Protein AF-A0A942MC09-F1 (afdb_monomer_lite)

Secondary structure (DSSP, 8-state):
-HHHHHHHHHHHHHHHHHHHHHHHHTTTHHHHT-HHHHHHHHHHHHHHHHHHHHHTT-TTSPPTT-THHHHHHHHHHHHHHHHHHHHHHHHHTT---HHHHHHHHHHHHHHHHHHHHHHHHHHHHHHHHHHHTT---BTTB-SSPP-EEE----EEEEEEESSS----EEEE--S---HHHHHHHHHHHHHHSTTEEEEEEE-SEE-SSSSEEE---S-HHHHHHHHHHHHHHHHHHHH-HHHHHGGG-HHHHHHHHHHHHHHHHHHHHHHHHHHT--GGGHHHHHHHHHHHHHHHHHTTS-SS------SS--HHHHHHHHHHHHHHHHHTT-HHHHHHHHHHHHHHHHHTT---S--SHHHHHHHTTSTTSTT---THHHHHHHHHHHSSSHHHHHHHHTT--SHHHHHHHHHHTT-------

Structure (mmCIF, N/CA/C/O backbone):
data_AF-A0A942MC09-F1
#
_entry.id   AF-A0A942MC09-F1
#
loop_
_atom_site.group_PDB
_atom_site.id
_atom_site.type_symbol
_atom_site.label_atom_id
_atom_site.label_alt_id
_atom_site.label_comp_id
_atom_site.label_asym_id
_atom_site.label_entity_id
_atom_site.label_seq_id
_atom_site.pdbx_PDB_ins_code
_atom_site.Cartn_x
_atom_site.Cartn_y
_atom_site.Cartn_z
_atom_site.occupancy
_atom_site.B_iso_or_equiv
_atom_site.auth_seq_id
_atom_site.auth_comp_id
_atom_site.auth_asym_id
_atom_site.auth_atom_id
_atom_site.pdbx_PDB_model_num
ATOM 1 N N . MET A 1 1 ? 3.425 10.179 -41.227 1.00 45.34 1 MET A N 1
ATOM 2 C CA . MET A 1 1 ? 2.310 10.986 -40.667 1.00 45.34 1 MET A CA 1
ATOM 3 C C . MET A 1 1 ? 1.393 10.209 -39.716 1.00 45.34 1 MET A C 1
ATOM 5 O O . MET A 1 1 ? 1.244 10.640 -38.581 1.00 45.34 1 MET A O 1
ATOM 9 N N . ARG A 1 2 ? 0.860 9.036 -40.096 1.00 43.94 2 ARG A N 1
ATOM 10 C CA . ARG A 1 2 ? -0.124 8.252 -39.306 1.00 43.94 2 ARG A CA 1
ATOM 11 C C . ARG A 1 2 ? 0.276 7.936 -37.847 1.00 43.94 2 ARG A C 1
ATOM 13 O O . ARG A 1 2 ? -0.526 8.127 -36.942 1.00 43.94 2 ARG A O 1
ATOM 20 N N . LYS A 1 3 ? 1.533 7.538 -37.586 1.00 39.03 3 LYS A N 1
ATOM 21 C CA . LYS A 1 3 ? 2.033 7.254 -36.218 1.00 39.03 3 LYS A CA 1
ATOM 22 C C . LYS A 1 3 ? 2.132 8.501 -35.324 1.00 39.03 3 LYS A C 1
ATOM 24 O O . LYS A 1 3 ? 1.886 8.396 -34.131 1.00 39.03 3 LYS A O 1
ATOM 29 N N . ARG A 1 4 ? 2.477 9.671 -35.881 1.00 39.47 4 ARG A N 1
ATOM 30 C CA . ARG A 1 4 ? 2.522 10.941 -35.127 1.00 39.47 4 ARG A CA 1
ATOM 31 C C . ARG A 1 4 ? 1.111 11.421 -34.783 1.00 39.47 4 ARG A C 1
ATOM 33 O O . ARG A 1 4 ? 0.875 11.812 -33.651 1.00 39.47 4 ARG A O 1
ATOM 40 N N . PHE A 1 5 ? 0.171 11.284 -35.716 1.00 42.06 5 PHE A N 1
ATOM 41 C CA . PHE A 1 5 ? -1.231 11.655 -35.512 1.00 42.06 5 PHE A CA 1
ATOM 42 C C . PHE A 1 5 ? -1.918 10.797 -34.432 1.00 42.06 5 PHE A C 1
ATOM 44 O O . PHE A 1 5 ? -2.531 11.333 -33.517 1.00 42.06 5 PHE A O 1
ATOM 51 N N . ILE A 1 6 ? -1.709 9.472 -34.451 1.00 46.50 6 ILE A N 1
ATOM 52 C CA . ILE A 1 6 ? -2.215 8.557 -33.406 1.00 46.50 6 ILE A CA 1
ATOM 53 C C . ILE A 1 6 ? -1.627 8.890 -32.026 1.00 46.50 6 ILE A C 1
ATOM 55 O O . ILE A 1 6 ? -2.320 8.768 -31.022 1.00 46.50 6 ILE A O 1
ATOM 59 N N . ARG A 1 7 ? -0.359 9.316 -31.959 1.00 43.75 7 ARG A N 1
ATOM 60 C CA . ARG A 1 7 ? 0.301 9.701 -30.699 1.00 43.75 7 ARG A CA 1
ATOM 61 C C . ARG A 1 7 ? -0.244 11.009 -30.125 1.00 43.75 7 ARG A C 1
ATOM 63 O O . ARG A 1 7 ? -0.429 11.082 -28.921 1.00 43.75 7 ARG A O 1
ATOM 70 N N . VAL A 1 8 ? -0.541 11.998 -30.969 1.00 45.34 8 VAL A N 1
ATOM 71 C CA . VAL A 1 8 ? -1.179 13.257 -30.540 1.00 45.34 8 VAL A CA 1
ATOM 72 C C . VAL A 1 8 ? -2.601 12.999 -30.047 1.00 45.34 8 VAL A C 1
ATOM 74 O O . VAL A 1 8 ? -2.971 13.489 -28.988 1.00 45.34 8 VAL A O 1
ATOM 77 N N . ILE A 1 9 ? -3.369 12.159 -30.745 1.00 48.22 9 ILE A N 1
ATOM 78 C CA . ILE A 1 9 ? -4.708 11.758 -30.295 1.00 48.22 9 ILE A CA 1
ATOM 79 C C . ILE A 1 9 ? -4.634 11.034 -28.947 1.00 48.22 9 ILE A C 1
ATOM 81 O O . ILE A 1 9 ? -5.421 11.332 -28.060 1.00 48.22 9 ILE A O 1
ATOM 85 N N . LEU A 1 10 ? -3.667 10.132 -28.751 1.00 45.75 10 LEU A N 1
ATOM 86 C CA . LEU A 1 10 ? -3.489 9.445 -27.470 1.00 45.75 10 LEU A CA 1
ATOM 87 C C . LEU A 1 10 ? -3.085 10.412 -26.348 1.00 45.75 10 LEU A C 1
ATOM 89 O O . LEU A 1 10 ? -3.575 10.274 -25.236 1.00 45.75 10 LEU A O 1
ATOM 93 N N . ALA A 1 11 ? -2.240 11.405 -26.639 1.00 47.34 11 ALA A N 1
ATOM 94 C CA . ALA A 1 11 ? -1.870 12.455 -25.692 1.00 47.34 11 ALA A CA 1
ATOM 95 C C . ALA A 1 11 ? -3.084 13.283 -25.269 1.00 47.34 11 ALA A C 1
ATOM 97 O O . ALA A 1 11 ? -3.273 13.526 -24.083 1.00 47.34 11 ALA A O 1
ATOM 98 N N . VAL A 1 12 ? -3.932 13.655 -26.230 1.00 48.66 12 VAL A N 1
ATOM 99 C CA . VAL A 1 12 ? -5.179 14.377 -25.972 1.00 48.66 12 VAL A CA 1
ATOM 100 C C . VAL A 1 12 ? -6.163 13.499 -25.205 1.00 48.66 12 VAL A C 1
ATOM 102 O O . VAL A 1 12 ? -6.771 13.993 -24.273 1.00 48.66 12 VAL A O 1
ATOM 105 N N . ILE A 1 13 ? -6.279 12.204 -25.515 1.00 50.78 13 ILE A N 1
ATOM 106 C CA . ILE A 1 13 ? -7.145 11.269 -24.778 1.00 50.78 13 ILE A CA 1
ATOM 107 C C . ILE A 1 13 ? -6.642 11.050 -23.353 1.00 50.78 13 ILE A C 1
ATOM 109 O O . ILE A 1 13 ? -7.459 11.017 -22.450 1.00 50.78 13 ILE A O 1
ATOM 113 N N . ILE A 1 14 ? -5.333 10.916 -23.126 1.00 51.31 14 ILE A N 1
ATOM 114 C CA . ILE A 1 14 ? -4.768 10.762 -21.777 1.00 51.31 14 ILE A CA 1
ATOM 115 C C . ILE A 1 14 ? -4.941 12.062 -20.995 1.00 51.31 14 ILE A C 1
ATOM 117 O O . ILE A 1 14 ? -5.426 12.016 -19.877 1.00 51.31 14 ILE A O 1
ATOM 121 N N . LEU A 1 15 ? -4.629 13.218 -21.589 1.00 49.62 15 LEU A N 1
ATOM 122 C CA . LEU A 1 15 ? -4.839 14.520 -20.956 1.00 49.62 15 LEU A CA 1
ATOM 123 C C . LEU A 1 15 ? -6.326 14.746 -20.654 1.00 49.62 15 LEU A C 1
ATOM 125 O O . LEU A 1 15 ? -6.670 15.181 -19.564 1.00 49.62 15 LEU A O 1
ATOM 129 N N . PHE A 1 16 ? -7.213 14.399 -21.586 1.00 47.94 16 PHE A N 1
ATOM 130 C CA . PHE A 1 16 ? -8.658 14.490 -21.417 1.00 47.94 16 PHE A CA 1
ATOM 131 C C . PHE A 1 16 ? -9.170 13.480 -20.394 1.00 47.94 16 PHE A C 1
ATOM 133 O O . PHE A 1 16 ? -10.003 13.843 -19.586 1.00 47.94 16 PHE A O 1
ATOM 140 N N . ALA A 1 17 ? -8.648 12.2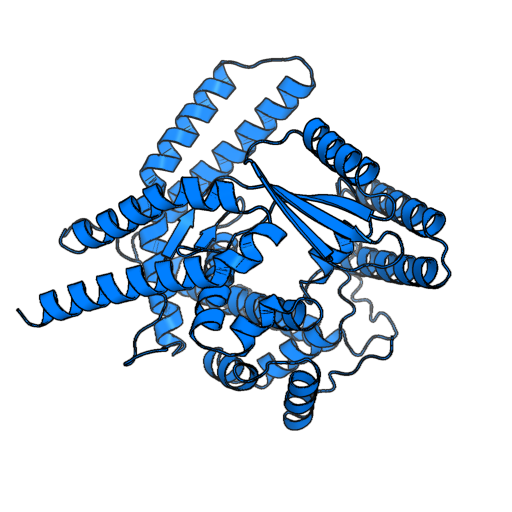54 -20.347 1.00 48.03 17 ALA A N 1
ATOM 141 C CA . ALA A 1 17 ? -8.983 11.269 -19.325 1.00 48.03 17 ALA A CA 1
ATOM 142 C C . ALA A 1 17 ? -8.487 11.720 -17.950 1.00 48.03 17 ALA A C 1
ATOM 144 O O . ALA A 1 17 ? -9.238 11.614 -16.997 1.00 48.03 17 ALA A O 1
ATOM 145 N N . SER A 1 18 ? -7.289 12.299 -17.841 1.00 49.56 18 SER A N 1
ATOM 146 C CA . SER A 1 18 ? -6.780 12.901 -16.605 1.00 49.56 18 SER A CA 1
ATOM 147 C C . SER A 1 18 ? -7.608 14.112 -16.179 1.00 49.56 18 SER A C 1
ATOM 149 O O . SER A 1 18 ? -7.882 14.258 -14.996 1.00 49.56 18 SER A O 1
ATOM 151 N N . VAL A 1 19 ? -8.055 14.950 -17.121 1.00 48.50 19 VAL A N 1
ATOM 152 C CA . VAL A 1 19 ? -8.914 16.117 -16.857 1.00 48.50 19 VAL A CA 1
ATOM 153 C C . VAL A 1 19 ? -10.346 15.700 -16.519 1.00 48.50 19 VAL A C 1
ATOM 155 O O . VAL A 1 19 ? -10.927 16.258 -15.603 1.00 48.50 19 VAL A O 1
ATOM 158 N N . VAL A 1 20 ? -10.922 14.710 -17.197 1.00 47.59 20 VAL A N 1
ATOM 159 C CA . VAL A 1 20 ? -12.258 14.164 -16.909 1.00 47.59 20 VAL A CA 1
ATOM 160 C C . VAL A 1 20 ? -12.242 13.380 -15.606 1.00 47.59 20 VAL A C 1
ATOM 162 O O . VAL A 1 20 ? -13.169 13.528 -14.822 1.00 47.59 20 VAL A O 1
ATOM 165 N N . PHE A 1 21 ? -11.191 12.609 -15.330 1.00 49.81 21 PHE A N 1
ATOM 166 C CA . PHE A 1 21 ? -10.969 11.964 -14.038 1.00 49.81 21 PHE A CA 1
ATOM 167 C C . PHE A 1 21 ? -10.846 13.025 -12.942 1.00 49.81 21 PHE A C 1
ATOM 169 O O . PHE A 1 21 ? -11.602 12.984 -11.982 1.00 49.81 21 PHE A O 1
ATOM 176 N N . TYR A 1 22 ? -10.031 14.063 -13.149 1.00 46.53 22 TYR A N 1
ATOM 177 C CA . TYR A 1 22 ? -9.922 15.216 -12.253 1.00 46.53 22 TYR A CA 1
ATOM 178 C C . TYR A 1 22 ? -11.261 15.940 -12.023 1.00 46.53 22 TYR A C 1
ATOM 180 O O . TYR A 1 22 ? -11.608 16.245 -10.886 1.00 46.53 22 TYR A O 1
ATOM 188 N N . LEU A 1 23 ? -12.038 16.195 -13.079 1.00 41.75 23 LEU A N 1
ATOM 189 C CA . LEU A 1 23 ? -13.330 16.884 -13.007 1.00 41.75 23 LEU A CA 1
ATOM 190 C C . LEU A 1 23 ? -14.425 16.009 -12.383 1.00 41.75 23 LEU A C 1
ATOM 192 O O . LEU A 1 23 ? -15.252 16.533 -11.643 1.00 41.75 23 LEU A O 1
ATOM 196 N N . SER A 1 24 ? -14.402 14.696 -12.626 1.00 43.03 24 SER A N 1
ATOM 197 C CA . SER A 1 24 ? -15.325 13.728 -12.013 1.00 43.03 24 SER A CA 1
ATOM 198 C C . SER A 1 24 ? -15.009 13.531 -10.529 1.00 43.03 24 SER A C 1
ATOM 200 O O . SER A 1 24 ? -15.921 13.425 -9.718 1.00 43.03 24 SER A O 1
ATOM 202 N N . PHE A 1 25 ? -13.727 13.577 -10.155 1.00 43.31 25 PHE A N 1
ATOM 203 C CA . PHE A 1 25 ? -13.275 13.508 -8.764 1.00 43.31 25 PHE A CA 1
ATOM 204 C C . PHE A 1 25 ? -13.461 14.840 -8.012 1.00 43.31 25 PHE A C 1
ATOM 206 O O . PHE A 1 25 ? -13.527 14.862 -6.783 1.00 43.31 25 PHE A O 1
ATOM 213 N N . LYS A 1 26 ? -13.600 15.971 -8.724 1.00 39.31 26 LYS A N 1
ATOM 214 C CA . LYS A 1 26 ? -13.731 17.324 -8.148 1.00 39.31 26 LYS A CA 1
ATOM 215 C C . LYS A 1 26 ? -14.912 17.463 -7.175 1.00 39.31 26 LYS A C 1
ATOM 217 O O . LYS A 1 26 ? -14.830 18.283 -6.266 1.00 39.31 26 LYS A O 1
ATOM 222 N N . PHE A 1 27 ? -15.958 16.645 -7.306 1.00 39.78 27 PHE A N 1
ATOM 223 C CA . PHE A 1 27 ? -17.094 16.645 -6.375 1.00 39.78 27 PHE A CA 1
ATOM 224 C C . PHE A 1 27 ? -16.828 15.886 -5.057 1.00 39.78 27 PHE A C 1
ATOM 226 O O . PHE A 1 27 ? -17.449 16.214 -4.051 1.00 39.78 27 PHE A O 1
ATOM 233 N N . GLU A 1 28 ? -15.851 14.970 -5.008 1.00 39.84 28 GLU A N 1
ATOM 234 C CA . GLU A 1 28 ? -15.470 14.208 -3.799 1.00 39.84 28 GLU A CA 1
ATOM 235 C C . GLU A 1 28 ? -14.106 14.605 -3.203 1.00 39.84 28 GLU A C 1
ATOM 237 O O . GLU A 1 28 ? -13.849 14.327 -2.032 1.00 39.84 28 GLU A O 1
ATOM 242 N N . THR A 1 29 ? -13.252 15.336 -3.939 1.00 41.34 29 THR A N 1
ATOM 243 C CA . THR A 1 29 ? -11.951 15.864 -3.446 1.00 41.34 29 THR A CA 1
ATOM 244 C C . THR A 1 29 ? -12.043 16.676 -2.148 1.00 41.34 29 THR A C 1
ATOM 246 O O . THR A 1 29 ? -11.073 16.733 -1.390 1.00 41.34 29 THR A O 1
ATOM 249 N N . LEU A 1 30 ? -13.202 17.281 -1.865 1.00 43.69 30 LEU A N 1
ATOM 250 C CA . LEU A 1 30 ? -13.464 17.998 -0.615 1.00 43.69 30 LEU A CA 1
ATOM 251 C C . LEU A 1 30 ? -13.533 17.060 0.601 1.00 43.69 30 LEU A C 1
ATOM 253 O O . LEU A 1 30 ? -13.182 17.482 1.700 1.00 43.69 30 LEU A O 1
ATOM 257 N N . ARG A 1 31 ? -13.929 15.792 0.415 1.00 42.47 31 ARG A N 1
ATOM 258 C CA . ARG A 1 31 ? -14.070 14.800 1.495 1.00 42.47 31 ARG A CA 1
ATOM 259 C C . ARG A 1 31 ? -12.729 14.251 1.990 1.00 42.47 31 ARG A C 1
ATOM 261 O O . ARG A 1 31 ? -12.651 13.880 3.153 1.00 42.47 31 ARG A O 1
ATOM 268 N N . TYR A 1 32 ? -11.711 14.241 1.122 1.00 47.03 32 TYR A N 1
ATOM 269 C CA . TYR A 1 32 ? -10.370 13.683 1.373 1.00 47.03 32 TYR A CA 1
ATOM 270 C C . TYR A 1 32 ? -9.272 14.754 1.534 1.00 47.03 32 TYR A C 1
AT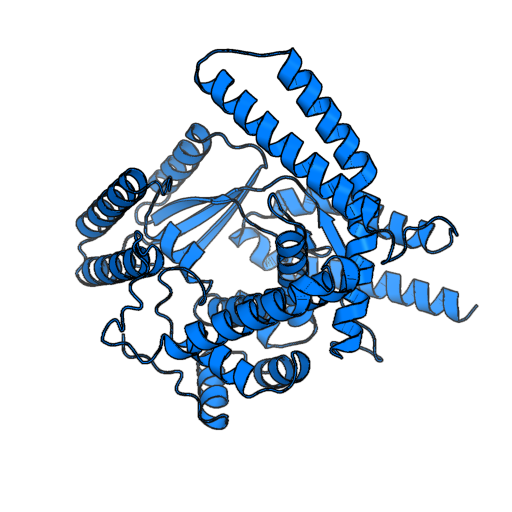OM 272 O O . TYR A 1 32 ? -8.100 14.436 1.740 1.00 47.03 32 TYR A O 1
ATOM 280 N N . GLY A 1 33 ? -9.613 16.043 1.395 1.00 51.34 33 GLY A N 1
ATOM 281 C CA . GLY A 1 33 ? -8.692 17.170 1.599 1.00 51.34 33 GLY A CA 1
ATOM 282 C C . GLY A 1 33 ? -7.460 17.204 0.680 1.00 51.34 33 GLY A C 1
ATOM 283 O O . GLY A 1 33 ? -6.481 17.875 0.983 1.00 51.34 33 GLY A O 1
ATOM 284 N N . VAL A 1 34 ? -7.512 16.512 -0.457 1.00 49.31 34 VAL A N 1
ATOM 285 C CA . VAL A 1 34 ? -6.391 16.294 -1.394 1.00 49.31 34 VAL A CA 1
ATOM 286 C C . VAL A 1 34 ? -6.098 17.475 -2.338 1.00 49.31 34 VAL A C 1
ATOM 288 O O . VAL A 1 34 ? -5.161 17.422 -3.133 1.00 49.31 34 VAL A O 1
ATOM 291 N N . ALA A 1 35 ? -6.871 18.563 -2.263 1.00 48.78 35 ALA A N 1
ATOM 292 C CA . ALA A 1 35 ? -6.755 19.725 -3.156 1.00 48.78 35 ALA A CA 1
ATOM 293 C C . ALA A 1 35 ? -5.353 20.387 -3.221 1.00 48.78 35 ALA A C 1
ATOM 295 O O . ALA A 1 35 ? -4.951 20.787 -4.317 1.00 48.78 35 ALA A O 1
ATOM 296 N N . PRO A 1 36 ? -4.569 20.487 -2.128 1.00 48.22 36 PRO A N 1
ATOM 297 C CA . PRO A 1 36 ? -3.210 21.031 -2.194 1.00 48.22 36 PRO A CA 1
ATOM 298 C C . PRO A 1 36 ? -2.266 20.147 -3.021 1.00 48.22 36 PRO A C 1
ATOM 300 O O . PRO A 1 36 ? -1.507 20.649 -3.849 1.00 48.22 36 PRO A O 1
ATOM 303 N N . VAL A 1 37 ? -2.375 18.821 -2.876 1.00 48.34 37 VAL A N 1
ATOM 304 C CA . VAL A 1 37 ? -1.563 17.854 -3.634 1.00 48.34 37 VAL A CA 1
ATOM 305 C C . VAL A 1 37 ? -1.904 17.885 -5.117 1.00 48.34 37 VAL A C 1
ATOM 307 O O . VAL A 1 37 ? -1.006 17.804 -5.951 1.00 48.34 37 VAL A O 1
ATOM 310 N N . VAL A 1 38 ? -3.172 18.104 -5.471 1.00 47.91 38 VAL A N 1
ATOM 311 C CA . VAL A 1 38 ? -3.593 18.362 -6.859 1.00 47.91 38 VAL A CA 1
ATOM 312 C C . VAL A 1 38 ? -2.878 19.585 -7.439 1.00 47.91 38 VAL A C 1
ATOM 314 O O . VAL A 1 38 ? -2.320 19.518 -8.531 1.00 47.91 38 VAL A O 1
ATOM 317 N N . LEU A 1 39 ? -2.887 20.714 -6.731 1.00 47.62 39 LEU A N 1
ATOM 318 C CA . LEU A 1 39 ? -2.297 21.954 -7.240 1.00 47.62 39 LEU A CA 1
ATOM 319 C C . LEU A 1 39 ? -0.772 21.840 -7.398 1.00 47.62 39 LEU A C 1
ATOM 321 O O . LEU A 1 39 ? -0.228 22.310 -8.398 1.00 47.62 39 LEU A O 1
ATOM 325 N N . GLU A 1 40 ? -0.089 21.154 -6.477 1.00 50.69 40 GLU A N 1
ATOM 326 C CA . GLU A 1 40 ? 1.351 20.867 -6.585 1.00 50.69 40 GLU A CA 1
ATOM 327 C C . GLU A 1 40 ? 1.690 19.851 -7.689 1.00 50.69 40 GLU A C 1
ATOM 329 O O . GLU A 1 40 ? 2.761 19.918 -8.308 1.00 50.69 40 GLU A O 1
ATOM 334 N N . SER A 1 41 ? 0.797 18.891 -7.939 1.00 48.97 41 SER A N 1
ATOM 335 C CA . SER A 1 41 ? 1.023 17.810 -8.899 1.00 48.97 41 SER A CA 1
ATOM 336 C C . SER A 1 41 ? 0.776 18.240 -10.340 1.00 48.97 41 SER A C 1
ATOM 338 O O . SER A 1 41 ? 1.514 17.791 -11.209 1.00 48.97 41 SER A O 1
ATOM 340 N N . VAL A 1 42 ? -0.142 19.170 -10.632 1.00 49.38 42 VAL A N 1
ATOM 341 C CA . VAL A 1 42 ? -0.426 19.623 -12.014 1.00 49.38 42 VAL A CA 1
ATOM 342 C C . VAL A 1 42 ? 0.839 20.068 -12.782 1.00 49.38 42 VAL A C 1
ATOM 344 O O . VAL A 1 42 ? 1.067 19.559 -13.885 1.00 49.38 42 VAL A O 1
ATOM 347 N N . PRO A 1 43 ? 1.739 20.914 -12.236 1.00 52.06 43 PRO A N 1
ATOM 348 C CA . PRO A 1 43 ? 3.002 21.249 -12.899 1.00 52.06 43 PRO A CA 1
ATOM 349 C C . PRO A 1 43 ? 3.975 20.068 -13.029 1.00 52.06 43 PRO A C 1
ATOM 351 O O . PRO A 1 43 ? 4.794 20.048 -13.950 1.00 52.06 43 PRO A O 1
ATOM 354 N N . ARG A 1 44 ? 3.947 19.094 -12.106 1.00 55.69 44 ARG A N 1
ATOM 355 C CA . ARG A 1 44 ? 4.764 17.869 -12.197 1.00 55.69 44 ARG A CA 1
ATOM 356 C C . ARG A 1 44 ? 4.218 16.916 -13.252 1.00 55.69 44 ARG A C 1
ATOM 358 O O . ARG A 1 44 ? 5.008 16.395 -14.02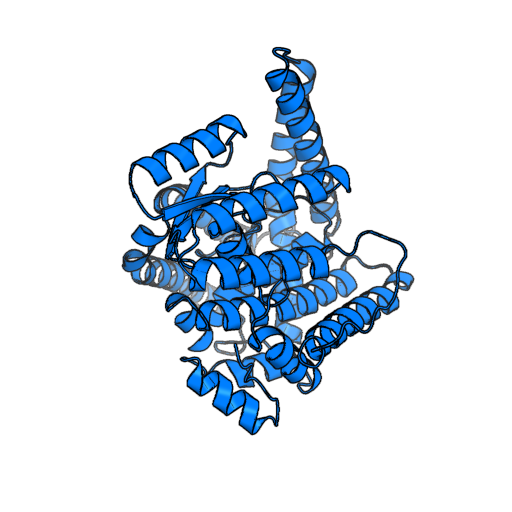4 1.00 55.69 44 ARG A O 1
ATOM 365 N N . ILE A 1 45 ? 2.901 16.762 -13.355 1.00 52.72 45 ILE A N 1
ATOM 366 C CA . ILE A 1 45 ? 2.210 15.973 -14.377 1.00 52.72 45 ILE A CA 1
ATOM 367 C C . ILE A 1 45 ? 2.467 16.578 -15.752 1.00 52.72 45 ILE A C 1
ATOM 369 O O . ILE A 1 45 ? 2.881 15.863 -16.657 1.00 52.72 45 ILE A O 1
ATOM 373 N N . ALA A 1 46 ? 2.302 17.894 -15.914 1.00 49.31 46 ALA A N 1
ATOM 374 C CA . ALA A 1 46 ? 2.589 18.591 -17.168 1.00 49.31 46 ALA A CA 1
ATOM 375 C C . ALA A 1 46 ? 4.069 18.464 -17.568 1.00 49.31 46 ALA A C 1
ATOM 377 O O . ALA A 1 46 ? 4.380 18.179 -18.725 1.00 49.31 46 ALA A O 1
ATOM 378 N N . ARG A 1 47 ? 4.995 18.593 -16.604 1.00 56.03 47 ARG A N 1
ATOM 379 C CA . ARG A 1 47 ? 6.422 18.353 -16.850 1.00 56.03 47 ARG A CA 1
ATOM 380 C C . ARG A 1 47 ? 6.707 16.901 -17.185 1.00 56.03 47 ARG A C 1
ATOM 382 O O . ARG A 1 47 ? 7.416 16.678 -18.147 1.00 56.03 47 ARG A O 1
ATOM 389 N N . LYS A 1 48 ? 6.167 15.929 -16.453 1.00 58.28 48 LYS A N 1
ATOM 390 C CA . LYS A 1 48 ? 6.409 14.495 -16.650 1.00 58.28 48 LYS A CA 1
ATOM 391 C C . LYS A 1 48 ? 5.807 13.984 -17.951 1.00 58.28 48 LYS A C 1
ATOM 393 O O . LYS A 1 48 ? 6.482 13.292 -18.700 1.00 58.28 48 LYS A O 1
ATOM 398 N N . THR A 1 49 ? 4.586 14.389 -18.281 1.00 53.09 49 THR A N 1
ATOM 399 C CA . THR A 1 49 ? 3.978 14.110 -19.588 1.00 53.09 49 THR A CA 1
ATOM 400 C C . THR A 1 49 ? 4.785 14.780 -20.702 1.00 53.09 49 THR A C 1
ATOM 402 O O . THR A 1 49 ? 5.205 14.093 -21.628 1.00 53.09 49 THR A O 1
ATOM 405 N N . GLY A 1 50 ? 5.140 16.065 -20.584 1.00 50.72 50 GLY A N 1
ATOM 406 C CA . GLY A 1 50 ? 6.044 16.740 -21.527 1.00 50.72 50 GLY A CA 1
ATOM 407 C C . GLY A 1 50 ? 7.436 16.090 -21.640 1.00 50.72 50 GLY A C 1
ATOM 408 O O . GLY A 1 50 ? 7.994 16.001 -22.733 1.00 50.72 50 GLY A O 1
ATOM 409 N N . TRP A 1 51 ? 7.976 15.574 -20.536 1.00 50.34 51 TRP A N 1
ATOM 410 C CA . TRP A 1 51 ? 9.267 14.888 -20.420 1.00 50.34 51 TRP A CA 1
ATOM 411 C C . TRP A 1 51 ? 9.224 13.500 -21.069 1.00 50.34 51 TRP A C 1
ATOM 413 O O . TRP A 1 51 ? 10.088 13.199 -21.890 1.00 50.34 51 TRP A O 1
ATOM 423 N N . ASN A 1 52 ? 8.180 12.708 -20.815 1.00 49.22 52 ASN A N 1
ATOM 424 C CA . ASN A 1 52 ? 7.938 11.417 -21.462 1.00 49.22 52 ASN A CA 1
ATOM 425 C C . ASN A 1 52 ? 7.705 11.593 -22.977 1.00 49.22 52 ASN A C 1
ATOM 427 O O . ASN A 1 52 ? 8.315 10.883 -23.779 1.00 49.22 52 ASN A O 1
ATOM 431 N N . TYR A 1 53 ? 6.934 12.600 -23.411 1.00 47.94 53 TYR A N 1
ATOM 432 C CA . TYR A 1 53 ? 6.711 12.878 -24.840 1.00 47.94 53 TYR A CA 1
ATOM 433 C C . TYR A 1 53 ? 7.953 13.424 -25.566 1.00 47.94 53 TYR A C 1
ATOM 435 O O . TYR A 1 53 ? 8.214 13.031 -26.704 1.00 47.94 53 TYR A O 1
ATOM 443 N N . GLY A 1 54 ? 8.743 14.290 -24.924 1.00 45.69 54 GLY A N 1
ATOM 444 C CA . GLY A 1 54 ? 9.974 14.845 -25.495 1.00 45.69 54 GLY A CA 1
ATOM 445 C C . GLY A 1 54 ? 11.148 13.857 -25.558 1.00 45.69 54 GLY A C 1
ATOM 446 O O . GLY A 1 54 ? 12.078 14.067 -26.338 1.00 45.69 54 GLY A O 1
ATOM 447 N N . ARG A 1 55 ? 11.130 12.776 -24.760 1.00 51.03 55 ARG A N 1
ATOM 448 C CA . ARG A 1 55 ? 12.236 11.798 -24.653 1.00 51.03 55 ARG A CA 1
ATOM 449 C C . ARG A 1 55 ? 11.977 10.422 -25.251 1.00 51.03 55 ARG A C 1
ATOM 451 O O . ARG A 1 55 ? 12.956 9.768 -25.584 1.00 51.03 55 ARG A O 1
ATOM 458 N N . LEU A 1 56 ? 10.727 10.049 -25.547 1.00 43.19 56 LEU A N 1
ATOM 459 C CA . LEU A 1 56 ? 10.382 8.900 -26.413 1.00 43.19 56 LEU A CA 1
ATOM 460 C C . LEU A 1 56 ? 11.046 8.949 -27.814 1.00 43.19 56 LEU A C 1
ATOM 462 O O . LEU A 1 56 ? 10.906 8.021 -28.611 1.00 43.19 56 LEU A O 1
ATOM 466 N N . LEU A 1 57 ? 11.729 10.051 -28.141 1.00 42.97 57 LEU A N 1
ATOM 467 C CA . LEU A 1 57 ? 12.479 10.285 -29.374 1.00 42.97 57 LEU A CA 1
ATOM 468 C C . LEU A 1 57 ? 14.013 10.269 -29.185 1.00 42.97 57 LEU A C 1
ATOM 470 O O . LEU A 1 57 ? 14.722 10.410 -30.180 1.00 42.97 57 LEU A O 1
ATOM 474 N N . ARG A 1 58 ? 14.537 10.108 -27.958 1.00 49.56 58 ARG A N 1
ATOM 475 C CA . ARG A 1 58 ? 15.983 10.046 -27.670 1.00 49.56 58 ARG A CA 1
ATOM 476 C C . ARG A 1 58 ? 16.461 8.598 -27.551 1.00 49.56 58 ARG A C 1
ATOM 478 O O . ARG A 1 58 ? 15.774 7.770 -26.967 1.00 49.56 58 ARG A O 1
ATOM 485 N N . LYS A 1 59 ? 17.649 8.306 -28.093 1.00 50.97 59 LYS A N 1
ATOM 486 C CA . LYS A 1 59 ? 18.293 6.980 -28.014 1.00 50.97 59 LYS A CA 1
ATOM 487 C C . LYS A 1 59 ? 18.767 6.616 -26.598 1.00 50.97 59 LYS A C 1
ATOM 489 O O . LYS A 1 59 ? 18.996 5.442 -26.340 1.00 50.97 59 LYS A O 1
ATOM 494 N N . ASP A 1 60 ? 18.854 7.603 -25.710 1.00 59.12 60 ASP A N 1
ATOM 495 C CA . ASP A 1 60 ? 19.517 7.519 -24.399 1.00 59.12 60 ASP A CA 1
ATOM 496 C C . ASP A 1 60 ? 18.502 7.430 -23.239 1.00 59.12 60 ASP A C 1
ATOM 498 O O . ASP A 1 60 ? 18.794 7.783 -22.099 1.00 59.12 60 ASP A O 1
ATOM 502 N N . TYR A 1 61 ? 17.260 7.035 -23.534 1.00 70.44 61 TYR A N 1
ATOM 503 C CA . TYR A 1 61 ? 16.235 6.811 -22.514 1.00 70.44 61 TYR A CA 1
ATOM 504 C C . TYR A 1 61 ? 16.468 5.455 -21.820 1.00 70.44 61 TYR A C 1
ATOM 506 O O . TYR A 1 61 ? 16.772 4.493 -22.534 1.00 70.44 61 TYR A O 1
ATOM 514 N N . PRO A 1 62 ? 16.307 5.350 -20.484 1.00 80.44 62 PRO A N 1
ATOM 515 C CA . PRO A 1 62 ? 16.503 4.090 -19.777 1.00 80.44 62 PRO A CA 1
ATOM 516 C C . PRO A 1 62 ? 15.597 2.997 -20.321 1.00 80.44 62 PRO A C 1
ATOM 518 O O . PRO A 1 62 ? 14.430 3.239 -20.638 1.00 80.44 62 PRO A O 1
ATOM 521 N N . LYS A 1 63 ? 16.126 1.788 -20.407 1.00 87.56 63 LYS A N 1
ATOM 522 C CA . LYS A 1 63 ? 15.397 0.569 -20.743 1.00 87.56 63 LYS A CA 1
ATOM 523 C C . LYS A 1 63 ? 14.951 -0.126 -19.465 1.00 87.56 63 LYS A C 1
ATOM 525 O O . LYS A 1 63 ? 15.565 0.032 -18.419 1.00 87.56 63 LYS A O 1
ATOM 530 N N . ALA A 1 64 ? 13.953 -1.000 -19.572 1.00 87.50 64 ALA A N 1
ATOM 531 C CA . ALA A 1 64 ? 13.518 -1.852 -18.459 1.00 87.50 64 ALA A CA 1
ATOM 532 C C . ALA A 1 64 ? 14.653 -2.682 -17.810 1.00 87.50 64 ALA A C 1
ATOM 534 O O . ALA A 1 64 ? 14.529 -3.094 -16.662 1.00 87.50 64 ALA A O 1
ATOM 535 N N . THR A 1 65 ? 15.748 -2.932 -18.537 1.00 90.81 65 THR A N 1
ATOM 536 C CA . THR A 1 65 ? 16.938 -3.659 -18.064 1.00 90.81 65 THR A CA 1
ATOM 537 C C . THR A 1 65 ? 17.942 -2.789 -17.307 1.00 90.81 65 THR A C 1
ATOM 539 O O . THR A 1 65 ? 18.895 -3.324 -16.752 1.00 90.81 65 THR A O 1
ATOM 542 N N . ASP A 1 66 ? 17.769 -1.466 -17.283 1.00 93.50 66 ASP A N 1
ATOM 543 C CA . ASP A 1 66 ? 18.690 -0.536 -16.624 1.00 93.50 66 ASP A CA 1
ATOM 544 C C . ASP A 1 66 ? 18.393 -0.463 -15.114 1.00 93.50 66 ASP A C 1
ATOM 546 O O . ASP A 1 66 ? 18.115 0.600 -14.559 1.00 93.50 66 ASP A O 1
ATOM 550 N N . ILE A 1 67 ? 18.432 -1.624 -14.450 1.00 95.94 67 ILE A N 1
ATOM 551 C CA . ILE A 1 67 ? 18.017 -1.810 -13.050 1.00 95.94 67 ILE A CA 1
ATOM 552 C C . ILE A 1 67 ? 18.819 -0.960 -12.059 1.00 95.94 67 ILE A C 1
ATOM 554 O O . ILE A 1 67 ? 18.267 -0.557 -11.038 1.00 95.94 67 ILE A O 1
ATOM 558 N N . HIS A 1 68 ? 20.060 -0.602 -12.409 1.00 95.56 68 HIS A N 1
ATOM 559 C CA . HIS A 1 68 ? 20.942 0.232 -11.592 1.00 95.56 68 HIS A CA 1
ATOM 560 C C . HIS A 1 68 ? 20.309 1.575 -11.202 1.00 95.56 68 HIS A C 1
ATOM 562 O O . HIS A 1 68 ? 20.536 2.044 -10.095 1.00 95.56 68 HIS A O 1
ATOM 568 N N . PHE A 1 69 ? 19.461 2.176 -12.050 1.00 95.25 69 PHE A N 1
ATOM 569 C CA . PHE A 1 69 ? 18.752 3.408 -11.681 1.00 95.25 69 PHE A CA 1
ATOM 570 C C . PHE A 1 69 ? 17.778 3.191 -10.521 1.00 95.25 69 PHE A C 1
ATOM 572 O O . PHE A 1 69 ? 17.606 4.076 -9.686 1.00 95.25 69 PHE A O 1
ATOM 579 N N . VAL A 1 70 ? 17.123 2.030 -10.476 1.00 96.31 70 VAL A N 1
ATOM 580 C CA . VAL A 1 70 ? 16.172 1.681 -9.414 1.00 96.31 70 VAL A CA 1
ATOM 581 C C . VAL A 1 70 ? 16.919 1.285 -8.144 1.00 96.31 70 VAL A C 1
ATOM 583 O O . VAL A 1 70 ? 16.533 1.722 -7.065 1.00 96.31 70 VAL A O 1
ATOM 586 N N . GLU A 1 71 ? 18.013 0.533 -8.266 1.00 95.88 71 GLU A N 1
ATOM 587 C CA . GLU A 1 71 ? 18.880 0.166 -7.138 1.00 95.88 71 GLU A CA 1
ATOM 588 C C . GLU A 1 71 ? 19.524 1.395 -6.485 1.00 95.88 71 GLU A C 1
ATOM 590 O O . GLU A 1 71 ? 19.442 1.559 -5.268 1.00 95.88 71 GLU A O 1
ATOM 595 N N . GLU A 1 72 ? 20.095 2.300 -7.286 1.00 95.88 72 GLU A N 1
ATOM 596 C CA . GLU A 1 72 ? 20.692 3.550 -6.809 1.00 95.88 72 GLU A CA 1
ATOM 597 C C . GLU A 1 72 ? 19.638 4.458 -6.169 1.00 95.88 72 GLU A C 1
ATOM 599 O O . GLU A 1 72 ? 19.860 4.993 -5.082 1.00 95.88 72 GLU A O 1
ATOM 604 N N . TYR A 1 73 ? 18.460 4.590 -6.794 1.00 94.75 73 TYR A N 1
ATOM 605 C CA . TYR A 1 73 ? 17.349 5.326 -6.194 1.00 94.75 73 TYR A CA 1
ATOM 606 C C . TYR A 1 73 ? 16.953 4.734 -4.837 1.00 94.75 73 TYR A C 1
ATOM 608 O O . TYR A 1 73 ? 16.802 5.489 -3.877 1.00 94.75 73 TYR A O 1
ATOM 616 N N . ASN A 1 74 ? 16.810 3.408 -4.743 1.00 93.75 74 ASN A N 1
ATOM 617 C CA . ASN A 1 74 ? 16.407 2.733 -3.512 1.00 93.75 74 ASN A CA 1
ATOM 618 C C . ASN A 1 74 ? 17.444 2.920 -2.397 1.00 93.75 74 ASN A C 1
ATOM 620 O O . ASN A 1 74 ? 17.076 3.254 -1.273 1.00 93.75 74 ASN A O 1
ATOM 624 N N . LEU A 1 75 ? 18.734 2.783 -2.720 1.00 94.25 75 LEU A N 1
ATOM 625 C CA . LEU A 1 75 ? 19.832 3.006 -1.780 1.00 94.25 75 LEU A CA 1
ATOM 626 C C . LEU A 1 75 ? 19.851 4.449 -1.261 1.00 94.25 75 LEU A C 1
ATOM 628 O O . LEU A 1 75 ? 19.884 4.674 -0.052 1.00 94.25 75 LEU A O 1
ATOM 632 N N . LEU A 1 76 ? 19.794 5.435 -2.161 1.00 93.50 76 LEU A N 1
ATOM 633 C CA . LEU A 1 76 ? 19.753 6.848 -1.777 1.00 93.50 76 LEU A CA 1
ATOM 634 C C . LEU A 1 76 ? 18.521 7.151 -0.925 1.00 93.50 76 LEU A C 1
ATOM 636 O O . LEU A 1 76 ? 18.597 7.918 0.030 1.00 93.50 76 LEU A O 1
ATOM 640 N N . ASN A 1 77 ? 17.383 6.543 -1.249 1.00 89.94 77 ASN A N 1
ATOM 641 C CA . ASN A 1 77 ? 16.154 6.724 -0.499 1.00 89.94 77 ASN A CA 1
ATOM 642 C C . ASN A 1 77 ? 16.245 6.165 0.932 1.00 89.94 77 ASN A C 1
ATOM 644 O O . ASN A 1 77 ? 15.826 6.849 1.864 1.00 89.94 77 ASN A O 1
ATOM 648 N N . GLN A 1 78 ? 16.857 4.990 1.118 1.00 88.75 78 GLN A N 1
ATOM 649 C CA . GLN A 1 78 ? 17.137 4.426 2.445 1.00 88.75 78 GLN A CA 1
ATOM 650 C C . GLN A 1 78 ? 18.069 5.338 3.255 1.00 88.75 78 GLN A C 1
ATOM 652 O O . GLN A 1 78 ? 17.748 5.694 4.386 1.00 88.75 78 GLN A O 1
ATOM 657 N N . GLN A 1 79 ? 19.165 5.812 2.653 1.00 91.50 79 GLN A N 1
ATOM 658 C CA . GLN A 1 79 ? 20.110 6.709 3.330 1.00 91.50 79 GLN A CA 1
ATOM 659 C C . GLN A 1 79 ? 19.477 8.054 3.718 1.00 91.50 79 GLN A C 1
ATOM 661 O O . GLN A 1 79 ? 19.714 8.558 4.816 1.00 91.50 79 GLN A O 1
ATOM 666 N N . VAL A 1 80 ? 18.657 8.641 2.837 1.00 87.81 80 VAL A N 1
ATOM 667 C CA . VAL A 1 80 ? 17.901 9.874 3.125 1.00 87.81 80 VAL A CA 1
ATOM 668 C C . VAL A 1 80 ? 16.954 9.658 4.302 1.00 87.81 80 VAL A C 1
ATOM 670 O O . VAL A 1 80 ? 16.861 10.523 5.173 1.00 87.81 80 VAL A O 1
ATOM 673 N N . PHE A 1 81 ? 16.267 8.517 4.351 1.00 83.06 81 PHE A N 1
ATOM 674 C CA . PHE A 1 81 ? 15.342 8.204 5.433 1.00 83.06 81 PHE A CA 1
ATOM 675 C C . PHE A 1 81 ? 16.059 7.995 6.773 1.00 83.06 81 PHE A C 1
ATOM 677 O O . PHE A 1 81 ? 15.707 8.630 7.767 1.00 83.06 81 PHE A O 1
ATOM 684 N N . GLU A 1 82 ? 17.090 7.149 6.806 1.00 85.81 82 GLU A N 1
ATOM 685 C CA . GLU A 1 82 ? 17.866 6.863 8.018 1.00 85.81 82 GLU A CA 1
ATOM 686 C C . GLU A 1 82 ? 18.495 8.128 8.603 1.00 85.81 82 GLU A C 1
ATOM 688 O O . GLU A 1 82 ? 18.379 8.391 9.804 1.00 85.81 82 GLU A O 1
ATOM 693 N N . LEU A 1 83 ? 19.114 8.944 7.746 1.00 86.00 83 LEU A N 1
ATOM 694 C CA . LEU A 1 83 ? 19.745 10.184 8.171 1.00 86.00 83 LEU A CA 1
ATOM 695 C C . LEU A 1 83 ? 18.708 11.222 8.620 1.00 86.00 83 LEU A C 1
ATOM 697 O O . LEU A 1 83 ? 18.930 11.891 9.627 1.00 86.00 83 LEU A O 1
ATOM 701 N N . GLY A 1 84 ? 17.557 11.301 7.942 1.00 81.44 84 GLY A N 1
ATOM 702 C CA . GLY A 1 84 ? 16.435 12.149 8.350 1.00 81.44 84 GLY A CA 1
ATOM 703 C C . GLY A 1 84 ? 15.938 11.804 9.755 1.00 81.44 84 GLY A C 1
ATOM 704 O O . GLY A 1 84 ? 15.873 12.678 10.617 1.00 81.44 84 GLY A O 1
ATOM 705 N N . ARG A 1 85 ? 15.709 10.515 10.044 1.00 78.62 85 ARG A N 1
ATOM 706 C CA . ARG A 1 85 ? 15.305 10.072 11.391 1.00 78.62 85 ARG A CA 1
ATOM 707 C C . ARG A 1 85 ? 16.353 10.372 12.459 1.00 78.62 85 ARG A C 1
ATOM 709 O O . ARG A 1 85 ? 16.006 10.716 13.591 1.00 78.62 85 ARG A O 1
ATOM 716 N N . ALA A 1 86 ? 17.635 10.239 12.125 1.00 79.88 86 ALA A N 1
ATOM 717 C CA . ALA A 1 86 ? 18.716 10.572 13.048 1.00 79.88 86 ALA A CA 1
ATOM 718 C C . ALA A 1 86 ? 18.733 12.075 13.383 1.00 79.88 86 ALA A C 1
ATOM 720 O O . ALA A 1 86 ? 18.891 12.436 14.550 1.00 79.88 86 ALA A O 1
ATOM 721 N N . ILE A 1 87 ? 18.525 12.939 12.384 1.00 76.38 87 ILE A N 1
ATOM 722 C CA . ILE A 1 87 ? 18.414 14.395 12.562 1.00 76.38 87 ILE A CA 1
ATOM 723 C C . ILE A 1 87 ? 17.201 14.741 13.431 1.00 76.38 87 ILE A C 1
ATOM 725 O O . ILE A 1 87 ? 17.342 15.486 14.399 1.00 76.38 87 ILE A O 1
ATOM 729 N N . GLU A 1 88 ? 16.036 14.156 13.150 1.00 72.56 88 GLU A N 1
ATOM 730 C CA . GLU A 1 88 ? 14.819 14.368 13.946 1.00 72.56 88 GLU A CA 1
ATOM 731 C C . GLU A 1 88 ? 15.003 13.950 15.411 1.00 72.56 88 GLU A C 1
ATOM 733 O O . GLU A 1 88 ? 14.586 14.663 16.324 1.00 72.56 88 GLU A O 1
ATOM 738 N N . THR A 1 89 ? 15.680 12.822 15.647 1.00 74.69 89 THR A N 1
ATOM 739 C CA . THR A 1 89 ? 15.975 12.327 17.001 1.00 74.69 89 THR A CA 1
ATOM 740 C C . THR A 1 89 ? 16.875 13.298 17.770 1.00 74.69 89 THR A C 1
ATOM 742 O O . THR A 1 89 ? 16.626 13.565 18.945 1.00 74.69 89 THR A O 1
ATOM 745 N N . LEU A 1 90 ? 17.898 13.859 17.117 1.00 73.62 90 LEU A N 1
ATOM 746 C CA . LEU A 1 90 ? 18.782 14.861 17.723 1.00 73.62 90 LEU A CA 1
ATOM 747 C C . LEU A 1 90 ? 18.037 16.168 18.019 1.00 73.62 90 LEU A C 1
ATOM 749 O O . LEU A 1 90 ? 18.157 16.706 19.122 1.00 73.62 90 LEU A O 1
ATOM 753 N N . ALA A 1 91 ? 17.221 16.635 17.072 1.00 68.81 91 ALA A N 1
ATOM 754 C CA . ALA A 1 91 ? 16.412 17.839 17.228 1.00 68.81 91 ALA A CA 1
ATOM 755 C C . ALA A 1 91 ? 15.429 17.719 18.403 1.00 68.81 91 ALA A C 1
ATOM 757 O O . ALA A 1 91 ? 15.309 18.647 19.203 1.00 68.81 91 ALA A O 1
ATOM 758 N N . ALA A 1 92 ? 14.793 16.554 18.576 1.00 65.56 92 ALA A N 1
ATOM 759 C CA . ALA A 1 92 ? 13.916 16.272 19.714 1.00 65.56 92 ALA A CA 1
ATOM 760 C C . ALA A 1 92 ? 14.644 16.325 21.073 1.00 65.56 92 ALA A C 1
ATOM 762 O O . ALA A 1 92 ? 14.023 16.593 22.100 1.00 65.56 92 ALA A O 1
ATOM 763 N N . GLN A 1 93 ? 15.961 16.114 21.087 1.00 78.88 93 GLN A N 1
ATOM 764 C CA . GLN A 1 93 ? 16.816 16.237 22.272 1.00 78.88 93 GLN A CA 1
ATOM 765 C C . GLN A 1 93 ? 17.403 17.651 22.438 1.00 78.88 93 GLN A C 1
ATOM 767 O O . GLN A 1 93 ? 18.277 17.849 23.280 1.00 78.88 93 GLN A O 1
ATOM 772 N N . GLY A 1 94 ? 16.980 18.627 21.627 1.00 78.38 94 GLY A N 1
ATOM 773 C CA . GLY A 1 94 ? 17.498 19.999 21.646 1.00 78.38 94 GLY A CA 1
ATOM 774 C C . GLY A 1 94 ? 18.885 20.163 21.017 1.00 78.38 94 GLY A C 1
ATOM 775 O O . GLY A 1 94 ? 19.511 21.207 21.189 1.00 78.38 94 GLY A O 1
ATOM 776 N N . HIS A 1 95 ? 19.374 19.151 20.298 1.00 79.00 95 HIS A N 1
ATOM 777 C CA . HIS A 1 95 ? 20.669 19.178 19.625 1.00 79.00 95 HIS A CA 1
ATOM 778 C C . HIS A 1 95 ? 20.494 19.434 18.127 1.00 79.00 95 HIS A C 1
ATOM 780 O O . HIS A 1 95 ? 19.495 19.054 17.521 1.00 79.00 95 HIS A O 1
ATOM 786 N N . THR A 1 96 ? 21.493 20.062 17.510 1.00 82.56 96 THR A N 1
ATOM 787 C CA . THR A 1 96 ? 21.551 20.249 16.055 1.00 82.56 96 THR A CA 1
ATOM 788 C C . THR A 1 96 ? 22.863 19.694 15.525 1.00 82.56 96 THR A C 1
ATOM 790 O O . THR A 1 96 ? 23.879 19.719 16.219 1.00 82.56 96 THR A O 1
ATOM 793 N N . ASP A 1 97 ? 22.834 19.170 14.303 1.00 86.31 97 ASP A N 1
ATOM 794 C CA . ASP A 1 97 ? 24.008 18.626 13.626 1.00 86.31 97 ASP A CA 1
ATOM 795 C C . ASP A 1 97 ? 24.014 19.104 12.171 1.00 86.31 97 ASP A C 1
ATOM 797 O O . ASP A 1 97 ? 23.377 18.527 11.286 1.00 86.31 97 ASP A O 1
ATOM 801 N N . THR A 1 98 ? 24.711 20.217 11.945 1.00 88.94 98 THR A N 1
ATOM 802 C CA . THR A 1 98 ? 24.779 20.881 10.639 1.00 88.94 98 THR A CA 1
ATOM 803 C C . THR A 1 98 ? 25.423 19.996 9.572 1.00 88.94 98 THR A C 1
ATOM 805 O O . THR A 1 98 ? 25.059 20.098 8.403 1.00 88.94 98 THR A O 1
ATOM 808 N N . GLU A 1 99 ? 26.361 19.123 9.946 1.00 92.75 99 GLU A N 1
ATOM 809 C CA . GLU A 1 99 ? 27.024 18.225 8.998 1.00 92.75 99 GLU A CA 1
ATOM 810 C C . GLU A 1 99 ? 26.051 17.150 8.505 1.00 92.75 99 GLU A C 1
ATOM 812 O O . GLU A 1 99 ? 25.927 16.936 7.294 1.00 92.75 99 GLU A O 1
ATOM 817 N N . LYS A 1 100 ? 25.289 16.533 9.420 1.00 86.62 100 LYS A N 1
ATOM 818 C CA . LYS A 1 100 ? 24.226 15.589 9.045 1.00 86.62 100 LYS A CA 1
ATOM 819 C C . LYS A 1 100 ? 23.160 16.249 8.178 1.00 86.62 100 LYS A C 1
ATOM 821 O O . LYS A 1 100 ? 22.771 15.663 7.172 1.00 86.62 100 LYS A O 1
ATOM 826 N N . GLU A 1 101 ? 22.737 17.465 8.515 1.00 81.56 101 GLU A N 1
ATOM 827 C CA . GLU A 1 101 ? 21.750 18.213 7.727 1.00 81.56 101 GLU A CA 1
ATOM 828 C C . GLU A 1 101 ? 22.254 18.497 6.301 1.00 81.56 101 GLU A C 1
ATOM 830 O O . GLU A 1 101 ? 21.565 18.221 5.318 1.00 81.56 101 GLU A O 1
ATOM 835 N N . GLN A 1 102 ? 23.498 18.966 6.153 1.00 90.69 102 GLN A N 1
ATOM 836 C CA . GLN A 1 102 ? 24.105 19.185 4.836 1.00 90.69 102 GLN A CA 1
ATOM 837 C C . GLN A 1 102 ? 24.206 17.885 4.031 1.00 90.69 102 GLN A C 1
ATOM 839 O O . GLN A 1 102 ? 23.889 17.864 2.836 1.00 90.69 102 GLN A O 1
ATOM 844 N N . LYS A 1 103 ? 24.607 16.784 4.677 1.00 93.69 103 LYS A N 1
ATOM 845 C CA . LYS A 1 103 ? 24.694 15.478 4.022 1.00 93.69 103 LYS A CA 1
ATOM 846 C C . LYS A 1 103 ? 23.318 14.962 3.597 1.00 93.69 103 LYS A C 1
ATOM 848 O O . LYS A 1 103 ? 23.186 14.438 2.490 1.00 93.69 103 LYS A O 1
ATOM 853 N N . TRP A 1 104 ? 22.295 15.151 4.425 1.00 89.50 104 TRP A N 1
ATOM 854 C CA . TRP A 1 104 ? 20.913 14.789 4.117 1.00 89.50 104 TRP A CA 1
ATOM 855 C C . TRP A 1 104 ? 20.393 15.544 2.893 1.00 89.50 104 TRP A C 1
ATOM 857 O O . TRP A 1 104 ? 19.877 14.930 1.955 1.00 89.50 104 TRP A O 1
ATOM 867 N N . GLN A 1 105 ? 20.631 16.858 2.830 1.00 86.75 105 GLN A N 1
ATOM 868 C CA . GLN A 1 105 ? 20.273 17.673 1.668 1.00 86.75 105 GLN A CA 1
ATOM 869 C C . GLN A 1 105 ? 21.013 17.236 0.398 1.00 86.75 105 GLN A C 1
ATOM 871 O O . GLN A 1 105 ? 20.403 17.177 -0.675 1.00 86.75 105 GLN A O 1
ATOM 876 N N . GLN A 1 106 ? 22.300 16.884 0.503 1.00 94.50 106 GLN A N 1
ATOM 877 C CA . GLN A 1 106 ? 23.074 16.364 -0.625 1.00 94.50 106 GLN A CA 1
ATOM 878 C C . GLN A 1 106 ? 22.474 15.057 -1.164 1.00 94.50 106 GLN A C 1
ATOM 880 O O . GLN A 1 106 ? 22.203 14.960 -2.362 1.00 94.50 106 GLN A O 1
ATOM 885 N N . LEU A 1 107 ? 22.231 14.074 -0.291 1.00 93.44 107 LEU A N 1
ATOM 886 C CA . LEU A 1 107 ? 21.667 12.779 -0.682 1.00 93.44 107 LEU A CA 1
ATOM 887 C C . LEU A 1 107 ? 20.275 12.940 -1.298 1.00 93.44 107 LEU A C 1
ATOM 889 O O . LEU A 1 107 ? 19.967 12.326 -2.319 1.00 93.44 107 LEU A O 1
ATOM 893 N N . ARG A 1 108 ? 19.449 13.837 -0.744 1.00 88.50 108 ARG A N 1
ATOM 894 C CA . ARG A 1 108 ? 18.139 14.163 -1.315 1.00 88.50 108 ARG A CA 1
ATOM 895 C C . ARG A 1 108 ? 18.278 14.747 -2.721 1.00 88.50 108 ARG A C 1
ATOM 897 O O . ARG A 1 108 ? 17.547 14.344 -3.623 1.00 88.50 108 ARG A O 1
ATOM 904 N N . ALA A 1 109 ? 19.228 15.657 -2.939 1.00 89.25 109 ALA A N 1
ATOM 905 C CA . ALA A 1 109 ? 19.479 16.238 -4.255 1.00 89.25 109 ALA A CA 1
ATOM 906 C C . ALA A 1 109 ? 19.990 15.204 -5.275 1.00 89.25 109 ALA A C 1
ATOM 908 O O . ALA A 1 109 ? 19.619 15.270 -6.447 1.00 89.25 109 ALA A O 1
ATOM 909 N N . GLU A 1 110 ? 20.821 14.249 -4.854 1.00 94.44 110 GLU A N 1
ATOM 910 C CA . GLU A 1 110 ? 21.276 13.126 -5.685 1.00 94.44 110 GLU A CA 1
ATOM 911 C C . GLU A 1 110 ? 20.110 12.195 -6.045 1.00 94.44 110 GLU A C 1
ATOM 913 O O . GLU A 1 110 ? 19.868 11.937 -7.228 1.00 94.44 110 GLU A O 1
ATOM 918 N N . ARG A 1 111 ? 19.294 11.812 -5.057 1.00 93.00 111 ARG A N 1
ATOM 919 C CA . ARG A 1 111 ? 18.088 10.995 -5.252 1.00 93.00 111 ARG A CA 1
ATOM 920 C C . ARG A 1 111 ? 17.126 11.633 -6.256 1.00 93.00 111 ARG A C 1
ATOM 922 O O . ARG A 1 111 ? 16.614 10.957 -7.146 1.00 93.00 111 ARG A O 1
ATOM 929 N N . GLU A 1 112 ? 16.904 12.945 -6.162 1.00 87.94 112 GLU A N 1
ATOM 930 C CA . GLU A 1 112 ? 16.023 13.687 -7.076 1.00 87.94 112 GLU A CA 1
ATOM 931 C C . GLU A 1 112 ? 16.539 13.734 -8.525 1.00 87.94 112 GLU A C 1
ATOM 933 O O . GLU A 1 112 ? 15.730 13.826 -9.454 1.00 87.94 112 GLU A O 1
ATOM 938 N N . LYS A 1 113 ? 17.860 13.646 -8.741 1.00 89.50 113 LYS A N 1
ATOM 939 C CA . LYS A 1 113 ? 18.452 13.552 -10.088 1.00 89.50 113 LYS A CA 1
ATOM 940 C C . LYS A 1 113 ? 18.213 12.179 -10.716 1.00 89.50 113 LYS A C 1
ATOM 942 O O . LYS A 1 113 ? 17.920 12.119 -11.910 1.00 89.50 113 LYS A O 1
ATOM 947 N N . ILE A 1 114 ? 18.318 11.108 -9.926 1.00 91.31 114 ILE A N 1
ATOM 948 C CA . ILE A 1 114 ? 18.139 9.722 -10.390 1.00 91.31 114 ILE A CA 1
ATOM 949 C C . ILE A 1 114 ? 16.661 9.351 -10.541 1.00 91.31 114 ILE A C 1
ATOM 951 O O . ILE A 1 114 ? 16.301 8.624 -11.470 1.00 91.31 114 ILE A O 1
ATOM 955 N N . ARG A 1 115 ? 15.784 9.907 -9.695 1.00 90.50 115 ARG A N 1
ATOM 956 C CA . ARG A 1 115 ? 14.356 9.563 -9.632 1.00 90.50 115 ARG A CA 1
ATOM 957 C C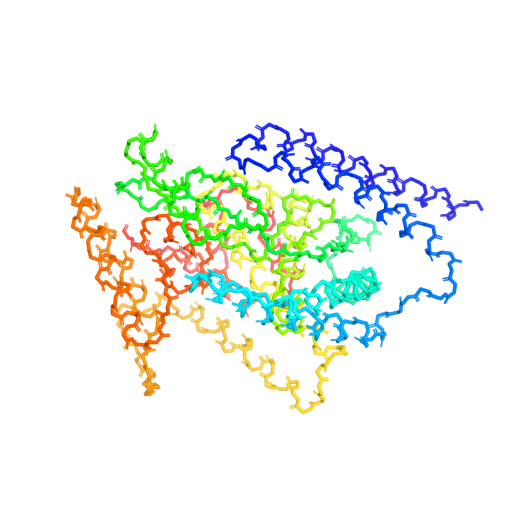 . ARG A 1 115 ? 13.669 9.407 -10.997 1.00 90.50 115 ARG A C 1
ATOM 959 O O . ARG A 1 115 ? 13.048 8.369 -11.202 1.00 90.50 115 ARG A O 1
ATOM 966 N N . PRO A 1 116 ? 13.738 10.366 -11.945 1.00 86.94 116 PRO A N 1
ATOM 967 C CA . PRO A 1 116 ? 12.984 10.245 -13.195 1.00 86.94 116 PRO A CA 1
ATOM 968 C C . PRO A 1 116 ? 13.407 9.039 -14.042 1.00 86.94 116 PRO A C 1
ATOM 970 O O . PRO A 1 116 ? 12.613 8.533 -14.831 1.00 86.94 116 PRO A O 1
ATOM 973 N N . PHE A 1 117 ? 14.659 8.591 -13.905 1.00 89.94 117 PHE A N 1
ATOM 974 C CA . PHE A 1 117 ? 15.162 7.406 -14.590 1.00 89.94 117 PHE A CA 1
ATOM 975 C C . PHE A 1 117 ? 14.658 6.132 -13.911 1.00 89.94 117 PHE A C 1
ATOM 977 O O . PHE A 1 117 ? 14.153 5.254 -14.604 1.00 89.94 117 PHE A O 1
ATOM 984 N N . ALA A 1 118 ? 14.695 6.073 -12.576 1.00 93.31 118 ALA A N 1
ATOM 985 C CA . ALA A 1 118 ? 14.123 4.967 -11.809 1.00 93.31 118 ALA A CA 1
ATOM 986 C C . ALA A 1 118 ? 12.618 4.794 -12.087 1.00 93.31 118 ALA A C 1
ATOM 988 O O . ALA A 1 118 ? 12.175 3.697 -12.418 1.00 93.31 118 ALA A O 1
ATOM 989 N N . GLU A 1 119 ? 11.851 5.891 -12.055 1.00 91.38 119 GLU A N 1
ATOM 990 C CA . GLU A 1 119 ? 10.430 5.902 -12.425 1.00 91.38 119 GLU A CA 1
ATOM 991 C C . GLU A 1 119 ? 10.224 5.329 -13.835 1.00 91.38 119 GLU A C 1
ATOM 993 O O . GLU A 1 119 ? 9.413 4.431 -14.022 1.00 91.38 119 GLU A O 1
ATOM 998 N N . ALA A 1 120 ? 10.987 5.798 -14.828 1.00 88.12 120 ALA A N 1
ATOM 999 C CA . ALA A 1 120 ? 10.862 5.345 -16.214 1.00 88.12 120 ALA A CA 1
ATOM 1000 C C . ALA A 1 120 ? 11.190 3.855 -16.408 1.00 88.12 120 ALA A C 1
ATOM 1002 O O . ALA A 1 120 ? 10.596 3.200 -17.271 1.00 88.12 120 ALA A O 1
ATOM 1003 N N . VAL A 1 121 ? 12.146 3.320 -15.644 1.00 93.88 121 VAL A N 1
ATOM 1004 C CA . VAL A 1 121 ? 12.482 1.891 -15.652 1.00 93.88 121 VAL A CA 1
ATOM 1005 C C . VAL A 1 121 ? 11.318 1.084 -15.078 1.00 93.88 121 VAL A C 1
ATOM 1007 O O . VAL A 1 121 ? 10.815 0.194 -15.766 1.00 93.88 121 VAL A O 1
ATOM 1010 N N . VAL A 1 122 ? 10.819 1.447 -13.891 1.00 95.69 122 VAL A N 1
ATOM 1011 C CA . VAL A 1 122 ? 9.690 0.754 -13.240 1.00 95.69 122 VAL A CA 1
ATOM 1012 C C . VAL A 1 122 ? 8.417 0.831 -14.089 1.00 95.69 122 VAL A C 1
ATOM 1014 O O . VAL A 1 122 ? 7.738 -0.176 -14.270 1.00 95.69 122 VAL A O 1
ATOM 1017 N N . GLU A 1 123 ? 8.118 1.980 -14.702 1.00 91.69 123 GLU A N 1
ATOM 1018 C CA . GLU A 1 123 ? 6.987 2.146 -15.630 1.00 91.69 123 GLU A CA 1
ATOM 1019 C C . GLU A 1 123 ? 7.027 1.130 -16.780 1.00 91.69 123 GLU A C 1
ATOM 1021 O O . GLU A 1 123 ? 6.011 0.512 -17.108 1.00 91.69 123 GLU A O 1
ATOM 1026 N N . GLN A 1 124 ? 8.203 0.914 -17.378 1.00 91.12 124 GLN A N 1
ATOM 1027 C CA . GLN A 1 124 ? 8.382 -0.054 -18.462 1.00 91.12 124 GLN A CA 1
ATOM 1028 C C . GLN A 1 124 ? 8.311 -1.500 -17.976 1.00 91.12 124 GLN A C 1
ATOM 1030 O O . GLN A 1 124 ? 7.712 -2.340 -18.652 1.00 91.12 124 GLN A O 1
ATOM 1035 N N . GLN A 1 125 ? 8.919 -1.796 -16.829 1.00 96.38 125 GLN A N 1
ATOM 1036 C CA . GLN A 1 125 ? 8.912 -3.129 -16.235 1.00 96.38 125 GLN A CA 1
ATOM 1037 C C . GLN A 1 125 ? 7.489 -3.562 -15.869 1.00 96.38 125 GLN A C 1
ATOM 1039 O O . GLN A 1 125 ? 7.050 -4.637 -16.285 1.00 96.38 125 GLN A O 1
ATOM 1044 N N . VAL A 1 126 ? 6.734 -2.691 -15.189 1.00 95.75 126 VAL A N 1
ATOM 1045 C CA . VAL A 1 126 ? 5.324 -2.929 -14.865 1.00 95.75 126 VAL A CA 1
ATOM 1046 C C . VAL A 1 126 ? 4.515 -3.079 -16.149 1.00 95.75 126 VAL A C 1
ATOM 1048 O O . VAL A 1 126 ? 3.835 -4.088 -16.311 1.00 95.75 126 VAL A O 1
ATOM 1051 N N . ALA A 1 127 ? 4.636 -2.150 -17.108 1.00 91.25 127 ALA A N 1
ATOM 1052 C CA . ALA A 1 127 ? 3.901 -2.214 -18.377 1.00 91.25 127 ALA A CA 1
ATOM 1053 C C . ALA A 1 127 ? 4.158 -3.509 -19.169 1.00 91.25 127 ALA A C 1
ATOM 1055 O O . ALA A 1 127 ? 3.246 -4.026 -19.816 1.00 91.25 127 ALA A O 1
ATOM 1056 N N . SER A 1 128 ? 5.385 -4.029 -19.118 1.00 92.25 128 SER A N 1
ATOM 1057 C CA . SER A 1 128 ? 5.765 -5.305 -19.726 1.00 92.25 128 SER A CA 1
ATOM 1058 C C . SER A 1 128 ? 5.007 -6.468 -19.081 1.00 92.25 128 SER A C 1
ATOM 1060 O O . SER A 1 128 ? 4.278 -7.183 -19.767 1.00 92.25 128 SER A O 1
ATOM 1062 N N . VAL A 1 129 ? 5.089 -6.602 -17.753 1.00 95.44 129 VAL A N 1
ATOM 1063 C CA . VAL A 1 129 ? 4.438 -7.700 -17.021 1.00 95.44 129 VAL A CA 1
ATOM 1064 C C . VAL A 1 129 ? 2.914 -7.624 -17.131 1.00 95.44 129 VAL A C 1
ATOM 1066 O O . VAL A 1 129 ? 2.282 -8.614 -17.483 1.00 95.44 129 VAL A O 1
ATOM 1069 N N . VAL A 1 130 ? 2.296 -6.455 -16.933 1.00 92.81 130 VAL A N 1
ATOM 1070 C CA . VAL A 1 130 ? 0.827 -6.338 -17.033 1.00 92.81 130 VAL A CA 1
ATOM 1071 C C . VAL A 1 130 ? 0.301 -6.551 -18.459 1.00 92.81 130 VAL A C 1
ATOM 1073 O O . VAL A 1 130 ? -0.836 -6.996 -18.638 1.00 92.81 130 VAL A O 1
ATOM 1076 N N . SER A 1 131 ? 1.118 -6.293 -19.489 1.00 90.12 131 SER A N 1
ATOM 1077 C CA . SER A 1 131 ? 0.788 -6.670 -20.869 1.00 90.12 131 SER A CA 1
ATOM 1078 C C . SER A 1 131 ? 0.744 -8.188 -21.053 1.00 90.12 131 SER A C 1
ATOM 1080 O O . SER A 1 131 ? -0.162 -8.673 -21.743 1.00 90.12 131 SER A O 1
ATOM 1082 N N . ASP A 1 132 ? 1.699 -8.912 -20.463 1.00 91.44 132 ASP A N 1
ATOM 1083 C CA . ASP A 1 132 ? 1.786 -10.378 -20.520 1.00 91.44 132 ASP A CA 1
ATOM 1084 C C . ASP A 1 132 ? 0.641 -11.039 -19.748 1.00 91.44 132 ASP A C 1
ATOM 1086 O O . ASP A 1 132 ? 0.043 -11.994 -20.237 1.00 91.44 132 ASP A O 1
ATOM 1090 N N . GLU A 1 133 ? 0.243 -10.453 -18.615 1.00 91.00 133 GLU A N 1
ATOM 1091 C CA . GLU A 1 133 ? -0.961 -10.848 -17.868 1.00 91.00 133 GLU A CA 1
ATOM 1092 C C . GLU A 1 133 ? -2.265 -10.568 -18.640 1.00 91.00 133 GLU A C 1
ATOM 1094 O O . GLU A 1 133 ? -3.345 -10.993 -18.239 1.00 91.00 133 GLU A O 1
ATOM 1099 N N . GLY A 1 134 ? -2.199 -9.846 -19.763 1.00 89.00 134 GLY A N 1
ATOM 1100 C CA . GLY A 1 134 ? -3.346 -9.577 -20.628 1.00 89.00 134 GLY A CA 1
ATOM 1101 C C . GLY A 1 134 ? -4.272 -8.460 -20.134 1.00 89.00 134 GLY A C 1
ATOM 1102 O O . GLY A 1 134 ? -5.396 -8.338 -20.632 1.00 89.00 134 GLY A O 1
ATOM 1103 N N . LEU A 1 135 ? -3.812 -7.609 -19.211 1.00 87.19 135 LEU A N 1
ATOM 1104 C CA . LEU A 1 135 ? -4.559 -6.453 -18.703 1.00 87.19 135 LEU A CA 1
ATOM 1105 C C . LEU A 1 135 ? -4.577 -5.319 -19.746 1.00 87.19 135 LEU A C 1
ATOM 1107 O O . LEU A 1 135 ? -3.731 -4.426 -19.768 1.00 87.19 135 LEU A O 1
ATOM 1111 N N . LYS A 1 136 ? -5.541 -5.378 -20.673 1.00 80.31 136 LYS A N 1
ATOM 1112 C CA . LYS A 1 136 ? -5.704 -4.443 -21.804 1.00 80.31 136 LYS A CA 1
ATOM 1113 C C . LYS A 1 136 ? -7.144 -3.930 -21.845 1.00 80.31 136 LYS A C 1
ATOM 1115 O O . LYS A 1 136 ? -8.076 -4.728 -21.798 1.00 80.31 136 LYS A O 1
ATOM 1120 N N . VAL A 1 137 ? -7.339 -2.617 -21.981 1.00 64.44 137 VAL A N 1
ATOM 1121 C CA . VAL A 1 137 ? -8.677 -1.992 -21.886 1.00 64.44 137 VAL A CA 1
ATOM 1122 C C . VAL A 1 137 ? -9.194 -1.524 -23.243 1.00 64.44 137 VAL A C 1
ATOM 1124 O O . VAL A 1 137 ? -10.362 -1.728 -23.556 1.00 64.44 137 VAL A O 1
ATOM 1127 N N . ILE A 1 138 ? -8.343 -0.920 -24.083 1.00 63.84 138 ILE A N 1
ATOM 1128 C CA . ILE A 1 138 ? -8.786 -0.281 -25.334 1.00 63.84 138 ILE A CA 1
ATOM 1129 C C . ILE A 1 138 ? -7.844 -0.642 -26.485 1.00 63.84 138 ILE A C 1
ATOM 1131 O O . ILE A 1 138 ? -6.646 -0.374 -26.416 1.00 63.84 138 ILE A O 1
ATOM 1135 N N . PHE A 1 139 ? -8.377 -1.241 -27.557 1.00 67.75 139 PHE A N 1
ATOM 1136 C CA . PHE A 1 139 ? -7.624 -1.639 -28.762 1.00 67.75 139 PHE A CA 1
ATOM 1137 C C . PHE A 1 139 ? -6.322 -2.418 -28.464 1.00 67.75 139 PHE A C 1
ATOM 1139 O O . PHE A 1 139 ? -5.301 -2.215 -29.122 1.00 67.75 139 PHE A O 1
ATOM 1146 N N . GLY A 1 140 ? -6.336 -3.277 -27.438 1.00 68.69 140 GLY A N 1
ATOM 1147 C CA . GLY A 1 140 ? -5.165 -4.060 -27.026 1.00 68.69 140 GLY A CA 1
ATOM 1148 C C . GLY A 1 140 ? -4.086 -3.268 -26.274 1.00 68.69 140 GLY A C 1
ATOM 1149 O O . GLY A 1 140 ? -2.960 -3.747 -26.168 1.00 68.69 140 GLY A O 1
ATOM 1150 N N . ARG A 1 141 ? -4.404 -2.071 -25.762 1.00 72.75 141 ARG A N 1
ATOM 1151 C CA . ARG A 1 141 ? -3.494 -1.236 -24.964 1.00 72.75 141 ARG A CA 1
ATOM 1152 C C . ARG A 1 141 ? -3.894 -1.175 -23.494 1.00 72.75 141 ARG A C 1
ATOM 1154 O O . ARG A 1 141 ? -5.074 -1.267 -23.149 1.00 72.75 141 ARG A O 1
ATOM 1161 N N . ILE A 1 142 ? -2.884 -0.962 -22.662 1.00 78.81 142 ILE A N 1
ATOM 1162 C CA . ILE A 1 142 ? -2.996 -0.725 -21.224 1.00 78.81 142 ILE A CA 1
ATOM 1163 C C . ILE A 1 142 ? -3.465 0.719 -21.011 1.00 78.81 142 ILE A C 1
ATOM 1165 O O . ILE A 1 142 ? -2.844 1.645 -21.541 1.00 78.81 142 ILE A O 1
ATOM 1169 N N . LEU A 1 143 ? -4.574 0.915 -20.293 1.00 78.88 143 LEU A N 1
ATOM 1170 C CA . LEU A 1 143 ? -5.110 2.243 -19.992 1.00 78.88 143 LEU A CA 1
ATOM 1171 C C . LEU A 1 143 ? -5.609 2.309 -18.532 1.00 78.88 143 LEU A C 1
ATOM 1173 O O . LEU A 1 143 ? -6.457 1.493 -18.178 1.00 78.88 143 LEU A O 1
ATOM 1177 N N . PRO A 1 144 ? -5.135 3.281 -17.728 1.00 80.56 144 PRO A N 1
ATOM 1178 C CA . PRO A 1 144 ? -4.043 4.197 -18.058 1.00 80.56 144 PRO A CA 1
ATOM 1179 C C . PRO A 1 144 ? -2.702 3.442 -18.149 1.00 80.56 144 PRO A C 1
ATOM 1181 O O . PRO A 1 144 ? -2.553 2.397 -17.516 1.00 80.56 144 PRO A O 1
ATOM 1184 N N . PRO A 1 145 ? -1.723 3.905 -18.949 1.00 83.94 145 PRO A N 1
ATOM 1185 C CA . PRO A 1 145 ? -0.403 3.286 -18.930 1.00 83.94 145 PRO A CA 1
ATOM 1186 C C . PRO A 1 145 ? 0.231 3.465 -17.540 1.00 83.94 145 PRO A C 1
ATOM 1188 O O . PRO A 1 145 ? 0.040 4.536 -16.958 1.00 83.94 145 PRO A O 1
ATOM 1191 N N . PRO A 1 146 ? 0.976 2.476 -17.013 1.00 88.19 146 PRO A N 1
ATOM 1192 C CA . PRO A 1 146 ? 1.683 2.624 -15.745 1.00 88.19 146 PRO A CA 1
ATOM 1193 C C . PRO A 1 146 ? 2.551 3.880 -15.758 1.00 88.19 146 PRO A C 1
ATOM 1195 O O . PRO A 1 146 ? 3.385 4.050 -16.647 1.00 88.19 146 PRO A O 1
ATOM 1198 N N . MET A 1 147 ? 2.287 4.789 -14.821 1.00 85.44 147 MET A N 1
ATOM 1199 C CA . MET A 1 147 ? 3.083 5.991 -14.590 1.00 85.44 147 MET A CA 1
ATOM 1200 C C . MET A 1 147 ? 3.148 6.262 -13.093 1.00 85.44 147 MET A C 1
ATOM 1202 O O . MET A 1 147 ? 2.109 6.248 -12.429 1.00 85.44 147 MET A O 1
ATOM 1206 N N . PHE A 1 148 ? 4.345 6.572 -12.594 1.00 86.44 148 PHE A N 1
ATOM 1207 C CA . PHE A 1 148 ? 4.628 6.636 -11.157 1.00 86.44 148 PHE A CA 1
ATOM 1208 C C . PHE A 1 148 ? 5.389 7.891 -10.774 1.00 86.44 148 PHE A C 1
ATOM 1210 O O . PHE A 1 148 ? 6.370 8.213 -11.420 1.00 86.44 148 PHE A O 1
ATOM 1217 N N . ILE A 1 149 ? 5.005 8.604 -9.725 1.00 85.38 149 ILE A N 1
ATOM 1218 C CA . ILE A 1 149 ? 5.827 9.673 -9.152 1.00 85.38 149 ILE A CA 1
ATOM 1219 C C . ILE A 1 149 ? 6.351 9.178 -7.814 1.00 85.38 149 ILE A C 1
ATOM 1221 O O . ILE A 1 149 ? 5.571 8.993 -6.883 1.00 85.38 149 ILE A O 1
ATOM 1225 N N . PHE A 1 150 ? 7.662 8.974 -7.715 1.00 86.75 150 PHE A N 1
ATOM 1226 C CA . PHE A 1 150 ? 8.274 8.587 -6.450 1.00 86.75 150 PHE A CA 1
ATOM 1227 C C . PHE A 1 150 ? 8.491 9.837 -5.594 1.00 86.75 150 PHE A C 1
ATOM 1229 O O . PHE A 1 150 ? 9.017 10.863 -6.047 1.00 86.75 150 PHE A O 1
ATOM 1236 N N . ALA A 1 151 ? 8.028 9.806 -4.355 1.00 78.56 151 ALA A N 1
ATOM 1237 C CA . ALA A 1 151 ? 8.007 10.996 -3.520 1.00 78.56 151 ALA A CA 1
ATOM 1238 C C . ALA A 1 151 ? 8.234 10.662 -2.047 1.00 78.56 151 ALA A C 1
ATOM 1240 O O . ALA A 1 151 ? 8.090 9.521 -1.620 1.00 78.56 151 ALA A O 1
ATOM 1241 N N . ASP A 1 152 ? 8.591 11.696 -1.285 1.00 73.94 152 ASP A N 1
ATOM 1242 C CA . ASP A 1 152 ? 8.599 11.634 0.176 1.00 73.94 152 ASP A CA 1
ATOM 1243 C C . ASP A 1 152 ? 7.171 11.389 0.696 1.00 73.94 152 ASP A C 1
ATOM 1245 O O . ASP A 1 152 ? 6.209 11.826 0.050 1.00 73.94 152 ASP A O 1
ATOM 1249 N N . SER A 1 153 ? 7.059 10.707 1.845 1.00 69.19 153 SER A N 1
ATOM 1250 C CA . SER A 1 153 ? 5.783 10.336 2.481 1.00 69.19 153 SER A CA 1
ATOM 1251 C C . SER A 1 153 ? 4.845 11.529 2.639 1.00 69.19 153 SER A C 1
ATOM 1253 O O . SER A 1 153 ? 5.279 12.667 2.823 1.00 69.19 153 SER A O 1
ATOM 1255 N N . TYR A 1 154 ? 3.546 11.253 2.580 1.00 71.56 154 TYR A N 1
ATOM 1256 C CA . TYR A 1 154 ? 2.507 12.169 3.024 1.00 71.56 154 TYR A CA 1
ATOM 1257 C C . TYR A 1 154 ? 1.773 11.529 4.192 1.00 71.56 154 TYR A C 1
ATOM 1259 O O . TYR A 1 154 ? 1.472 10.335 4.178 1.00 71.56 154 TYR A O 1
ATOM 1267 N N . TYR A 1 155 ? 1.412 12.357 5.162 1.00 76.69 155 TYR A N 1
ATOM 1268 C CA . TYR A 1 155 ? 0.538 11.937 6.242 1.00 76.69 155 TYR A CA 1
ATOM 1269 C C . TYR A 1 155 ? -0.923 12.080 5.826 1.00 76.69 155 TYR A C 1
ATOM 1271 O O . TYR A 1 155 ? -1.281 12.990 5.085 1.00 76.69 155 TYR A O 1
ATOM 1279 N N . ILE A 1 156 ? -1.800 11.225 6.331 1.00 78.69 156 ILE A N 1
ATOM 1280 C CA . ILE A 1 156 ? -3.250 11.364 6.230 1.00 78.69 156 ILE A CA 1
ATOM 1281 C C . ILE A 1 156 ? -3.844 11.428 7.631 1.00 78.69 156 ILE A C 1
ATOM 1283 O O . ILE A 1 156 ? -3.494 10.642 8.500 1.00 78.69 156 ILE A O 1
ATOM 1287 N N . LEU A 1 157 ? -4.757 12.367 7.849 1.00 84.94 157 LEU A N 1
ATOM 1288 C CA . LEU A 1 157 ? -5.663 12.360 8.988 1.00 84.94 157 LEU A CA 1
ATOM 1289 C C . LEU A 1 157 ? -6.839 11.454 8.644 1.00 84.94 157 LEU A C 1
ATOM 1291 O O . LEU A 1 157 ? -7.579 11.764 7.717 1.00 84.94 157 LEU A O 1
ATOM 1295 N N . VAL A 1 158 ? -7.036 10.377 9.381 1.00 85.00 158 VAL A N 1
ATOM 1296 C CA . VAL A 1 158 ? -8.193 9.485 9.308 1.00 85.00 158 VAL A CA 1
ATOM 1297 C C . VAL A 1 158 ? -9.098 9.783 10.488 1.00 85.00 158 VAL A C 1
ATOM 1299 O O . VAL A 1 158 ? -8.607 9.996 11.591 1.00 85.00 158 VAL A O 1
ATOM 1302 N N . ALA A 1 159 ? -10.409 9.795 10.275 1.00 88.31 159 ALA A N 1
ATOM 1303 C CA . ALA A 1 159 ? -11.385 9.982 11.335 1.00 88.31 159 ALA A CA 1
ATOM 1304 C C . ALA A 1 159 ? -12.436 8.869 11.337 1.00 88.31 159 ALA A C 1
ATOM 1306 O O . ALA A 1 159 ? -12.964 8.489 10.285 1.00 88.31 159 ALA A O 1
ATOM 1307 N N . SER A 1 160 ? -12.761 8.410 12.543 1.00 88.75 160 SER A N 1
ATOM 1308 C CA . SER A 1 160 ? -13.800 7.419 12.827 1.00 88.75 160 SER A CA 1
ATOM 1309 C C . SER A 1 160 ? -14.756 7.965 13.887 1.00 88.75 160 SER A C 1
ATOM 1311 O O . SER A 1 160 ? -14.316 8.710 14.769 1.00 88.75 160 SER A O 1
ATOM 1313 N N . PRO A 1 161 ? -16.048 7.602 13.856 1.00 91.25 161 PRO A N 1
ATOM 1314 C CA . PRO A 1 161 ? -16.926 7.804 15.000 1.00 91.25 161 PRO A CA 1
ATOM 1315 C C . PRO A 1 161 ? -16.355 7.128 16.253 1.00 91.25 161 PRO A C 1
ATOM 1317 O O . PRO A 1 161 ? -15.670 6.111 16.164 1.00 91.25 161 PRO A O 1
ATOM 1320 N N . ARG A 1 162 ? -16.654 7.674 17.433 1.00 93.75 162 ARG A N 1
ATOM 1321 C CA . ARG A 1 162 ? -16.236 7.072 18.711 1.00 93.75 162 ARG A CA 1
ATOM 1322 C C . ARG A 1 162 ? -17.008 5.803 19.065 1.00 93.75 162 ARG A C 1
ATOM 1324 O O . ARG A 1 162 ? -16.470 4.950 19.755 1.00 93.75 162 ARG A O 1
ATOM 1331 N N . HIS A 1 163 ? -18.251 5.683 18.599 1.00 91.81 163 HIS A N 1
ATOM 1332 C CA . HIS A 1 163 ? -19.173 4.598 18.961 1.00 91.81 163 HIS A CA 1
ATOM 1333 C C . HIS A 1 163 ? -19.111 3.382 18.027 1.00 91.81 163 HIS A C 1
ATOM 1335 O O . HIS A 1 163 ? -19.772 2.384 18.285 1.00 91.81 163 HIS A O 1
ATOM 1341 N N . GLU A 1 164 ? -18.343 3.450 16.941 1.00 86.88 164 GLU A N 1
ATOM 1342 C CA . GLU A 1 164 ? -18.186 2.355 15.985 1.00 86.88 164 GLU A CA 1
ATOM 1343 C C . GLU A 1 164 ? -16.850 2.483 15.250 1.00 86.88 164 GLU A C 1
ATOM 1345 O O . GLU A 1 164 ? -16.333 3.584 15.057 1.00 86.88 164 GLU A O 1
ATOM 1350 N N . ILE A 1 165 ? -16.295 1.361 14.796 1.00 84.50 165 ILE A N 1
ATOM 1351 C CA . ILE A 1 165 ? -15.112 1.371 13.933 1.00 84.50 165 ILE A CA 1
ATOM 1352 C C . ILE A 1 165 ? -15.588 1.519 12.490 1.00 84.50 165 ILE A C 1
ATOM 1354 O O . ILE A 1 165 ? -16.024 0.551 11.865 1.00 84.50 165 ILE A O 1
ATOM 1358 N N . ARG A 1 166 ? -15.517 2.741 11.956 1.00 79.94 166 ARG A N 1
ATOM 1359 C CA . ARG A 1 166 ? -15.912 3.034 10.575 1.00 79.94 166 ARG A CA 1
ATOM 1360 C C . ARG A 1 166 ? -15.073 4.158 9.990 1.00 79.94 166 ARG A C 1
ATOM 1362 O O . ARG A 1 166 ? -14.952 5.230 10.571 1.00 79.94 166 ARG A O 1
ATOM 1369 N N . PHE A 1 167 ? -14.569 3.944 8.780 1.00 73.94 167 PHE A N 1
ATOM 1370 C CA . PHE A 1 167 ? -13.896 4.995 8.025 1.00 73.94 167 PHE A CA 1
ATOM 1371 C C . PHE A 1 167 ? -14.923 6.043 7.566 1.00 73.94 167 PHE A C 1
ATOM 1373 O O . PHE A 1 167 ? -15.776 5.736 6.731 1.00 73.94 167 PHE A O 1
ATOM 1380 N N . ASP A 1 168 ? -14.866 7.270 8.099 1.00 70.69 168 ASP A N 1
ATOM 1381 C CA . ASP A 1 168 ? -15.860 8.313 7.787 1.00 70.69 168 ASP A CA 1
ATOM 1382 C C . ASP A 1 168 ? -15.284 9.477 6.968 1.00 70.69 168 ASP A C 1
ATOM 1384 O O . ASP A 1 168 ? -15.787 9.809 5.882 1.00 70.69 168 ASP A O 1
ATOM 1388 N N . LYS A 1 169 ? -14.207 10.090 7.474 1.00 67.12 169 LYS A N 1
ATOM 1389 C CA . LYS A 1 169 ? -13.539 11.240 6.849 1.00 67.12 169 LYS A CA 1
ATOM 1390 C C . LYS A 1 169 ? -12.041 11.023 6.826 1.00 67.12 169 LYS A C 1
ATOM 1392 O O . LYS A 1 169 ? -11.484 10.409 7.733 1.00 67.12 169 LYS A O 1
ATOM 1397 N N . SER A 1 170 ? -11.381 11.617 5.844 1.00 73.19 170 SER A N 1
ATOM 1398 C CA . SER A 1 170 ? -9.939 11.765 5.913 1.00 73.19 170 SER A CA 1
ATOM 1399 C C . SER A 1 170 ? -9.452 13.052 5.268 1.00 73.19 170 SER A C 1
ATOM 1401 O O . SER A 1 170 ? -10.176 13.741 4.554 1.00 73.19 170 SER A O 1
ATOM 1403 N N . ARG A 1 171 ? -8.224 13.442 5.586 1.00 75.00 171 ARG A N 1
ATOM 1404 C CA . ARG A 1 171 ? -7.580 14.618 5.013 1.00 75.00 171 ARG A CA 1
ATOM 1405 C C . ARG A 1 171 ? -6.111 14.335 4.814 1.00 75.00 171 ARG A C 1
ATOM 1407 O O . ARG A 1 171 ? -5.404 14.123 5.791 1.00 75.00 171 ARG A O 1
ATOM 1414 N N . LEU A 1 172 ? -5.649 14.401 3.573 1.00 71.75 172 LEU A N 1
ATOM 1415 C CA . LEU A 1 172 ? -4.220 14.372 3.305 1.00 71.75 172 LEU A CA 1
ATOM 1416 C C . LEU A 1 172 ? -3.550 15.607 3.928 1.00 71.75 172 LEU A C 1
ATOM 1418 O O . LEU A 1 172 ? -4.025 16.737 3.790 1.00 71.75 172 LEU A O 1
ATOM 1422 N N . LEU A 1 173 ? -2.476 15.368 4.656 1.00 72.44 173 LEU A N 1
ATOM 1423 C CA . LEU A 1 173 ? -1.640 16.344 5.336 1.00 72.44 173 LEU A CA 1
ATOM 1424 C C . LEU A 1 173 ? -0.303 16.478 4.592 1.00 72.44 173 LEU A C 1
ATOM 1426 O O . LEU A 1 173 ? -0.042 15.759 3.635 1.00 72.44 173 LEU A O 1
ATOM 1430 N N . GLY A 1 174 ? 0.524 17.446 4.988 1.00 66.62 174 GLY A N 1
ATOM 1431 C CA . GLY A 1 174 ? 1.831 17.690 4.368 1.00 66.62 174 GLY A CA 1
ATOM 1432 C C . GLY A 1 174 ? 2.848 16.557 4.579 1.00 66.62 174 GLY A C 1
ATOM 1433 O O . GLY A 1 174 ? 2.562 15.558 5.231 1.00 66.62 174 GLY A O 1
ATOM 1434 N N . ARG A 1 175 ? 4.050 16.743 4.017 1.00 60.97 175 ARG A N 1
ATOM 1435 C CA . ARG A 1 175 ? 5.136 15.741 3.970 1.00 60.97 175 ARG A CA 1
ATOM 1436 C C . ARG A 1 175 ? 6.038 15.701 5.210 1.00 60.97 175 ARG A C 1
ATOM 1438 O O . ARG A 1 175 ? 6.869 14.815 5.334 1.00 60.97 175 ARG A O 1
ATOM 1445 N N . GLU A 1 176 ? 5.903 16.677 6.100 1.00 65.19 176 GLU A N 1
ATOM 1446 C CA . GLU A 1 176 ? 6.829 16.916 7.211 1.00 65.19 176 GLU A CA 1
ATOM 1447 C C . GLU A 1 176 ? 5.994 17.253 8.452 1.00 65.19 176 GLU A C 1
ATOM 1449 O O . GLU A 1 176 ? 5.662 18.412 8.699 1.00 65.19 176 GLU A O 1
ATOM 1454 N N . LEU A 1 177 ? 5.560 16.215 9.174 1.00 66.88 177 LEU A N 1
ATOM 1455 C CA . LEU A 1 177 ? 4.910 16.351 10.474 1.00 66.88 177 LEU A CA 1
ATOM 1456 C C . LEU A 1 177 ? 5.749 15.634 11.524 1.00 66.88 177 LEU A C 1
ATOM 1458 O O . LEU A 1 177 ? 5.998 14.437 11.414 1.00 66.88 177 LEU A O 1
ATOM 1462 N N . HIS A 1 178 ? 6.139 16.359 12.564 1.00 72.50 178 HIS A N 1
ATOM 1463 C CA . HIS A 1 178 ? 6.690 15.776 13.779 1.00 72.50 178 HIS A CA 1
ATOM 1464 C C . HIS A 1 178 ? 5.577 15.159 14.631 1.00 72.50 178 HIS A C 1
ATOM 1466 O O . HIS A 1 178 ? 4.421 15.577 14.558 1.00 72.50 178 HIS A O 1
ATOM 1472 N N . LEU A 1 179 ? 5.936 14.212 15.502 1.00 71.31 179 LEU A N 1
ATOM 1473 C CA . LEU A 1 179 ? 4.986 13.520 16.386 1.00 71.31 179 LEU A CA 1
ATOM 1474 C C . LEU A 1 179 ? 4.099 14.488 17.188 1.00 71.31 179 LEU A C 1
ATOM 1476 O O . LEU A 1 179 ? 2.891 14.291 17.262 1.00 71.31 179 LEU A O 1
ATOM 1480 N N . SER A 1 180 ? 4.669 15.579 17.709 1.00 71.81 180 SER A N 1
ATOM 1481 C CA . SER A 1 180 ? 3.913 16.604 18.441 1.00 71.81 180 SER A CA 1
ATOM 1482 C C . SER A 1 180 ? 2.877 17.317 17.569 1.00 71.81 180 SER A C 1
ATOM 1484 O O . SER A 1 180 ? 1.774 17.598 18.027 1.00 71.81 180 SER A O 1
ATOM 1486 N N . GLN A 1 181 ? 3.201 17.570 16.300 1.00 80.81 181 GLN A N 1
ATOM 1487 C CA . GLN A 1 181 ? 2.275 18.177 15.345 1.00 80.81 181 GLN A CA 1
ATOM 1488 C C . GLN A 1 181 ? 1.165 17.198 14.958 1.00 80.81 181 GLN A C 1
ATOM 1490 O O . GLN A 1 181 ? 0.026 17.617 14.772 1.00 80.81 181 GLN A O 1
ATOM 1495 N N . MET A 1 182 ? 1.471 15.900 14.849 1.00 81.88 182 MET A N 1
ATOM 1496 C CA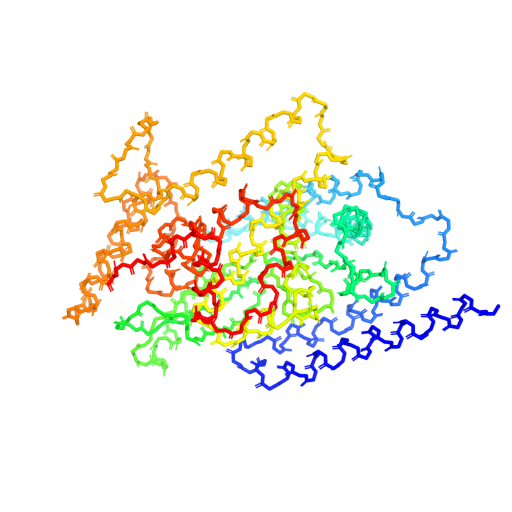 . MET A 1 182 ? 0.453 14.871 14.622 1.00 81.88 182 MET A CA 1
ATOM 1497 C C . MET A 1 182 ? -0.561 14.853 15.768 1.00 81.88 182 MET A C 1
ATOM 1499 O O . MET A 1 182 ? -1.760 14.964 15.516 1.00 81.88 182 MET A O 1
ATOM 1503 N N . ASP A 1 183 ? -0.078 14.784 17.010 1.00 83.00 183 ASP A N 1
ATOM 1504 C CA . ASP A 1 183 ? -0.927 14.755 18.203 1.00 83.00 183 ASP A CA 1
ATOM 1505 C C . ASP A 1 183 ? -1.751 16.047 18.342 1.00 83.00 183 ASP A C 1
ATOM 1507 O O . ASP A 1 183 ? -2.937 16.000 18.682 1.00 83.00 183 ASP A O 1
ATOM 1511 N N . GLU A 1 184 ? -1.165 17.205 18.020 1.00 85.12 184 GLU A N 1
ATOM 1512 C CA . GLU A 1 184 ? -1.882 18.482 18.000 1.00 85.12 184 GLU A CA 1
ATOM 1513 C C . GLU A 1 184 ? -2.994 18.488 16.942 1.00 85.12 184 GLU A C 1
ATOM 1515 O O . GLU A 1 184 ? -4.131 18.849 17.248 1.00 85.12 184 GLU A O 1
ATOM 1520 N N . ILE A 1 185 ? -2.711 18.046 15.711 1.00 87.81 185 ILE A N 1
ATOM 1521 C CA . ILE A 1 185 ? -3.708 17.981 14.632 1.00 87.81 185 ILE A CA 1
ATOM 1522 C C . ILE A 1 185 ? -4.876 17.064 15.016 1.00 87.81 185 ILE A C 1
ATOM 1524 O O . ILE A 1 185 ? -6.032 17.418 14.766 1.00 87.81 185 ILE A O 1
ATOM 1528 N N . GLU A 1 186 ? -4.590 15.906 15.608 1.00 92.06 186 GLU A N 1
ATOM 1529 C CA . GLU A 1 186 ? -5.607 14.963 16.087 1.00 92.06 186 GLU A CA 1
ATOM 1530 C C . GLU A 1 186 ? -6.460 15.584 17.188 1.00 92.06 186 GLU A C 1
ATOM 1532 O O . GLU A 1 186 ? -7.682 15.625 17.061 1.00 92.06 186 GLU A O 1
ATOM 1537 N N . THR A 1 187 ? -5.822 16.154 18.211 1.00 91.06 187 THR A N 1
ATOM 1538 C CA . THR A 1 187 ? -6.507 16.785 19.347 1.00 91.06 187 THR A CA 1
ATOM 1539 C C . THR A 1 187 ? -7.409 17.926 18.879 1.00 91.06 187 THR A C 1
ATOM 1541 O O . THR A 1 187 ? -8.576 18.008 19.258 1.00 91.06 187 THR A O 1
ATOM 1544 N N . GLN A 1 188 ? -6.908 18.795 17.997 1.00 91.31 188 GLN A N 1
ATOM 1545 C CA . GLN A 1 188 ? -7.692 19.900 17.439 1.00 91.31 188 GLN A CA 1
ATOM 1546 C C . GLN A 1 188 ? -8.880 19.402 16.605 1.00 91.31 188 GLN A C 1
ATOM 1548 O O . GLN A 1 188 ? -9.948 20.020 16.609 1.00 91.31 188 GLN A O 1
ATOM 1553 N N . PHE A 1 189 ? -8.726 18.284 15.890 1.00 91.44 189 PHE A N 1
ATOM 1554 C CA . PHE A 1 189 ? -9.829 17.673 15.154 1.00 91.44 189 PHE A CA 1
ATOM 1555 C C . PHE A 1 189 ? -10.904 17.120 16.098 1.00 91.44 189 PHE A C 1
ATOM 1557 O O . PHE A 1 189 ? -12.087 17.391 15.890 1.00 91.44 189 PHE A O 1
ATOM 1564 N N . GLU A 1 190 ? -10.502 16.390 17.136 1.00 92.88 190 GLU A N 1
ATOM 1565 C CA . GLU A 1 190 ? -11.399 15.769 18.119 1.00 92.88 190 GLU A CA 1
ATOM 1566 C C . GLU A 1 190 ? -12.161 16.819 18.942 1.00 92.88 190 GLU A C 1
ATOM 1568 O O . GLU A 1 190 ? -13.366 16.683 19.156 1.00 92.88 190 GLU A O 1
ATOM 1573 N N . LEU A 1 191 ? -11.509 17.933 19.300 1.00 92.00 191 LEU A N 1
ATOM 1574 C CA . LEU A 1 191 ? -12.160 19.087 19.935 1.00 92.00 191 LEU A CA 1
ATOM 1575 C C . LEU A 1 191 ? -13.204 19.745 19.022 1.00 92.00 191 LEU A C 1
ATOM 1577 O O . LEU A 1 191 ? -14.259 20.180 19.484 1.00 92.00 191 LEU A O 1
ATOM 1581 N N . LYS A 1 192 ? -12.917 19.829 17.718 1.00 92.00 192 LYS A N 1
ATOM 1582 C CA . LYS A 1 192 ? -13.816 20.444 16.733 1.00 92.00 192 LYS A CA 1
ATOM 1583 C C . LYS A 1 192 ? -15.016 19.561 16.383 1.00 92.00 192 LYS A C 1
ATOM 1585 O O . LYS A 1 192 ? -16.073 20.095 16.045 1.00 92.00 192 LYS A O 1
ATOM 1590 N N . TYR A 1 193 ? -14.865 18.239 16.435 1.00 90.25 193 TYR A N 1
ATOM 1591 C CA . TYR A 1 193 ? -15.921 17.276 16.118 1.00 90.25 193 TYR A CA 1
ATOM 1592 C C . TYR A 1 193 ? -16.176 16.328 17.299 1.00 90.25 193 TYR A C 1
ATOM 1594 O O . TYR A 1 193 ? -15.753 15.169 17.255 1.00 90.25 193 TYR A O 1
ATOM 1602 N N . PRO A 1 194 ? -16.910 16.789 18.333 1.00 86.88 194 PRO A N 1
ATOM 1603 C CA . PRO A 1 194 ? -17.278 15.947 19.465 1.00 86.88 194 PRO A CA 1
ATOM 1604 C C . PRO A 1 194 ? -17.980 14.667 18.995 1.00 86.88 194 PRO A C 1
ATOM 1606 O O . PRO A 1 194 ? -18.947 14.724 18.235 1.00 86.88 194 PRO A O 1
ATOM 1609 N N . GLY A 1 195 ? -17.480 13.509 19.430 1.00 90.62 195 GLY A N 1
ATOM 1610 C CA . GLY A 1 195 ? -17.985 12.191 19.019 1.00 90.62 195 GLY A CA 1
ATOM 1611 C C . GLY A 1 195 ? -17.188 11.507 17.903 1.00 90.62 195 GLY A C 1
ATOM 1612 O O . GLY A 1 195 ? -17.538 10.389 17.524 1.00 90.62 195 GLY A O 1
ATOM 1613 N N . MET A 1 196 ? -16.110 12.127 17.417 1.00 92.69 196 MET A N 1
ATOM 1614 C CA . MET A 1 196 ? -15.144 11.526 16.492 1.00 92.69 196 MET A CA 1
ATOM 1615 C C . MET A 1 196 ? -13.783 11.345 17.173 1.00 92.69 196 MET A C 1
ATOM 1617 O O . MET A 1 196 ? -13.430 12.121 18.058 1.00 92.69 196 MET A O 1
ATOM 1621 N N . VAL A 1 197 ? -13.020 10.352 16.723 1.00 93.38 197 VAL A N 1
ATOM 1622 C CA . VAL A 1 197 ? -11.586 10.184 17.007 1.00 93.38 197 VAL A CA 1
ATOM 1623 C C . VAL A 1 197 ? -10.794 10.259 15.716 1.00 93.38 197 VAL A C 1
ATOM 1625 O O . VAL A 1 197 ? -11.319 9.943 14.641 1.00 93.38 197 VAL A O 1
ATOM 1628 N N . ALA A 1 198 ? -9.531 10.661 15.818 1.00 92.56 198 ALA A N 1
ATOM 1629 C CA . ALA A 1 198 ? -8.659 10.804 14.669 1.00 92.56 198 ALA A CA 1
ATOM 1630 C C . ALA A 1 198 ? -7.322 10.072 14.818 1.00 92.56 198 ALA A C 1
ATOM 1632 O O . ALA A 1 198 ? -6.846 9.785 15.917 1.00 92.56 198 ALA A O 1
ATOM 1633 N N . LEU A 1 199 ? -6.723 9.765 13.672 1.00 90.62 199 LEU A N 1
ATOM 1634 C CA . LEU A 1 199 ? -5.385 9.212 13.556 1.00 90.62 199 LEU A CA 1
ATOM 1635 C C . LEU A 1 199 ? -4.666 9.850 12.367 1.00 90.62 199 LEU A C 1
ATOM 1637 O O . LEU A 1 199 ? -5.124 9.756 11.235 1.00 90.62 199 LEU A O 1
ATOM 1641 N N . VAL A 1 200 ? -3.518 10.456 12.615 1.00 86.50 200 VAL A N 1
ATOM 1642 C CA . VAL A 1 200 ? -2.526 10.837 11.621 1.00 86.50 200 VAL A CA 1
ATOM 1643 C C . VAL A 1 200 ? -1.605 9.650 11.376 1.00 86.50 200 VAL A C 1
ATOM 1645 O O . VAL A 1 200 ? -0.973 9.139 12.304 1.00 86.50 200 VAL A O 1
ATOM 1648 N N . GLN A 1 201 ? -1.542 9.208 10.127 1.00 80.12 201 GLN A N 1
ATOM 1649 C CA . GLN A 1 201 ? -0.795 8.028 9.709 1.00 80.12 201 GLN A CA 1
ATOM 1650 C C . GLN A 1 201 ? -0.091 8.292 8.378 1.00 80.12 201 GLN A C 1
ATOM 1652 O O . GLN A 1 201 ? -0.603 9.036 7.545 1.00 80.12 201 GLN A O 1
ATOM 1657 N N . ASP A 1 202 ? 1.077 7.692 8.171 1.00 73.31 202 ASP A N 1
ATOM 1658 C CA . ASP A 1 202 ? 1.721 7.641 6.855 1.00 73.31 202 ASP A CA 1
ATOM 1659 C C . ASP A 1 202 ? 0.864 6.886 5.837 1.00 73.31 202 ASP A C 1
ATOM 1661 O O . ASP A 1 202 ? 0.230 5.882 6.166 1.00 73.31 202 ASP A O 1
ATOM 1665 N N . VAL A 1 203 ? 0.888 7.328 4.582 1.00 69.75 203 VAL A N 1
ATOM 1666 C CA . VAL A 1 203 ? 0.276 6.593 3.469 1.00 69.75 203 VAL A CA 1
ATOM 1667 C C . VAL A 1 203 ? 1.376 5.952 2.630 1.00 69.75 203 VAL A C 1
ATOM 1669 O O . VAL A 1 203 ? 2.350 6.619 2.302 1.00 69.75 203 VAL A O 1
ATOM 1672 N N . GLY A 1 204 ? 1.219 4.678 2.253 1.00 57.53 204 GLY A N 1
ATOM 1673 C CA . GLY A 1 204 ? 2.169 3.993 1.364 1.00 57.53 204 GLY A CA 1
ATOM 1674 C C . GLY A 1 204 ? 2.139 4.534 -0.070 1.00 57.53 204 GLY A C 1
ATOM 1675 O O . GLY A 1 204 ? 3.167 4.655 -0.722 1.00 57.53 204 GLY A O 1
ATOM 1676 N N . GLY A 1 205 ? 0.983 4.954 -0.574 1.00 60.34 205 GLY A N 1
ATOM 1677 C CA . GLY A 1 205 ? 0.857 5.521 -1.913 1.00 60.34 205 GLY A CA 1
ATOM 1678 C C . GLY A 1 205 ? -0.445 6.290 -2.095 1.00 60.34 205 GLY A C 1
ATOM 1679 O O . GLY A 1 205 ? -1.305 6.315 -1.218 1.00 60.34 205 GLY A O 1
ATOM 1680 N N . LEU A 1 206 ? -0.571 6.989 -3.222 1.00 66.00 206 LEU A N 1
ATOM 1681 C CA . LEU A 1 206 ? -1.811 7.656 -3.616 1.00 66.00 206 LEU A CA 1
ATOM 1682 C C . LEU A 1 206 ? -2.133 7.371 -5.084 1.00 66.00 206 LEU A C 1
ATOM 1684 O O . LEU A 1 206 ? -1.595 8.007 -5.996 1.00 66.00 206 LEU A O 1
ATOM 1688 N N . ALA A 1 207 ? -3.107 6.491 -5.297 1.00 56.91 207 ALA A N 1
ATOM 1689 C CA . ALA A 1 207 ? -3.745 6.232 -6.587 1.00 56.91 207 ALA A CA 1
ATOM 1690 C C . ALA A 1 207 ? -4.854 7.225 -6.962 1.00 56.91 207 ALA A C 1
ATOM 1692 O O . ALA A 1 207 ? -5.423 7.140 -8.051 1.00 56.91 207 ALA A O 1
ATOM 1693 N N . VAL A 1 208 ? -5.171 8.179 -6.080 1.00 56.88 208 VAL A N 1
ATOM 1694 C CA . VAL A 1 208 ? -6.276 9.142 -6.253 1.00 56.88 208 VAL A CA 1
ATOM 1695 C C . VAL A 1 208 ? -6.116 10.006 -7.513 1.00 56.88 208 VAL A C 1
ATOM 1697 O O . VAL A 1 208 ? -7.095 10.545 -8.023 1.00 56.88 208 VAL A O 1
ATOM 1700 N N . PHE A 1 209 ? -4.896 10.130 -8.044 1.00 61.75 209 PHE A N 1
ATOM 1701 C CA . PHE A 1 209 ? -4.572 10.887 -9.254 1.00 61.75 209 PHE A CA 1
ATOM 1702 C C . PHE A 1 209 ? -3.667 10.085 -10.171 1.00 61.75 209 PHE A C 1
ATOM 1704 O O . PHE A 1 209 ? -2.981 9.180 -9.717 1.00 61.75 209 PHE A O 1
ATOM 1711 N N . TYR A 1 210 ? -3.646 10.455 -11.450 1.00 60.12 210 TYR A N 1
ATOM 1712 C CA . TYR A 1 210 ? -2.720 9.917 -12.439 1.00 60.12 210 TYR A CA 1
ATOM 1713 C C . TYR A 1 210 ? -1.635 10.951 -12.777 1.00 60.12 210 TYR A C 1
ATOM 1715 O O . TYR A 1 210 ? -2.004 12.069 -13.163 1.00 60.12 210 TYR A O 1
ATOM 1723 N N . PRO A 1 211 ? -0.326 10.619 -12.718 1.00 77.38 211 PRO A N 1
ATOM 1724 C CA . PRO A 1 211 ? 0.313 9.345 -12.335 1.00 77.38 211 PRO A CA 1
ATOM 1725 C C . PRO A 1 211 ? 0.120 8.934 -10.868 1.00 77.38 211 PRO A C 1
ATOM 1727 O O . PRO A 1 211 ? -0.131 9.798 -10.033 1.00 77.38 211 PRO A O 1
ATOM 1730 N N . ALA A 1 212 ? 0.301 7.642 -10.561 1.00 81.69 212 ALA A N 1
ATOM 1731 C CA . ALA A 1 212 ? 0.249 7.125 -9.189 1.00 81.69 212 ALA A CA 1
ATOM 1732 C C . ALA A 1 212 ? 1.440 7.642 -8.373 1.00 81.69 212 ALA A C 1
ATOM 1734 O O . ALA A 1 212 ? 2.568 7.626 -8.860 1.00 81.69 212 ALA A O 1
ATOM 1735 N N . TYR A 1 213 ? 1.206 8.105 -7.149 1.00 81.62 213 TYR A N 1
ATOM 1736 C CA . TYR A 1 213 ? 2.279 8.536 -6.252 1.00 81.62 213 TYR A CA 1
ATOM 1737 C C . TYR A 1 213 ? 2.696 7.386 -5.350 1.00 81.62 213 TYR A C 1
ATOM 1739 O O . TYR A 1 213 ? 1.845 6.771 -4.717 1.00 81.62 213 TYR A O 1
ATOM 1747 N N . ILE A 1 214 ? 3.997 7.124 -5.290 1.00 85.25 214 ILE A N 1
ATOM 1748 C CA . ILE A 1 214 ? 4.564 6.005 -4.541 1.00 85.25 214 ILE A CA 1
ATOM 1749 C C . ILE A 1 214 ? 5.437 6.579 -3.430 1.00 85.25 214 ILE A C 1
ATOM 1751 O O . ILE A 1 214 ? 6.425 7.270 -3.707 1.00 85.25 214 ILE A O 1
ATOM 1755 N N . PHE A 1 215 ? 5.050 6.308 -2.186 1.00 77.88 215 PHE A N 1
ATOM 1756 C CA . PHE A 1 215 ? 5.759 6.726 -0.984 1.00 77.88 215 PHE A CA 1
ATOM 1757 C C . PHE A 1 215 ? 6.409 5.498 -0.363 1.00 77.88 215 PHE A C 1
ATOM 1759 O O . PHE A 1 215 ? 5.848 4.800 0.475 1.00 77.88 215 PHE A O 1
ATOM 1766 N N . HIS A 1 216 ? 7.604 5.188 -0.840 1.00 72.69 216 HIS A N 1
ATOM 1767 C CA . HIS A 1 216 ? 8.270 3.946 -0.493 1.00 72.69 216 HIS A CA 1
ATOM 1768 C C . HIS A 1 216 ? 9.544 4.213 0.307 1.00 72.69 216 HIS A C 1
ATOM 1770 O O . HIS A 1 216 ? 10.268 5.158 0.005 1.00 72.69 216 HIS A O 1
ATOM 1776 N N . GLN A 1 217 ? 9.818 3.379 1.312 1.00 68.44 217 GLN A N 1
ATOM 1777 C CA . GLN A 1 217 ? 10.994 3.460 2.196 1.00 68.44 217 GLN A CA 1
ATOM 1778 C C . GLN A 1 217 ? 11.656 2.090 2.447 1.00 68.44 217 GLN A C 1
ATOM 1780 O O . GLN A 1 217 ? 12.545 1.978 3.284 1.00 68.44 217 GLN A O 1
ATOM 1785 N N . GLY A 1 218 ? 11.216 1.044 1.750 1.00 78.00 218 GLY A N 1
ATOM 1786 C CA . GLY A 1 218 ? 11.623 -0.340 1.987 1.00 78.00 218 GLY A CA 1
ATOM 1787 C C . GLY A 1 218 ? 12.545 -0.915 0.905 1.00 78.00 218 GLY A C 1
ATOM 1788 O O . GLY A 1 218 ? 13.525 -0.302 0.470 1.00 78.00 218 GLY A O 1
ATOM 1789 N N . SER A 1 219 ? 12.254 -2.151 0.519 1.00 90.12 219 SER A N 1
ATOM 1790 C CA . SER A 1 219 ? 12.937 -2.909 -0.525 1.00 90.12 219 SER A CA 1
ATOM 1791 C C . SER A 1 219 ? 12.365 -2.639 -1.921 1.00 90.12 219 SER A C 1
ATOM 1793 O O . SER A 1 219 ? 11.188 -2.335 -2.090 1.00 90.12 219 SER A O 1
ATOM 1795 N N . ILE A 1 220 ? 13.164 -2.886 -2.965 1.00 94.38 220 ILE A N 1
ATOM 1796 C CA . ILE A 1 220 ? 12.696 -2.803 -4.362 1.00 94.38 220 ILE A CA 1
ATOM 1797 C C . ILE A 1 220 ? 11.450 -3.675 -4.595 1.00 94.38 220 ILE A C 1
ATOM 1799 O O . ILE A 1 220 ? 10.563 -3.285 -5.348 1.00 94.38 220 ILE A O 1
ATOM 1803 N N . ARG A 1 221 ? 11.347 -4.838 -3.940 1.00 93.56 221 ARG A N 1
ATOM 1804 C CA . ARG A 1 221 ? 10.172 -5.714 -4.053 1.00 93.56 221 ARG A CA 1
ATOM 1805 C C . ARG A 1 221 ? 8.897 -5.013 -3.574 1.00 93.56 221 ARG A C 1
ATOM 1807 O O . ARG A 1 221 ? 7.911 -4.986 -4.301 1.00 93.56 221 ARG A O 1
ATOM 1814 N N . GLU A 1 222 ? 8.952 -4.367 -2.415 1.00 89.19 222 GLU A N 1
ATOM 1815 C CA . GLU A 1 222 ? 7.847 -3.570 -1.866 1.00 89.19 222 GLU A CA 1
ATOM 1816 C C . GLU A 1 222 ? 7.557 -2.312 -2.707 1.00 89.19 222 GLU A C 1
ATOM 1818 O O . GLU A 1 222 ? 6.395 -1.952 -2.884 1.00 89.19 222 GLU A O 1
ATOM 1823 N N . LEU A 1 223 ? 8.581 -1.655 -3.277 1.00 93.06 223 LEU A N 1
ATOM 1824 C CA . LEU A 1 223 ? 8.394 -0.543 -4.224 1.00 93.06 223 LEU A CA 1
ATOM 1825 C C . LEU A 1 223 ? 7.552 -0.984 -5.425 1.00 93.06 223 LEU A C 1
ATOM 1827 O O . LEU A 1 223 ? 6.677 -0.243 -5.879 1.00 93.06 223 LEU A O 1
ATOM 1831 N N . LEU A 1 224 ? 7.839 -2.172 -5.959 1.00 96.44 224 LEU A N 1
ATOM 1832 C CA . LEU A 1 224 ? 7.141 -2.742 -7.106 1.00 96.44 224 LEU A CA 1
ATOM 1833 C C . LEU A 1 224 ? 5.719 -3.176 -6.741 1.00 96.44 224 LEU A C 1
ATOM 1835 O O . LEU A 1 224 ? 4.799 -2.829 -7.479 1.00 96.44 224 LEU A O 1
ATOM 1839 N N . GLU A 1 225 ? 5.529 -3.864 -5.611 1.00 93.62 225 GLU A N 1
ATOM 1840 C CA . GLU A 1 225 ? 4.203 -4.222 -5.076 1.00 93.62 225 GLU A CA 1
ATOM 1841 C C . GLU A 1 225 ? 3.316 -2.980 -4.957 1.00 93.62 225 GLU A C 1
ATOM 1843 O O . GLU A 1 225 ? 2.233 -2.932 -5.539 1.00 93.62 225 GLU A O 1
ATOM 1848 N N . LEU A 1 226 ? 3.819 -1.929 -4.308 1.00 89.56 226 LEU A N 1
ATOM 1849 C CA . LEU A 1 226 ? 3.100 -0.674 -4.123 1.00 89.56 226 LEU A CA 1
ATOM 1850 C C . LEU A 1 226 ? 2.861 0.065 -5.447 1.00 89.56 226 LEU A C 1
ATOM 1852 O O . LEU A 1 226 ? 1.771 0.575 -5.689 1.00 89.56 226 LEU A O 1
ATOM 1856 N N . SER A 1 227 ? 3.847 0.087 -6.348 1.00 93.62 227 SER A N 1
ATOM 1857 C CA . SER A 1 227 ? 3.672 0.672 -7.684 1.00 93.62 227 SER A CA 1
ATOM 1858 C C . SER A 1 227 ? 2.525 0.001 -8.433 1.00 93.62 227 SER A C 1
ATOM 1860 O O . SER A 1 227 ? 1.675 0.676 -9.018 1.00 93.62 227 SER A O 1
ATOM 1862 N N . VAL A 1 228 ? 2.459 -1.329 -8.395 1.00 95.69 228 VAL A N 1
ATOM 1863 C CA . VAL A 1 228 ? 1.373 -2.056 -9.045 1.00 95.69 228 VAL A CA 1
ATOM 1864 C C . VAL A 1 228 ? 0.047 -1.864 -8.308 1.00 95.69 228 VAL A C 1
ATOM 1866 O O . VAL A 1 228 ? -0.956 -1.650 -8.985 1.00 95.69 228 VAL A O 1
ATOM 1869 N N . HIS A 1 229 ? 0.037 -1.873 -6.971 1.00 93.31 229 HIS A N 1
ATOM 1870 C CA . HIS A 1 229 ? -1.141 -1.596 -6.135 1.00 93.31 229 HIS A CA 1
ATOM 1871 C C . HIS A 1 229 ? -1.802 -0.275 -6.537 1.00 93.31 229 HIS A C 1
ATOM 1873 O O . HIS A 1 229 ? -2.956 -0.239 -6.967 1.00 93.31 229 HIS A O 1
ATOM 1879 N N . GLU A 1 230 ? -1.037 0.817 -6.517 1.00 89.81 230 GLU A N 1
ATOM 1880 C CA . GLU A 1 230 ? -1.579 2.141 -6.819 1.00 89.81 230 GLU A CA 1
ATOM 1881 C C . GLU A 1 230 ? -2.009 2.274 -8.292 1.00 89.81 230 GLU A C 1
ATOM 1883 O O . GLU A 1 230 ? -3.005 2.927 -8.617 1.00 89.81 230 GLU A O 1
ATOM 1888 N N . TRP A 1 231 ? -1.295 1.635 -9.223 1.00 92.44 231 TRP A N 1
ATOM 1889 C CA . TRP A 1 231 ? -1.718 1.626 -10.624 1.00 92.44 231 TRP A CA 1
ATOM 1890 C C . TRP A 1 231 ? -2.978 0.784 -10.858 1.00 92.44 231 TRP A C 1
ATOM 1892 O O . TRP A 1 231 ? -3.826 1.169 -11.665 1.00 92.44 231 TRP A O 1
ATOM 1902 N N . LEU A 1 232 ? -3.140 -0.343 -10.162 1.00 92.88 232 LEU A N 1
ATOM 1903 C CA . LEU A 1 232 ? -4.314 -1.206 -10.284 1.00 92.88 232 LEU A CA 1
ATOM 1904 C C . LEU A 1 232 ? -5.591 -0.483 -9.859 1.00 92.88 232 LEU A C 1
ATOM 1906 O O . LEU A 1 232 ? -6.606 -0.631 -10.539 1.00 92.88 232 LEU A O 1
ATOM 1910 N N . HIS A 1 233 ? -5.535 0.360 -8.827 1.00 89.62 233 HIS A N 1
ATOM 1911 C CA . HIS A 1 233 ? -6.638 1.255 -8.465 1.00 89.62 233 HIS A CA 1
ATOM 1912 C C . HIS A 1 233 ? -7.071 2.141 -9.641 1.00 89.62 233 HIS A C 1
ATOM 1914 O O . HIS A 1 233 ? -8.248 2.172 -10.019 1.00 89.62 233 HIS A O 1
ATOM 1920 N N . GLN A 1 234 ? -6.116 2.797 -10.306 1.00 86.88 234 GLN A N 1
ATOM 1921 C CA . GLN A 1 234 ? -6.388 3.632 -11.484 1.00 86.88 234 GLN A CA 1
ATOM 1922 C C . GLN A 1 234 ? -6.914 2.812 -12.669 1.00 86.88 234 GLN A C 1
ATOM 1924 O O . GLN A 1 234 ? -7.852 3.222 -13.361 1.00 86.88 234 GLN A O 1
ATOM 1929 N N . TYR A 1 235 ? -6.309 1.650 -12.914 1.00 88.94 235 TYR A N 1
ATOM 1930 C CA . TYR A 1 235 ? -6.713 0.723 -13.961 1.00 88.94 235 TYR A CA 1
ATOM 1931 C C . TYR A 1 235 ? -8.144 0.244 -13.750 1.00 88.94 235 TYR A C 1
ATOM 1933 O O . TYR A 1 235 ? -8.964 0.371 -14.658 1.00 88.94 235 TYR A O 1
ATOM 1941 N N . LEU A 1 236 ? -8.481 -0.251 -12.558 1.00 89.88 236 LEU A N 1
ATOM 1942 C CA . LEU A 1 236 ? -9.818 -0.734 -12.244 1.00 89.88 236 LEU A CA 1
ATOM 1943 C C . LEU A 1 236 ? -10.841 0.390 -12.339 1.00 89.88 236 LEU A C 1
ATOM 1945 O O . LEU A 1 236 ? -11.925 0.147 -12.875 1.00 89.88 236 LEU A O 1
ATOM 1949 N N . PHE A 1 237 ? -10.519 1.604 -11.886 1.00 87.00 237 PHE A N 1
ATOM 1950 C CA . PHE A 1 237 ? -11.426 2.747 -11.990 1.00 87.00 237 PHE A CA 1
ATOM 1951 C C . PHE A 1 237 ? -11.857 3.010 -13.440 1.00 87.00 237 PHE A C 1
ATOM 1953 O O . PHE A 1 237 ? -13.045 3.195 -13.734 1.00 87.00 237 PHE A O 1
ATOM 1960 N N . VAL A 1 238 ? -10.892 2.988 -14.364 1.00 83.25 238 VAL A N 1
ATOM 1961 C CA . VAL A 1 238 ? -11.143 3.186 -15.797 1.00 83.25 238 VAL A CA 1
ATOM 1962 C C . VAL A 1 238 ? -11.810 1.953 -16.413 1.00 83.25 238 VAL A C 1
ATOM 1964 O O . VAL A 1 238 ? -12.772 2.077 -17.172 1.00 83.25 238 VAL A O 1
ATOM 1967 N N . ALA A 1 239 ? -11.331 0.755 -16.081 1.00 85.44 239 ALA A N 1
ATOM 1968 C CA . ALA A 1 239 ? -11.686 -0.485 -16.762 1.00 85.44 239 ALA A CA 1
ATOM 1969 C C . ALA A 1 239 ? -12.979 -1.145 -16.256 1.00 85.44 239 ALA A C 1
ATOM 1971 O O . ALA A 1 239 ? -13.537 -1.992 -16.958 1.00 85.44 239 ALA A O 1
ATOM 1972 N N . SER A 1 240 ? -13.455 -0.811 -15.049 1.00 88.19 240 SER A N 1
ATOM 1973 C CA . SER A 1 240 ? -14.475 -1.617 -14.369 1.00 88.19 240 SER A CA 1
ATOM 1974 C C . SER A 1 240 ? -15.447 -0.823 -13.482 1.00 88.19 240 SER A C 1
ATOM 1976 O O . SER A 1 240 ? -15.055 0.150 -12.835 1.00 88.19 240 SER A O 1
ATOM 1978 N N . PRO A 1 241 ? -16.726 -1.238 -13.419 1.00 91.25 241 PRO A N 1
ATOM 1979 C CA . PRO A 1 241 ? -17.650 -0.807 -12.370 1.00 91.25 241 PRO A CA 1
ATOM 1980 C C . PRO A 1 241 ? -17.121 -1.008 -10.940 1.00 91.25 241 PRO A C 1
ATOM 1982 O O . PRO A 1 241 ? -17.272 -0.093 -10.133 1.00 91.25 241 PRO A O 1
ATOM 1985 N N . LEU A 1 242 ? -16.433 -2.122 -10.659 1.00 91.56 242 LEU A N 1
ATOM 1986 C CA . LEU A 1 242 ? -15.812 -2.395 -9.352 1.00 91.56 242 LEU A CA 1
ATOM 1987 C C . LEU A 1 242 ? -14.856 -1.281 -8.912 1.00 91.56 242 LEU A C 1
ATOM 1989 O O . LEU A 1 242 ? -14.919 -0.805 -7.779 1.00 91.56 242 LEU A O 1
ATOM 1993 N N . GLY A 1 243 ? -14.006 -0.827 -9.832 1.00 87.50 243 GLY A N 1
ATOM 1994 C CA . GLY A 1 243 ? -13.076 0.272 -9.593 1.00 87.50 243 GLY A CA 1
ATOM 1995 C C . GLY A 1 243 ? -13.762 1.565 -9.167 1.00 87.50 243 GLY A C 1
ATOM 1996 O O . GLY A 1 243 ? -13.280 2.263 -8.287 1.00 87.50 243 GLY A O 1
ATOM 1997 N N . ARG A 1 244 ? -14.920 1.877 -9.756 1.00 87.19 244 ARG A N 1
ATOM 1998 C CA . ARG A 1 244 ? -15.702 3.072 -9.397 1.00 87.19 244 ARG A CA 1
ATOM 1999 C C . ARG A 1 244 ? -16.504 2.883 -8.114 1.00 87.19 244 ARG A C 1
ATOM 2001 O O . ARG A 1 244 ? -16.703 3.843 -7.378 1.00 87.19 244 ARG A O 1
ATOM 2008 N N . ALA A 1 245 ? -16.947 1.658 -7.833 1.00 84.88 245 ALA A N 1
ATOM 2009 C CA . ALA A 1 245 ? -17.674 1.330 -6.612 1.00 84.88 245 ALA A CA 1
ATOM 2010 C C . ALA A 1 245 ? -16.828 1.522 -5.342 1.00 84.88 245 ALA A C 1
ATOM 2012 O O . ALA A 1 245 ? -17.407 1.714 -4.278 1.00 84.88 245 ALA A O 1
ATOM 2013 N N . PHE A 1 246 ? -15.496 1.572 -5.466 1.00 79.25 246 PHE A N 1
ATOM 2014 C CA . PHE A 1 246 ? -14.570 2.017 -4.417 1.00 79.25 246 PHE A CA 1
ATOM 2015 C C . PHE A 1 246 ? -15.054 3.277 -3.683 1.00 79.25 246 PHE A C 1
ATOM 2017 O O . PHE A 1 246 ? -15.045 3.330 -2.455 1.00 79.25 246 PHE A O 1
ATOM 2024 N N . LEU A 1 247 ? -15.550 4.268 -4.433 1.00 74.50 247 LEU A N 1
ATOM 2025 C CA . LEU A 1 247 ? -15.988 5.563 -3.900 1.00 74.50 247 LEU A CA 1
ATOM 2026 C C . LEU A 1 247 ? -17.237 5.471 -3.017 1.00 74.50 247 LEU A C 1
ATOM 2028 O O . LEU A 1 247 ? -17.505 6.370 -2.226 1.00 74.50 247 LEU A O 1
ATOM 2032 N N . LYS A 1 248 ? -17.981 4.360 -3.086 1.00 77.12 248 LYS A N 1
ATOM 2033 C CA . LYS A 1 248 ? -19.115 4.113 -2.186 1.00 77.12 248 LYS A CA 1
ATOM 2034 C C . LYS A 1 248 ? -18.670 3.862 -0.738 1.00 77.12 248 LYS A C 1
ATOM 2036 O O . LYS A 1 248 ? -19.503 3.942 0.161 1.00 77.12 248 LYS A O 1
ATOM 2041 N N . GLY A 1 249 ? -17.386 3.578 -0.500 1.00 71.06 249 GLY A N 1
ATOM 2042 C CA . GLY A 1 249 ? -16.852 3.290 0.830 1.00 71.06 249 GLY A CA 1
ATOM 2043 C C . GLY A 1 249 ? -17.311 1.937 1.388 1.00 71.06 249 GLY A C 1
ATOM 2044 O O . GLY A 1 249 ? -17.818 1.074 0.664 1.00 71.06 249 GLY A O 1
ATOM 2045 N N . GLY A 1 250 ? -17.114 1.743 2.696 1.00 74.44 250 GLY A N 1
ATOM 2046 C CA . GLY A 1 250 ? -17.538 0.537 3.415 1.00 74.44 250 GLY A CA 1
ATOM 2047 C C . GLY A 1 250 ? -17.018 -0.755 2.773 1.00 74.44 250 GLY A C 1
ATOM 2048 O O . GLY A 1 250 ? -15.858 -0.839 2.379 1.00 74.44 250 GLY A O 1
ATOM 2049 N N . LYS A 1 251 ? -17.897 -1.750 2.609 1.00 81.62 251 LYS A N 1
ATOM 2050 C CA . LYS A 1 251 ? -17.545 -3.063 2.039 1.00 81.62 251 LYS A CA 1
ATOM 2051 C C . LYS A 1 251 ? -17.002 -2.986 0.610 1.00 81.62 251 LYS A C 1
ATOM 2053 O O . LYS A 1 251 ? -16.148 -3.787 0.250 1.00 81.62 251 LYS A O 1
ATOM 2058 N N . MET A 1 252 ? -17.449 -2.023 -0.202 1.00 85.25 252 MET A N 1
ATOM 2059 C CA . MET A 1 252 ? -16.933 -1.876 -1.570 1.00 85.25 252 MET A CA 1
ATOM 2060 C C . MET A 1 252 ? -15.490 -1.380 -1.597 1.00 85.25 252 MET A C 1
ATOM 2062 O O . MET A 1 252 ? -14.722 -1.808 -2.457 1.00 85.25 252 MET A O 1
ATOM 2066 N N . HIS A 1 253 ? -15.118 -0.517 -0.650 1.00 80.12 253 HIS A N 1
ATOM 2067 C CA . HIS A 1 253 ? -13.729 -0.117 -0.455 1.00 80.12 253 HIS A CA 1
ATOM 2068 C C . HIS A 1 253 ? -12.880 -1.330 -0.044 1.00 80.12 253 HIS A C 1
ATOM 2070 O O . HIS A 1 253 ? -11.889 -1.610 -0.708 1.00 80.12 253 HIS A O 1
ATOM 2076 N N . THR A 1 254 ? -13.338 -2.130 0.927 1.00 78.50 254 THR A N 1
ATOM 2077 C CA . THR A 1 254 ? -12.652 -3.362 1.360 1.00 78.50 254 THR A CA 1
ATOM 2078 C C . THR A 1 254 ? -12.483 -4.390 0.236 1.00 78.50 254 THR A C 1
ATOM 2080 O O . THR A 1 254 ? -11.389 -4.920 0.065 1.00 78.50 254 THR A O 1
ATOM 2083 N N . ILE A 1 255 ? -13.521 -4.667 -0.570 1.00 87.69 255 ILE A N 1
ATOM 2084 C CA . ILE A 1 255 ? -13.419 -5.585 -1.727 1.00 87.69 255 ILE A CA 1
ATOM 2085 C C . ILE A 1 255 ? -12.345 -5.102 -2.698 1.00 87.69 255 ILE A C 1
ATOM 2087 O O . ILE A 1 255 ? -11.538 -5.897 -3.178 1.00 87.69 255 ILE A O 1
ATOM 2091 N N . ASN A 1 256 ? -12.359 -3.807 -3.008 1.00 90.25 256 ASN A N 1
ATOM 2092 C CA . ASN A 1 256 ? -11.458 -3.233 -3.989 1.00 90.25 256 ASN A CA 1
ATOM 2093 C C . ASN A 1 256 ? -10.008 -3.223 -3.484 1.00 90.25 256 ASN A C 1
ATOM 2095 O O . ASN A 1 256 ? -9.162 -3.805 -4.154 1.00 90.25 256 ASN A O 1
ATOM 2099 N N . GLU A 1 257 ? -9.743 -2.681 -2.289 1.00 84.94 257 GLU A N 1
ATOM 2100 C CA . GLU A 1 257 ? -8.403 -2.697 -1.680 1.00 84.94 257 GLU A CA 1
ATOM 2101 C C . GLU A 1 257 ? -7.858 -4.116 -1.587 1.00 84.94 257 GLU A C 1
ATOM 2103 O O . GLU A 1 257 ? -6.744 -4.366 -2.016 1.00 84.94 257 GLU A O 1
ATOM 2108 N N . THR A 1 258 ? -8.664 -5.080 -1.136 1.00 87.81 258 THR A N 1
ATOM 2109 C CA . THR A 1 258 ? -8.214 -6.474 -1.030 1.00 87.81 258 THR A CA 1
ATOM 2110 C C . THR A 1 258 ? -7.867 -7.061 -2.395 1.00 87.81 258 THR A C 1
ATOM 2112 O O . THR A 1 258 ? -6.810 -7.665 -2.559 1.00 87.81 258 THR A O 1
ATOM 2115 N N . ALA A 1 259 ? -8.733 -6.895 -3.400 1.00 93.31 259 ALA A N 1
ATOM 2116 C CA . ALA A 1 259 ? -8.454 -7.387 -4.748 1.00 93.31 259 ALA A CA 1
ATOM 2117 C C . ALA A 1 259 ? -7.186 -6.743 -5.333 1.00 93.31 259 ALA A C 1
ATOM 2119 O O . ALA A 1 259 ? -6.409 -7.419 -6.010 1.00 93.31 259 ALA A O 1
ATOM 2120 N N . VAL A 1 260 ? -6.974 -5.455 -5.059 1.00 92.44 260 VAL A N 1
ATOM 2121 C CA . VAL A 1 260 ? -5.800 -4.704 -5.495 1.00 92.44 260 VAL A CA 1
ATOM 2122 C C . VAL A 1 260 ? -4.542 -5.126 -4.734 1.00 92.44 260 VAL A C 1
ATOM 2124 O O . VAL A 1 260 ? -3.546 -5.364 -5.404 1.00 92.44 260 VAL A O 1
ATOM 2127 N N . SER A 1 261 ? -4.585 -5.347 -3.416 1.00 88.88 261 SER A N 1
ATOM 2128 C CA . SER A 1 261 ? -3.460 -5.869 -2.621 1.00 88.88 261 SER A CA 1
ATOM 2129 C C . SER A 1 261 ? -2.996 -7.230 -3.135 1.00 88.88 261 SER A C 1
ATOM 2131 O O . SER A 1 261 ? -1.810 -7.436 -3.393 1.00 88.88 261 SER A O 1
ATOM 2133 N N . LEU A 1 262 ? -3.940 -8.155 -3.360 1.00 92.81 262 LEU A N 1
ATOM 2134 C CA . LEU A 1 262 ? -3.632 -9.503 -3.847 1.00 92.81 262 LEU A CA 1
ATOM 2135 C C . LEU A 1 262 ? -2.883 -9.467 -5.182 1.00 92.81 262 LEU A C 1
ATOM 2137 O O . LEU A 1 262 ? -1.864 -10.137 -5.356 1.00 92.81 262 LEU A O 1
ATOM 2141 N N . LEU A 1 263 ? -3.394 -8.682 -6.130 1.00 95.06 263 LEU A N 1
ATOM 2142 C CA . LEU A 1 263 ? -2.795 -8.561 -7.455 1.00 95.06 263 LEU A CA 1
ATOM 2143 C C . LEU A 1 263 ? -1.559 -7.662 -7.472 1.00 95.06 263 LEU A C 1
ATOM 2145 O O . LEU A 1 263 ? -0.665 -7.897 -8.279 1.00 95.06 263 LEU A O 1
ATOM 2149 N N . GLY A 1 264 ? -1.503 -6.651 -6.608 1.00 94.50 264 GLY A N 1
ATOM 2150 C CA . GLY A 1 264 ? -0.359 -5.767 -6.412 1.00 94.50 264 GLY A CA 1
ATOM 2151 C C . GLY A 1 264 ? 0.858 -6.574 -6.001 1.00 94.50 264 GLY A C 1
ATOM 2152 O O . GLY A 1 264 ? 1.893 -6.499 -6.662 1.00 94.50 264 GLY A O 1
ATOM 2153 N N . ARG A 1 265 ? 0.687 -7.451 -5.007 1.00 94.12 265 ARG A N 1
ATOM 2154 C CA . ARG A 1 265 ? 1.709 -8.409 -4.587 1.00 94.12 265 ARG A CA 1
ATOM 2155 C C . ARG A 1 265 ? 2.058 -9.401 -5.685 1.00 94.12 265 ARG A C 1
ATOM 2157 O O . ARG A 1 265 ? 3.224 -9.532 -6.029 1.00 94.12 265 ARG A O 1
ATOM 2164 N N . GLU A 1 266 ? 1.067 -10.060 -6.286 1.00 95.56 266 GLU A N 1
ATOM 2165 C CA . GLU A 1 266 ? 1.320 -11.076 -7.314 1.00 95.56 266 GLU A CA 1
ATOM 2166 C C . GLU A 1 266 ? 2.098 -10.520 -8.516 1.00 95.56 266 GLU A C 1
ATOM 2168 O O . GLU A 1 266 ? 3.078 -11.103 -8.981 1.00 95.56 266 GLU A O 1
ATOM 2173 N N . ILE A 1 267 ? 1.634 -9.399 -9.064 1.00 96.62 267 ILE A N 1
ATOM 2174 C CA . ILE A 1 267 ? 2.224 -8.791 -10.254 1.00 96.62 267 ILE A CA 1
ATOM 2175 C C . ILE A 1 267 ? 3.528 -8.079 -9.878 1.00 96.62 267 ILE A C 1
ATOM 2177 O O . ILE A 1 267 ? 4.481 -8.147 -10.651 1.00 96.62 267 ILE A O 1
ATOM 2181 N N . GLY A 1 268 ? 3.606 -7.449 -8.702 1.00 96.75 268 GLY A N 1
ATOM 2182 C CA . GLY A 1 268 ? 4.840 -6.883 -8.155 1.00 96.75 268 GLY A CA 1
ATOM 2183 C C . GLY A 1 268 ? 5.940 -7.936 -8.028 1.00 96.75 268 GLY A C 1
ATOM 2184 O O . GLY A 1 268 ? 7.042 -7.729 -8.537 1.00 96.75 268 GLY A O 1
ATOM 2185 N N . ASP A 1 269 ? 5.612 -9.111 -7.487 1.00 96.19 269 ASP A N 1
ATOM 2186 C CA . ASP A 1 269 ? 6.517 -10.259 -7.409 1.00 96.19 269 ASP A CA 1
ATOM 2187 C C . ASP A 1 269 ? 6.926 -10.744 -8.800 1.00 96.19 269 ASP A C 1
ATOM 2189 O O . ASP A 1 269 ? 8.105 -10.993 -9.035 1.00 96.19 269 ASP A O 1
ATOM 2193 N N . LYS A 1 270 ? 6.007 -10.803 -9.772 1.00 96.81 270 LYS A N 1
ATOM 2194 C CA . LYS A 1 270 ? 6.356 -11.130 -11.169 1.00 96.81 270 LYS A CA 1
ATOM 2195 C C . LYS A 1 270 ? 7.326 -10.124 -11.789 1.00 96.81 270 LYS A C 1
ATOM 2197 O O . LYS A 1 270 ? 8.214 -10.526 -12.544 1.00 96.81 270 LYS A O 1
ATOM 2202 N N . VAL A 1 271 ? 7.185 -8.833 -11.486 1.00 97.94 271 VAL A N 1
ATOM 2203 C CA . VAL A 1 271 ? 8.144 -7.806 -11.919 1.00 97.94 271 VAL A CA 1
ATOM 2204 C C . VAL A 1 271 ? 9.489 -8.021 -11.226 1.00 97.94 271 VAL A C 1
ATOM 2206 O O . VAL A 1 271 ? 10.520 -8.064 -11.899 1.00 97.94 271 VAL A O 1
ATOM 2209 N N . TYR A 1 272 ? 9.487 -8.226 -9.909 1.00 97.31 272 TYR A N 1
ATOM 2210 C CA . TYR A 1 272 ? 10.700 -8.451 -9.129 1.00 97.31 272 TYR A CA 1
ATOM 2211 C C . TYR A 1 272 ? 11.465 -9.692 -9.609 1.00 97.31 272 TYR A C 1
ATOM 2213 O O . TYR A 1 272 ? 12.650 -9.608 -9.925 1.00 97.31 272 TYR A O 1
ATOM 2221 N N . MET A 1 273 ? 10.770 -10.818 -9.780 1.00 96.19 273 MET A N 1
ATOM 2222 C CA . MET A 1 273 ? 11.323 -12.071 -10.298 1.00 96.19 273 MET A CA 1
ATOM 2223 C C . MET A 1 273 ? 11.944 -11.918 -11.686 1.00 96.19 273 MET A C 1
ATOM 2225 O O . MET A 1 273 ? 12.976 -12.513 -11.975 1.00 96.19 273 MET A O 1
ATOM 2229 N N . ARG A 1 274 ? 11.327 -11.112 -12.556 1.00 96.62 274 ARG A N 1
ATOM 2230 C CA . ARG A 1 274 ? 11.789 -10.932 -13.935 1.00 96.62 274 ARG A CA 1
ATOM 2231 C C . ARG A 1 274 ? 13.041 -10.066 -14.048 1.00 96.62 274 ARG A C 1
ATOM 2233 O O . ARG A 1 274 ? 13.829 -10.288 -14.965 1.00 96.62 274 ARG A O 1
ATOM 2240 N N . TYR A 1 275 ? 13.184 -9.054 -13.195 1.00 96.75 275 TYR A N 1
ATOM 2241 C CA . TYR A 1 275 ? 14.201 -8.012 -13.376 1.00 96.75 275 TYR A CA 1
ATOM 2242 C C . TYR A 1 275 ? 15.260 -7.953 -12.270 1.00 96.75 275 TYR A C 1
ATOM 2244 O O . TYR A 1 275 ? 16.351 -7.464 -12.543 1.00 96.75 275 TYR A O 1
ATOM 2252 N N . TYR A 1 276 ? 14.968 -8.437 -11.061 1.00 95.69 276 TYR A N 1
ATOM 2253 C CA . TYR A 1 276 ? 15.811 -8.221 -9.877 1.00 95.69 276 TYR A CA 1
ATOM 2254 C C . TYR A 1 276 ? 16.185 -9.505 -9.135 1.00 95.69 276 TYR A C 1
ATOM 2256 O O . TYR A 1 276 ? 17.252 -9.565 -8.529 1.00 95.69 276 TYR A O 1
ATOM 2264 N N . ALA A 1 277 ? 15.322 -10.523 -9.141 1.00 92.69 277 ALA A N 1
ATOM 2265 C CA . ALA A 1 277 ? 15.590 -11.746 -8.397 1.00 92.69 277 ALA A CA 1
ATOM 2266 C C . ALA A 1 277 ? 16.745 -12.544 -9.014 1.00 92.69 277 ALA A C 1
ATOM 2268 O O . ALA A 1 277 ? 16.857 -12.689 -10.234 1.00 92.69 277 ALA A O 1
ATOM 2269 N N . SER A 1 278 ? 17.569 -13.131 -8.147 1.00 89.44 278 SER A N 1
ATOM 2270 C CA . SER A 1 278 ? 18.504 -14.173 -8.560 1.00 89.44 278 SER A CA 1
ATOM 2271 C C . SER A 1 278 ? 17.743 -15.464 -8.886 1.00 89.44 278 SER A C 1
ATOM 2273 O O . SER A 1 278 ? 16.660 -15.700 -8.343 1.00 89.44 278 SER A O 1
ATOM 2275 N N . THR A 1 279 ? 18.310 -16.328 -9.733 1.00 85.19 279 THR A N 1
ATOM 2276 C CA . THR A 1 279 ? 17.697 -17.625 -10.076 1.00 85.19 279 THR A CA 1
ATOM 2277 C C . THR A 1 279 ? 17.408 -18.477 -8.837 1.00 85.19 279 THR A C 1
ATOM 2279 O O . THR A 1 279 ? 16.365 -19.125 -8.780 1.00 85.19 279 THR A O 1
ATOM 2282 N N . ASP A 1 280 ? 18.271 -18.409 -7.822 1.00 86.94 280 ASP A N 1
ATOM 2283 C CA . ASP A 1 280 ? 18.128 -19.168 -6.575 1.00 86.94 280 ASP A CA 1
ATOM 2284 C C . ASP A 1 280 ? 16.975 -18.652 -5.696 1.00 86.94 280 ASP A C 1
ATOM 2286 O O . ASP A 1 280 ? 16.410 -19.399 -4.901 1.00 86.94 280 ASP A O 1
ATOM 2290 N N . SER A 1 281 ? 16.587 -17.380 -5.849 1.00 85.94 281 SER A N 1
ATOM 2291 C CA . SER A 1 281 ? 15.513 -16.751 -5.068 1.00 85.94 281 SER A CA 1
ATOM 2292 C C . SER A 1 281 ? 14.112 -17.000 -5.639 1.00 85.94 281 SER A C 1
ATOM 2294 O O . SER A 1 281 ? 13.129 -16.795 -4.929 1.00 85.94 281 SER A O 1
ATOM 2296 N N . LEU A 1 282 ? 13.993 -17.436 -6.901 1.00 87.75 282 LEU A N 1
ATOM 2297 C CA . LEU A 1 282 ? 12.696 -17.606 -7.574 1.00 87.75 282 LEU A CA 1
ATOM 2298 C C . LEU A 1 282 ? 11.759 -18.595 -6.857 1.00 87.75 282 LEU A C 1
ATOM 2300 O O . LEU A 1 282 ? 10.608 -18.224 -6.617 1.00 87.75 282 LEU A O 1
ATOM 2304 N N . PRO A 1 283 ? 12.201 -19.809 -6.459 1.00 90.19 283 PRO A N 1
ATOM 2305 C CA . PRO A 1 283 ? 11.306 -20.764 -5.805 1.00 90.19 283 PRO A CA 1
ATOM 2306 C C . PRO A 1 283 ? 10.752 -20.239 -4.475 1.00 90.19 283 PRO A C 1
ATOM 2308 O O . PRO A 1 283 ? 9.577 -20.452 -4.182 1.00 90.19 283 PRO A O 1
ATOM 2311 N N . LEU A 1 284 ? 11.579 -19.510 -3.714 1.00 89.38 284 LEU A N 1
ATOM 2312 C CA . LEU A 1 284 ? 11.210 -18.936 -2.419 1.00 89.38 284 LEU A CA 1
ATOM 2313 C C . LEU A 1 284 ? 10.121 -17.869 -2.568 1.00 89.38 284 LEU A C 1
ATOM 2315 O O . LEU A 1 284 ? 9.120 -17.920 -1.864 1.00 89.38 284 LEU A O 1
ATOM 2319 N N . ILE A 1 285 ? 10.269 -16.950 -3.527 1.00 89.12 285 ILE A N 1
ATOM 2320 C CA . ILE A 1 285 ? 9.286 -15.880 -3.773 1.00 89.12 285 ILE A CA 1
ATOM 2321 C C . ILE A 1 285 ? 7.918 -16.468 -4.136 1.00 89.12 285 ILE A C 1
ATOM 2323 O O . ILE A 1 285 ? 6.884 -16.045 -3.614 1.00 89.12 285 ILE A O 1
ATOM 2327 N N . GLU A 1 286 ? 7.895 -17.473 -5.012 1.00 88.88 286 GLU A N 1
ATOM 2328 C CA . GLU A 1 286 ? 6.639 -18.119 -5.382 1.00 88.88 286 GLU A CA 1
ATOM 2329 C C . GLU A 1 286 ? 6.006 -18.899 -4.220 1.00 88.88 286 GLU A C 1
ATOM 2331 O O . GLU A 1 286 ? 4.780 -18.932 -4.086 1.00 88.88 286 GLU A O 1
ATOM 2336 N N . GLU A 1 287 ? 6.821 -19.566 -3.400 1.00 90.69 287 GLU A N 1
ATOM 2337 C CA . GLU A 1 287 ? 6.358 -20.275 -2.209 1.00 90.69 287 GLU A CA 1
ATOM 2338 C C . GLU A 1 287 ? 5.771 -19.310 -1.174 1.00 90.69 287 GLU A C 1
ATOM 2340 O O . GLU A 1 287 ? 4.671 -19.558 -0.681 1.00 90.69 287 GLU A O 1
ATOM 2345 N N . GLU A 1 288 ? 6.429 -18.179 -0.921 1.00 89.56 288 GLU A N 1
ATOM 2346 C CA . GLU A 1 288 ? 5.945 -17.121 -0.030 1.00 89.56 288 GLU A CA 1
ATOM 2347 C C . GLU A 1 288 ? 4.578 -16.584 -0.469 1.00 89.56 288 GLU A C 1
ATOM 2349 O O . GLU A 1 288 ? 3.663 -16.475 0.351 1.00 89.56 288 GLU A O 1
ATOM 2354 N N . PHE A 1 289 ? 4.398 -16.294 -1.764 1.00 89.06 289 PHE A N 1
ATOM 2355 C CA . PHE A 1 289 ? 3.107 -15.831 -2.275 1.00 89.06 289 PHE A CA 1
ATOM 2356 C C . PHE A 1 289 ? 2.019 -16.907 -2.136 1.00 89.06 289 PHE A C 1
ATOM 2358 O O . PHE A 1 289 ? 0.904 -16.619 -1.691 1.00 89.06 289 PHE A O 1
ATOM 2365 N N . ARG A 1 290 ? 2.337 -18.170 -2.461 1.00 89.94 290 ARG A N 1
ATOM 2366 C CA . ARG A 1 290 ? 1.407 -19.299 -2.280 1.00 89.94 290 ARG A CA 1
ATOM 2367 C C . ARG A 1 290 ? 1.022 -19.480 -0.813 1.00 89.94 290 ARG A C 1
ATOM 2369 O O . ARG A 1 290 ? -0.157 -19.681 -0.522 1.00 89.94 290 ARG A O 1
ATOM 2376 N N . ALA A 1 291 ? 1.982 -19.395 0.103 1.00 88.56 291 ALA A N 1
ATOM 2377 C CA . ALA A 1 291 ? 1.740 -19.482 1.537 1.00 88.56 291 ALA A CA 1
ATOM 2378 C C . ALA A 1 291 ? 0.836 -18.336 2.013 1.00 88.56 291 ALA A C 1
ATOM 2380 O O . ALA A 1 291 ? -0.164 -18.586 2.682 1.00 88.56 291 ALA A O 1
ATOM 2381 N N . TYR A 1 292 ? 1.122 -17.098 1.599 1.00 88.06 292 TYR A N 1
ATOM 2382 C CA . TYR A 1 292 ? 0.304 -15.925 1.914 1.00 88.06 292 TYR A CA 1
ATOM 2383 C C . TYR A 1 292 ? -1.161 -16.098 1.477 1.00 88.06 292 TYR A C 1
ATOM 2385 O O . TYR A 1 292 ? -2.066 -15.955 2.304 1.00 88.06 292 TYR A O 1
ATOM 2393 N N . ILE A 1 293 ? -1.409 -16.471 0.215 1.00 88.88 293 ILE A N 1
ATOM 2394 C CA . ILE A 1 293 ? -2.777 -16.644 -0.301 1.00 88.88 293 ILE A CA 1
ATOM 2395 C C . ILE A 1 293 ?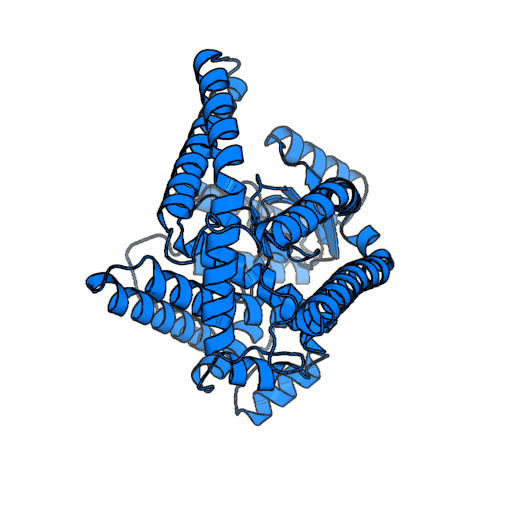 -3.503 -17.792 0.411 1.00 88.88 293 ILE A C 1
ATOM 2397 O O . ILE A 1 293 ? -4.676 -17.649 0.761 1.00 88.88 293 ILE A O 1
ATOM 2401 N N . ASN A 1 294 ? -2.832 -18.926 0.636 1.00 88.94 294 ASN A N 1
ATOM 2402 C CA . ASN A 1 294 ? -3.434 -20.064 1.331 1.00 88.94 294 ASN A CA 1
ATOM 2403 C C . ASN A 1 294 ? -3.803 -19.713 2.775 1.00 88.94 294 ASN A C 1
ATOM 2405 O O . ASN A 1 294 ? -4.919 -20.009 3.202 1.00 88.94 294 ASN A O 1
ATOM 2409 N N . ASN A 1 295 ? -2.915 -19.023 3.495 1.00 84.94 295 ASN A N 1
ATOM 2410 C CA . ASN A 1 295 ? -3.185 -18.558 4.852 1.00 84.94 295 ASN A CA 1
ATOM 2411 C C . ASN A 1 295 ? -4.393 -17.615 4.873 1.00 84.94 295 ASN A C 1
ATOM 2413 O O . ASN A 1 295 ? -5.321 -17.825 5.652 1.00 84.94 295 ASN A O 1
ATOM 2417 N N . LEU A 1 296 ? -4.444 -16.626 3.974 1.00 83.81 296 LEU A N 1
ATOM 2418 C CA . LEU A 1 296 ? -5.581 -15.706 3.875 1.00 83.81 296 LEU A CA 1
ATOM 2419 C C . LEU A 1 296 ? -6.895 -16.440 3.558 1.00 83.81 296 LEU A C 1
ATOM 2421 O O . LEU A 1 296 ? -7.917 -16.155 4.180 1.00 83.81 296 LEU A O 1
ATOM 2425 N N . ALA A 1 297 ? -6.872 -17.424 2.655 1.00 85.75 297 ALA A N 1
ATOM 2426 C CA . ALA A 1 297 ? -8.038 -18.240 2.312 1.00 85.75 297 ALA A CA 1
ATOM 2427 C C . ALA A 1 297 ? -8.553 -19.088 3.492 1.00 85.75 297 ALA A C 1
ATOM 2429 O O . ALA A 1 297 ? -9.753 -19.366 3.575 1.00 85.75 297 ALA A O 1
ATOM 2430 N N . GLN A 1 298 ? -7.674 -19.498 4.409 1.00 82.69 298 GLN A N 1
ATOM 2431 C CA . GLN A 1 298 ? -8.016 -20.341 5.558 1.00 82.69 298 GLN A CA 1
ATOM 2432 C C . GLN A 1 298 ? -8.539 -19.556 6.768 1.00 82.69 298 GLN A C 1
ATOM 2434 O O . GLN A 1 298 ? -9.265 -20.132 7.578 1.00 82.69 298 GLN A O 1
ATOM 2439 N N . ARG A 1 299 ? -8.303 -18.234 6.846 1.00 74.75 299 ARG A N 1
ATOM 2440 C CA . ARG A 1 299 ? -8.735 -17.364 7.967 1.00 74.75 299 ARG A CA 1
ATOM 2441 C C . ARG A 1 299 ? -10.246 -17.397 8.278 1.00 74.75 299 ARG A C 1
ATOM 2443 O O . ARG A 1 299 ? -10.661 -16.882 9.314 1.00 74.75 299 ARG A O 1
ATOM 2450 N N . GLN A 1 300 ? -11.068 -17.989 7.407 1.00 57.12 300 GLN A N 1
ATOM 2451 C CA . GLN A 1 300 ? -12.522 -18.113 7.560 1.00 57.12 300 GLN A CA 1
ATOM 2452 C C . GLN A 1 300 ? -12.987 -19.322 8.395 1.00 57.12 300 GLN A C 1
ATOM 2454 O O . GLN A 1 300 ? -14.141 -19.336 8.814 1.00 57.12 300 GLN A O 1
ATOM 2459 N N . ASN A 1 301 ? -12.134 -20.330 8.620 1.00 43.72 301 ASN A N 1
ATOM 2460 C CA . ASN A 1 301 ? -12.532 -21.583 9.283 1.00 43.72 301 ASN A CA 1
ATOM 2461 C C . ASN A 1 301 ? -12.210 -21.637 10.785 1.00 43.72 301 ASN A C 1
ATOM 2463 O O . ASN A 1 301 ? -12.719 -22.510 11.488 1.00 43.72 301 ASN A O 1
ATOM 2467 N N . ASP A 1 302 ? -11.440 -20.683 11.300 1.00 37.28 302 ASP A N 1
ATOM 2468 C CA . ASP A 1 302 ? -10.941 -20.755 12.667 1.00 37.28 302 ASP A CA 1
ATOM 2469 C C . ASP A 1 302 ? -11.840 -19.983 13.636 1.00 37.28 302 ASP A C 1
ATOM 2471 O O . ASP A 1 302 ? -11.594 -18.840 14.017 1.00 37.28 302 ASP A O 1
ATOM 2475 N N . THR A 1 303 ? -12.883 -20.671 14.104 1.00 35.47 303 THR A N 1
ATOM 2476 C CA . THR A 1 303 ? -13.443 -20.442 15.450 1.00 35.47 303 THR A CA 1
ATOM 2477 C C . THR A 1 303 ? -12.525 -20.977 16.561 1.00 35.47 303 THR A C 1
ATOM 2479 O O . THR A 1 303 ? -12.879 -20.918 17.737 1.00 35.47 303 THR A O 1
ATOM 2482 N N . LYS A 1 304 ? -11.352 -21.521 16.214 1.00 30.47 304 LYS A N 1
ATOM 2483 C CA . LYS A 1 304 ? -10.310 -21.973 17.139 1.00 30.47 304 LYS A CA 1
ATOM 2484 C C . LYS A 1 304 ? -8.936 -21.704 16.523 1.00 30.47 304 LYS A C 1
ATOM 2486 O O . LYS A 1 304 ? -8.781 -21.992 15.346 1.00 30.47 304 LYS A O 1
ATOM 2491 N N . PRO A 1 305 ? -7.957 -21.202 17.287 1.00 33.69 305 PRO A N 1
ATOM 2492 C CA . PRO A 1 305 ? -6.611 -21.010 16.773 1.00 33.69 305 PRO A CA 1
ATOM 2493 C C . PRO A 1 305 ? -5.948 -22.378 16.576 1.00 33.69 305 PRO A C 1
ATOM 2495 O O . PRO A 1 305 ? -5.618 -23.035 17.566 1.00 33.69 305 PRO A O 1
ATOM 2498 N N . ASP A 1 306 ? -5.730 -22.805 15.330 1.00 30.03 306 ASP A N 1
ATOM 2499 C CA . ASP A 1 306 ? -4.711 -23.820 15.059 1.00 30.03 306 ASP A CA 1
ATOM 2500 C C . ASP A 1 306 ? -3.350 -23.124 15.027 1.00 30.03 306 ASP A C 1
ATOM 2502 O O . ASP A 1 306 ? -2.912 -22.485 14.071 1.00 30.03 306 ASP A O 1
ATOM 2506 N N . VAL A 1 307 ? -2.718 -23.186 16.192 1.00 32.38 307 VAL A N 1
ATOM 2507 C CA . VAL A 1 307 ? -1.442 -22.568 16.501 1.00 32.38 307 VAL A CA 1
ATOM 2508 C C . VAL A 1 307 ? -0.329 -23.363 15.820 1.00 32.38 307 VAL A C 1
ATOM 2510 O O . VAL A 1 307 ? 0.150 -24.362 16.359 1.00 32.38 307 VAL A O 1
ATOM 2513 N N . VAL A 1 308 ? 0.172 -22.872 14.685 1.00 30.16 308 VAL A N 1
ATOM 2514 C CA . VAL A 1 308 ? 1.589 -23.082 14.366 1.00 30.16 308 VAL A CA 1
ATOM 2515 C C . VAL A 1 308 ? 2.368 -22.164 15.301 1.00 30.16 308 VAL A C 1
ATOM 2517 O O . VAL A 1 308 ? 2.491 -20.961 15.089 1.00 30.16 308 VAL A O 1
ATOM 2520 N N . LYS A 1 309 ? 2.822 -22.742 16.411 1.00 32.88 309 LYS A N 1
ATOM 2521 C CA . LYS A 1 309 ? 3.618 -22.081 17.446 1.00 32.88 309 LYS A CA 1
ATOM 2522 C C . LYS A 1 309 ? 5.011 -21.800 16.878 1.00 32.88 309 LYS A C 1
ATOM 2524 O O . LYS A 1 309 ? 5.929 -22.592 17.056 1.00 32.88 309 LYS A O 1
ATOM 2529 N N . THR A 1 310 ? 5.182 -20.686 16.180 1.00 34.81 310 THR A N 1
ATOM 2530 C CA . THR A 1 310 ? 6.497 -20.042 16.112 1.00 34.81 310 THR A CA 1
ATOM 2531 C C . THR A 1 310 ? 6.710 -19.337 17.444 1.00 34.81 310 THR A C 1
ATOM 2533 O O . THR A 1 310 ? 5.889 -18.510 17.834 1.00 34.81 310 THR A O 1
ATOM 2536 N N . GLU A 1 311 ? 7.758 -19.706 18.182 1.00 39.34 311 GLU A N 1
ATOM 2537 C CA . GLU A 1 311 ? 8.145 -19.036 19.426 1.00 39.34 311 GLU A CA 1
ATOM 2538 C C . GLU A 1 311 ? 8.443 -17.555 19.138 1.00 39.34 311 GLU A C 1
ATOM 2540 O O . GLU A 1 311 ? 9.514 -17.188 18.667 1.00 39.34 311 GLU A O 1
ATOM 2545 N N . GLY A 1 312 ? 7.445 -16.706 19.360 1.00 55.03 312 GLY A N 1
ATOM 2546 C CA . GLY A 1 312 ? 7.474 -15.276 19.089 1.00 55.03 312 GLY A CA 1
ATOM 2547 C C . GLY A 1 312 ? 6.102 -14.669 19.374 1.00 55.03 312 GLY A C 1
ATOM 2548 O O . GLY A 1 312 ? 5.086 -15.361 19.331 1.00 55.03 312 GLY A O 1
ATOM 2549 N N . PHE A 1 313 ? 6.061 -13.384 19.719 1.00 69.12 313 PHE A N 1
ATOM 2550 C CA . PHE A 1 313 ? 4.801 -12.666 19.911 1.00 69.12 313 PHE A CA 1
ATOM 2551 C C . PHE A 1 313 ? 3.992 -12.677 18.603 1.00 69.12 313 PHE A C 1
ATOM 2553 O O . PHE A 1 313 ? 4.440 -12.127 17.595 1.00 69.12 313 PHE A O 1
ATOM 2560 N N . GLU A 1 314 ? 2.813 -13.303 18.616 1.00 75.31 314 GLU A N 1
ATOM 2561 C CA . GLU A 1 314 ? 1.945 -13.420 17.441 1.00 75.31 314 GLU A CA 1
ATOM 2562 C C . GLU A 1 314 ? 1.141 -12.122 17.265 1.00 75.31 314 GLU A C 1
ATOM 2564 O O . GLU A 1 314 ? 0.074 -11.916 17.847 1.00 75.31 314 GLU A O 1
ATOM 2569 N N . PHE A 1 315 ? 1.727 -11.190 16.509 1.00 71.69 315 PHE A N 1
ATOM 2570 C CA . PHE A 1 315 ? 1.201 -9.839 16.335 1.00 71.69 315 PHE A CA 1
ATOM 2571 C C . PHE A 1 315 ? -0.194 -9.812 15.695 1.00 71.69 315 PHE A C 1
ATOM 2573 O O . PHE A 1 315 ? -1.009 -8.962 16.056 1.00 71.69 315 PHE A O 1
ATOM 2580 N N . GLN A 1 316 ? -0.505 -10.719 14.762 1.00 67.56 316 GLN A N 1
ATOM 2581 C CA . GLN A 1 316 ? -1.765 -10.650 14.019 1.00 67.56 316 GLN A CA 1
ATOM 2582 C C . GLN A 1 316 ? -2.958 -11.047 14.879 1.00 67.56 316 GLN A C 1
ATOM 2584 O O . GLN A 1 316 ? -3.947 -10.313 14.915 1.00 67.56 316 GLN A O 1
ATOM 2589 N N . GLY A 1 317 ? -2.866 -12.159 15.601 1.00 70.50 317 GLY A N 1
ATOM 2590 C CA . GLY A 1 317 ? -3.865 -12.583 16.576 1.00 70.50 317 GLY A CA 1
ATOM 2591 C C . GLY A 1 317 ? -4.006 -11.571 17.699 1.00 70.50 317 GLY A C 1
ATOM 2592 O O . GLY A 1 317 ? -5.126 -11.201 18.035 1.00 70.50 317 GLY A O 1
ATOM 2593 N N . PHE A 1 318 ? -2.899 -10.993 18.181 1.00 82.62 318 PHE A N 1
ATOM 2594 C CA . PHE A 1 318 ? -2.970 -9.927 19.181 1.00 82.62 318 PHE A CA 1
ATOM 2595 C C . PHE A 1 318 ? -3.807 -8.727 18.709 1.00 82.62 318 PHE A C 1
ATOM 2597 O O . PHE A 1 318 ? -4.641 -8.216 19.468 1.00 82.62 318 PHE A O 1
ATOM 2604 N N . MET A 1 319 ? -3.602 -8.274 17.467 1.00 82.19 319 MET A N 1
ATOM 2605 C CA . MET A 1 319 ? -4.360 -7.163 16.879 1.00 82.19 319 MET A CA 1
ATOM 2606 C C . MET A 1 319 ? -5.816 -7.541 16.591 1.00 82.19 319 MET A C 1
ATOM 2608 O O . MET A 1 319 ? -6.709 -6.722 16.807 1.00 82.19 319 MET A O 1
ATOM 2612 N N . ARG A 1 320 ? -6.075 -8.786 16.176 1.00 76.38 320 ARG A N 1
ATOM 2613 C CA . ARG A 1 320 ? -7.429 -9.324 15.981 1.00 76.38 320 ARG A CA 1
ATOM 2614 C C . ARG A 1 320 ? -8.229 -9.360 17.279 1.00 76.38 320 ARG A C 1
ATOM 2616 O O . ARG A 1 320 ? -9.357 -8.875 17.301 1.00 76.38 320 ARG A O 1
ATOM 2623 N N . ASP A 1 321 ? -7.648 -9.894 18.347 1.00 82.75 321 ASP A N 1
ATOM 2624 C CA . ASP A 1 321 ? -8.287 -9.951 19.664 1.00 82.75 321 ASP A CA 1
ATOM 2625 C C . ASP A 1 321 ? -8.584 -8.541 20.175 1.00 82.75 321 ASP A C 1
ATOM 2627 O O . ASP A 1 321 ? -9.673 -8.267 20.677 1.00 82.75 321 ASP A O 1
ATOM 2631 N N . THR A 1 322 ? -7.637 -7.622 19.954 1.00 88.19 322 THR A N 1
ATOM 2632 C CA . THR A 1 322 ? -7.809 -6.211 20.308 1.00 88.19 322 THR A CA 1
ATOM 2633 C C . THR A 1 322 ? -8.995 -5.588 19.567 1.00 88.19 322 THR A C 1
ATOM 2635 O O . THR A 1 322 ? -9.801 -4.885 20.173 1.00 88.19 322 THR A O 1
ATOM 2638 N N . TYR A 1 323 ? -9.136 -5.860 18.267 1.00 85.25 323 TYR A N 1
ATOM 2639 C CA . TYR A 1 323 ? -10.269 -5.383 17.477 1.00 85.25 323 TYR A CA 1
ATOM 2640 C C . TYR A 1 323 ? -11.605 -5.966 17.961 1.00 85.25 323 TYR A C 1
ATOM 2642 O O . TYR A 1 323 ? -12.567 -5.217 18.128 1.00 85.25 323 TYR A O 1
ATOM 2650 N N . LEU A 1 324 ? -11.679 -7.284 18.191 1.00 83.81 324 LEU A N 1
ATOM 2651 C CA . LEU A 1 324 ? -12.917 -7.967 18.596 1.00 83.81 324 LEU A CA 1
ATOM 2652 C C . LEU A 1 324 ? -13.466 -7.428 19.910 1.00 83.81 324 LEU A C 1
ATOM 2654 O O . LEU A 1 324 ? -14.655 -7.120 20.008 1.00 83.81 324 LEU A O 1
ATOM 2658 N N . GLU A 1 325 ? -12.593 -7.295 20.902 1.00 88.12 325 GLU A N 1
ATOM 2659 C CA . GLU A 1 325 ? -12.986 -6.785 22.208 1.00 88.12 325 GLU A CA 1
ATOM 2660 C C . GLU A 1 325 ? -13.386 -5.307 22.117 1.00 88.12 325 GLU A C 1
ATOM 2662 O O . GLU A 1 325 ? -14.416 -4.915 22.664 1.00 88.12 325 GLU A O 1
ATOM 2667 N N . ALA A 1 326 ? -12.662 -4.495 21.335 1.00 90.12 326 ALA A N 1
ATOM 2668 C CA . ALA A 1 326 ? -13.050 -3.108 21.088 1.00 90.12 326 ALA A CA 1
ATOM 2669 C C . ALA A 1 326 ? -14.447 -3.009 20.447 1.00 90.12 326 ALA A C 1
ATOM 2671 O O . ALA A 1 326 ? -15.279 -2.243 20.926 1.00 90.12 326 ALA A O 1
ATOM 2672 N N . VAL A 1 327 ? -14.755 -3.808 19.416 1.00 87.12 327 VAL A N 1
ATOM 2673 C CA . VAL A 1 327 ? -16.098 -3.845 18.803 1.00 87.12 327 VAL A CA 1
ATOM 2674 C C . VAL A 1 327 ? -17.167 -4.274 19.811 1.00 87.12 327 VAL A C 1
ATOM 2676 O O . VAL A 1 327 ? -18.228 -3.654 19.863 1.00 87.12 327 VAL A O 1
ATOM 2679 N N . SER A 1 328 ? -16.890 -5.291 20.631 1.00 87.88 328 SER A N 1
ATOM 2680 C CA . SER A 1 328 ? -17.804 -5.762 21.681 1.00 87.88 328 SER A CA 1
ATOM 2681 C C . SER A 1 328 ? -18.137 -4.659 22.690 1.00 87.88 328 SER A C 1
ATOM 2683 O O . SER A 1 328 ? -19.309 -4.429 23.002 1.00 87.88 328 SER A O 1
ATOM 2685 N N . LEU A 1 329 ? -17.124 -3.931 23.166 1.00 93.56 329 LEU A N 1
ATOM 2686 C CA . LEU A 1 329 ? -17.294 -2.815 24.097 1.00 93.56 329 LEU A CA 1
ATOM 2687 C C . LEU A 1 329 ? -18.069 -1.656 23.453 1.00 93.56 329 LEU A C 1
ATOM 2689 O O . LEU A 1 329 ? -18.989 -1.106 24.063 1.00 93.56 329 LEU A O 1
ATOM 2693 N N . LEU A 1 330 ? -17.768 -1.326 22.195 1.00 92.62 330 LEU A N 1
ATOM 2694 C CA . LEU A 1 330 ? -18.474 -0.285 21.444 1.00 92.62 330 LEU A CA 1
ATOM 2695 C C . LEU A 1 330 ? -19.951 -0.627 21.213 1.00 92.62 330 LEU A C 1
ATOM 2697 O O . LEU A 1 330 ? -20.810 0.230 21.416 1.00 92.62 330 LEU A O 1
ATOM 2701 N N . ALA A 1 331 ? -20.265 -1.883 20.884 1.00 88.88 331 ALA A N 1
ATOM 2702 C CA . ALA A 1 331 ? -21.641 -2.359 20.725 1.00 88.88 331 ALA A CA 1
ATOM 2703 C C . ALA A 1 331 ? -22.459 -2.267 22.028 1.00 88.88 331 ALA A C 1
ATOM 2705 O O . ALA A 1 331 ? -23.677 -2.100 21.989 1.00 88.88 331 ALA A O 1
ATOM 2706 N N . GLN A 1 332 ? -21.792 -2.330 23.184 1.00 94.38 332 GLN A N 1
ATOM 2707 C CA . GLN A 1 332 ? -22.394 -2.125 24.505 1.00 94.38 332 GLN A CA 1
ATOM 2708 C C . GLN A 1 332 ? -22.506 -0.638 24.900 1.00 94.38 332 GLN A C 1
ATOM 2710 O O . GLN A 1 332 ? -22.986 -0.331 25.990 1.00 94.38 332 GLN A O 1
ATOM 2715 N N . GLY A 1 333 ? -22.051 0.293 24.054 1.00 94.75 333 GLY A N 1
ATOM 2716 C CA . GLY A 1 333 ? -22.004 1.728 24.351 1.00 94.75 333 GLY A CA 1
ATOM 2717 C C . GLY A 1 333 ? -20.848 2.149 25.266 1.00 94.75 333 GLY A C 1
ATOM 2718 O O . GLY A 1 333 ? -20.793 3.302 25.691 1.00 94.75 333 GLY A O 1
ATOM 2719 N N . LYS A 1 334 ? -19.902 1.249 25.557 1.00 96.81 334 LYS A N 1
ATOM 2720 C CA . LYS A 1 334 ? -18.783 1.463 26.486 1.00 96.81 334 LYS A CA 1
ATOM 2721 C C . LYS A 1 334 ? -17.565 2.061 25.783 1.00 96.81 334 LYS A C 1
ATOM 2723 O O . LYS A 1 334 ? -16.499 1.455 25.698 1.00 96.81 334 LYS A O 1
ATOM 2728 N N . VAL A 1 335 ? -17.739 3.267 25.251 1.00 95.69 335 VAL A N 1
ATOM 2729 C CA . VAL A 1 335 ? -16.729 3.954 24.427 1.00 95.69 335 VAL A CA 1
ATOM 2730 C C . VAL A 1 335 ? -15.412 4.169 25.177 1.00 95.69 335 VAL A C 1
ATOM 2732 O O . VAL A 1 335 ? -14.345 3.871 24.650 1.00 95.69 335 VAL A O 1
ATOM 2735 N N . GLU A 1 336 ? -15.479 4.654 26.414 1.00 96.38 336 GLU A N 1
ATOM 2736 C CA . GLU A 1 336 ? -14.293 4.973 27.221 1.00 96.38 336 GLU A CA 1
ATOM 2737 C C . GLU A 1 336 ? -13.527 3.709 27.644 1.00 96.38 336 GLU A C 1
ATOM 2739 O O . GLU A 1 336 ? -12.293 3.710 27.671 1.00 96.38 336 GLU A O 1
ATOM 2744 N N . GLU A 1 337 ? -14.248 2.613 27.918 1.00 97.00 337 GLU A N 1
ATOM 2745 C CA . GLU A 1 337 ? -13.652 1.299 28.203 1.00 97.00 337 GLU A CA 1
ATOM 2746 C C . GLU A 1 337 ? -12.941 0.752 26.958 1.00 97.00 337 GLU A C 1
ATOM 2748 O O . GLU A 1 337 ? -11.808 0.290 27.061 1.00 97.00 337 GLU A O 1
ATOM 2753 N N . ALA A 1 338 ? -13.561 0.863 25.776 1.00 95.69 338 ALA A N 1
ATOM 2754 C CA . ALA A 1 338 ? -12.960 0.436 24.514 1.00 95.69 338 ALA A CA 1
ATOM 2755 C C . ALA A 1 338 ? -11.663 1.202 24.203 1.00 95.69 338 ALA A C 1
ATOM 2757 O O . ALA A 1 338 ? -10.658 0.602 23.824 1.00 95.69 338 ALA A O 1
ATOM 2758 N N . GLU A 1 339 ? -11.662 2.525 24.381 1.00 95.94 339 GLU A N 1
ATOM 2759 C CA . GLU A 1 339 ? -10.483 3.367 24.141 1.00 95.94 339 GLU A CA 1
ATOM 2760 C C . GLU A 1 339 ? -9.357 3.088 25.141 1.00 95.94 339 GLU A C 1
ATOM 2762 O O . GLU A 1 339 ? -8.196 2.961 24.744 1.00 95.94 339 GLU A O 1
ATOM 2767 N N . SER A 1 340 ? -9.698 2.922 26.421 1.00 97.00 340 SER A N 1
ATOM 2768 C CA . SER A 1 340 ? -8.730 2.558 27.462 1.00 97.00 340 SER A CA 1
ATOM 2769 C C . SER A 1 340 ? -8.115 1.184 27.199 1.00 97.00 340 SER A C 1
ATOM 2771 O O . SER A 1 340 ? -6.899 1.025 27.302 1.00 97.00 340 SER A O 1
ATOM 2773 N N . TYR A 1 341 ? -8.937 0.212 26.795 1.00 96.94 341 TYR A N 1
ATOM 2774 C CA . TYR A 1 341 ? -8.484 -1.118 26.405 1.00 96.94 341 TYR A CA 1
ATOM 2775 C C . TYR A 1 341 ? -7.528 -1.058 25.205 1.00 96.94 341 TYR A C 1
ATOM 2777 O O . TYR A 1 341 ? -6.444 -1.633 25.249 1.00 96.94 341 TYR A O 1
ATOM 2785 N N . MET A 1 342 ? -7.857 -0.309 24.148 1.00 95.38 342 MET A N 1
ATOM 2786 C CA . MET A 1 342 ? -6.969 -0.164 22.987 1.00 95.38 342 MET A CA 1
ATOM 2787 C C . MET A 1 342 ? -5.611 0.471 23.343 1.00 95.38 342 MET A C 1
ATOM 2789 O O . MET A 1 342 ? -4.580 0.012 22.840 1.00 95.38 342 MET A O 1
ATOM 2793 N N . ASP A 1 343 ? -5.568 1.474 24.230 1.00 94.56 343 ASP A N 1
ATOM 2794 C CA . ASP A 1 343 ? -4.293 2.045 24.690 1.00 94.56 343 ASP A CA 1
ATOM 2795 C C . ASP A 1 343 ? -3.507 1.079 25.594 1.00 94.56 343 ASP A C 1
ATOM 2797 O O . ASP A 1 343 ? -2.281 1.004 25.494 1.00 94.56 343 ASP A O 1
ATOM 2801 N N . GLU A 1 344 ? -4.179 0.281 26.428 1.00 95.88 344 GLU A N 1
ATOM 2802 C CA . GLU A 1 344 ? -3.531 -0.788 27.197 1.00 95.88 344 GLU A CA 1
ATOM 2803 C C . GLU A 1 344 ? -2.844 -1.791 26.261 1.00 95.88 344 GLU A C 1
ATOM 2805 O O . GLU A 1 344 ? -1.652 -2.080 26.409 1.00 95.88 344 GLU A O 1
ATOM 2810 N N . ARG A 1 345 ? -3.559 -2.250 25.229 1.00 92.94 345 ARG A N 1
ATOM 2811 C CA . ARG A 1 345 ? -3.041 -3.193 24.228 1.00 92.94 345 ARG A CA 1
ATOM 2812 C C . ARG A 1 345 ? -1.856 -2.612 23.456 1.00 92.94 345 ARG A C 1
ATOM 2814 O O . ARG A 1 345 ? -0.865 -3.311 23.236 1.00 92.94 345 ARG A O 1
ATOM 2821 N N . ARG A 1 346 ? -1.889 -1.317 23.126 1.00 91.50 346 ARG A N 1
ATOM 2822 C CA . ARG A 1 346 ? -0.749 -0.594 22.534 1.00 91.50 346 ARG A CA 1
ATOM 2823 C C . ARG A 1 346 ? 0.486 -0.616 23.444 1.00 91.50 346 ARG A C 1
ATOM 2825 O O . ARG A 1 346 ? 1.602 -0.790 22.954 1.00 91.50 346 ARG A O 1
ATOM 2832 N N . ARG A 1 347 ? 0.325 -0.463 24.763 1.00 88.81 347 ARG A N 1
ATOM 2833 C CA . ARG A 1 347 ? 1.450 -0.538 25.718 1.00 88.81 347 ARG A CA 1
ATOM 2834 C C . ARG A 1 347 ? 2.042 -1.948 25.783 1.00 88.81 347 ARG A C 1
ATOM 2836 O O . ARG A 1 347 ? 3.263 -2.080 25.839 1.00 88.81 347 ARG A O 1
ATOM 2843 N N . THR A 1 348 ? 1.213 -2.991 25.712 1.00 88.81 348 THR A N 1
ATOM 2844 C CA . THR A 1 348 ? 1.685 -4.385 25.621 1.00 88.81 348 THR A CA 1
ATOM 2845 C C . THR A 1 348 ? 2.507 -4.633 24.352 1.00 88.81 348 THR A C 1
ATOM 2847 O O . THR A 1 348 ? 3.544 -5.295 24.409 1.00 88.81 348 THR A O 1
ATOM 2850 N N . LEU A 1 349 ? 2.085 -4.065 23.217 1.00 80.62 349 LEU A N 1
ATOM 2851 C CA . LEU A 1 349 ? 2.839 -4.119 21.961 1.00 80.62 349 LEU A CA 1
ATOM 2852 C C . LEU A 1 349 ? 4.202 -3.444 22.092 1.00 80.62 349 LEU A C 1
ATOM 2854 O O . LEU A 1 349 ? 5.210 -4.052 21.735 1.00 80.62 349 LEU A O 1
ATOM 2858 N N . ALA A 1 350 ? 4.249 -2.248 22.687 1.00 74.31 350 ALA A N 1
ATOM 2859 C CA . ALA A 1 350 ? 5.500 -1.533 22.926 1.00 74.31 350 ALA A CA 1
ATOM 2860 C C . ALA A 1 350 ? 6.464 -2.345 23.811 1.00 74.31 350 ALA A C 1
ATOM 2862 O O . ALA A 1 350 ? 7.648 -2.450 23.499 1.00 74.31 350 ALA A O 1
ATOM 2863 N N . ALA A 1 351 ? 5.951 -2.999 24.861 1.00 77.00 351 ALA A N 1
ATOM 2864 C CA . ALA A 1 351 ? 6.740 -3.901 25.706 1.00 77.00 351 ALA A CA 1
ATOM 2865 C C . ALA A 1 351 ? 7.261 -5.141 24.952 1.00 77.00 351 ALA A C 1
ATOM 2867 O O . ALA A 1 351 ? 8.276 -5.714 25.338 1.00 77.00 351 ALA A O 1
ATOM 2868 N N . SER A 1 352 ? 6.592 -5.527 23.864 1.00 77.56 352 SER A N 1
ATOM 2869 C CA . SER A 1 352 ? 6.971 -6.643 22.987 1.00 77.56 352 SER A CA 1
ATOM 2870 C C . SER A 1 352 ? 7.818 -6.199 21.782 1.00 77.56 352 SER A C 1
ATOM 2872 O O . SER A 1 352 ? 8.054 -6.994 20.877 1.00 77.56 352 SER A O 1
ATOM 2874 N N . GLY A 1 353 ? 8.269 -4.937 21.751 1.00 73.31 353 GLY A N 1
ATOM 2875 C CA . GLY A 1 353 ? 9.108 -4.374 20.685 1.00 73.31 353 GLY A CA 1
ATOM 2876 C C . GLY A 1 353 ? 8.346 -3.766 19.501 1.00 73.31 353 GLY A C 1
ATOM 2877 O O . GLY A 1 353 ? 8.973 -3.250 18.577 1.00 73.31 353 GLY A O 1
ATOM 2878 N N . TYR A 1 354 ? 7.011 -3.769 19.526 1.00 70.56 354 TYR A N 1
ATOM 2879 C CA . TYR A 1 354 ? 6.166 -3.186 18.485 1.00 70.56 354 TYR A CA 1
ATOM 2880 C C . TYR A 1 354 ? 5.741 -1.766 18.866 1.00 70.56 354 TYR A C 1
ATOM 2882 O O . TYR A 1 354 ? 4.800 -1.547 19.630 1.00 70.56 354 TYR A O 1
ATOM 2890 N N . ASN A 1 355 ? 6.429 -0.775 18.307 1.00 75.62 355 ASN A N 1
ATOM 2891 C CA . ASN A 1 355 ? 6.164 0.630 18.598 1.00 75.62 355 ASN A CA 1
ATOM 2892 C C . ASN A 1 355 ? 5.048 1.185 17.703 1.00 75.62 355 ASN A C 1
ATOM 2894 O O . ASN A 1 355 ? 5.306 1.692 16.614 1.00 75.62 355 ASN A O 1
ATOM 2898 N N . ILE A 1 356 ? 3.804 1.118 18.181 1.00 78.12 356 ILE A N 1
ATOM 2899 C CA . ILE A 1 356 ? 2.652 1.790 17.561 1.00 78.12 356 ILE A CA 1
ATOM 2900 C C . ILE A 1 356 ? 2.325 3.054 18.358 1.00 78.12 356 ILE A C 1
ATOM 2902 O O . ILE A 1 356 ? 2.151 2.995 19.578 1.00 78.12 356 ILE A O 1
ATOM 2906 N N . ARG A 1 357 ? 2.225 4.200 17.668 1.00 85.12 357 ARG A N 1
ATOM 2907 C CA . ARG A 1 357 ? 1.983 5.510 18.299 1.00 85.12 357 ARG A CA 1
ATOM 2908 C C . ARG A 1 357 ? 0.616 5.590 18.978 1.00 85.12 357 ARG A C 1
ATOM 2910 O O . ARG A 1 357 ? 0.531 6.029 20.119 1.00 85.12 357 ARG A O 1
ATOM 2917 N N . LYS A 1 358 ? -0.445 5.164 18.288 1.00 87.75 358 LYS A N 1
ATOM 2918 C CA . LYS A 1 358 ? -1.836 5.271 18.748 1.00 87.75 358 LYS A CA 1
ATOM 2919 C C . LYS A 1 358 ? -2.668 4.122 18.177 1.00 87.75 358 LYS A C 1
ATOM 2921 O O . LYS A 1 358 ? -2.575 3.845 16.986 1.00 87.75 358 LYS A O 1
ATOM 2926 N N . ILE A 1 359 ? -3.477 3.482 19.023 1.00 90.38 359 ILE A N 1
ATOM 2927 C CA . ILE A 1 359 ? -4.509 2.515 18.622 1.00 90.38 359 ILE A CA 1
ATOM 2928 C C . ILE A 1 359 ? -5.850 3.074 19.093 1.00 90.38 359 ILE A C 1
ATOM 2930 O O . ILE A 1 359 ? -6.046 3.299 20.283 1.00 90.38 359 ILE A O 1
ATOM 2934 N N . ASN A 1 360 ? -6.744 3.338 18.147 1.00 93.31 360 ASN A N 1
ATOM 2935 C CA . ASN A 1 360 ? -8.113 3.790 18.380 1.00 93.31 360 ASN A CA 1
ATOM 2936 C C . ASN A 1 360 ? -9.027 3.278 17.249 1.00 93.31 360 ASN A C 1
ATOM 2938 O O . ASN A 1 360 ? -8.604 2.522 16.373 1.00 93.31 360 ASN A O 1
ATOM 2942 N N . GLN A 1 361 ? -10.280 3.719 17.223 1.00 92.38 361 GLN A N 1
ATOM 2943 C CA . GLN A 1 361 ? -11.244 3.351 16.189 1.00 92.38 361 GLN A CA 1
ATOM 2944 C C . GLN A 1 361 ? -10.755 3.780 14.797 1.00 92.38 361 GLN A C 1
ATOM 2946 O O . GLN A 1 361 ? -10.912 3.028 13.842 1.00 92.38 361 GLN A O 1
ATOM 2951 N N . ALA A 1 362 ? -10.104 4.946 14.670 1.00 89.56 362 ALA A N 1
ATOM 2952 C CA . ALA A 1 362 ? -9.538 5.409 13.401 1.00 89.56 362 ALA A CA 1
ATOM 2953 C C . ALA A 1 362 ? -8.364 4.535 12.919 1.00 89.56 362 ALA A C 1
ATOM 2955 O O . ALA A 1 362 ? -8.256 4.290 11.719 1.00 89.56 362 ALA A O 1
ATOM 2956 N N . TYR A 1 363 ? -7.544 4.001 13.833 1.00 87.75 363 TYR A N 1
ATOM 2957 C CA . TYR A 1 363 ? -6.514 3.004 13.517 1.00 87.75 363 TYR A CA 1
ATOM 2958 C C . TYR A 1 363 ? -7.132 1.768 12.870 1.00 87.75 363 TYR A C 1
ATOM 2960 O O . TYR A 1 363 ? -6.770 1.403 11.753 1.00 87.75 363 TYR A O 1
ATOM 2968 N N . PHE A 1 364 ? -8.116 1.156 13.526 1.00 84.62 364 PHE A N 1
ATOM 2969 C CA . PHE A 1 364 ? -8.761 -0.035 12.981 1.00 84.62 364 PHE A CA 1
ATOM 2970 C C . PHE A 1 364 ? -9.607 0.258 11.740 1.00 84.62 364 PHE A C 1
ATOM 2972 O O . PHE A 1 364 ? -9.707 -0.593 10.866 1.00 84.62 364 PHE A O 1
ATOM 2979 N N . ALA A 1 365 ? -10.170 1.460 11.612 1.00 80.12 365 ALA A N 1
ATOM 2980 C CA . ALA A 1 365 ? -10.872 1.878 10.405 1.00 80.12 365 ALA A CA 1
ATOM 2981 C C . ALA A 1 365 ? -9.926 2.049 9.204 1.00 80.12 365 ALA A C 1
ATOM 2983 O O . ALA A 1 365 ? -10.327 1.756 8.081 1.00 80.12 365 ALA A O 1
ATOM 2984 N N . PHE A 1 366 ? -8.694 2.521 9.430 1.00 76.50 366 PHE A N 1
ATOM 2985 C CA . PHE A 1 366 ? -7.680 2.674 8.386 1.00 76.50 366 PHE A CA 1
ATOM 2986 C C . PHE A 1 366 ? -7.030 1.346 8.006 1.00 76.50 366 PHE A C 1
ATOM 2988 O O . PHE A 1 366 ? -6.952 1.021 6.833 1.00 76.50 366 PHE A O 1
ATOM 2995 N N . TYR A 1 367 ? -6.568 0.566 8.984 1.00 73.00 367 TYR A N 1
ATOM 2996 C CA . TYR A 1 367 ? -5.878 -0.693 8.701 1.00 73.00 367 TYR A CA 1
ATOM 2997 C C . TYR A 1 367 ? -6.851 -1.833 8.380 1.00 73.00 367 TYR A C 1
ATOM 2999 O O . TYR A 1 367 ? -6.523 -2.706 7.585 1.00 73.00 367 TYR A O 1
ATOM 3007 N N . GLY A 1 368 ? -8.065 -1.820 8.933 1.00 63.03 368 GLY A N 1
ATOM 3008 C CA . GLY A 1 368 ? -9.086 -2.843 8.685 1.00 63.03 368 GLY A CA 1
ATOM 3009 C C . GLY A 1 368 ? -9.759 -2.764 7.310 1.00 63.03 368 GLY A C 1
ATOM 3010 O O . GLY A 1 368 ? -10.487 -3.687 6.949 1.00 63.03 368 GLY A O 1
ATOM 3011 N N . SER A 1 369 ? -9.536 -1.701 6.525 1.00 57.94 369 SER A N 1
ATOM 3012 C CA . SER A 1 369 ? -9.974 -1.661 5.121 1.00 57.94 369 SER A CA 1
ATOM 3013 C C . SER A 1 369 ? -9.170 -2.605 4.225 1.00 57.94 369 SER A C 1
ATOM 3015 O O . SER A 1 369 ? -9.698 -3.100 3.229 1.00 57.94 369 SER A O 1
ATOM 3017 N N . TYR A 1 370 ? -7.930 -2.897 4.604 1.00 55.75 370 TYR A N 1
ATOM 3018 C CA . TYR A 1 370 ? -7.098 -3.919 3.991 1.00 55.75 370 TYR A CA 1
ATOM 3019 C C . TYR A 1 370 ? -7.513 -5.273 4.576 1.00 55.75 370 TYR A C 1
ATOM 3021 O O . TYR A 1 370 ? -7.138 -5.601 5.698 1.00 55.75 370 TYR A O 1
ATOM 3029 N N . ALA A 1 371 ? -8.327 -6.070 3.870 1.00 52.19 371 ALA A N 1
ATOM 3030 C CA . ALA A 1 371 ? -8.828 -7.332 4.438 1.00 52.19 371 ALA A CA 1
ATOM 3031 C C . ALA A 1 371 ? -7.739 -8.411 4.616 1.00 52.19 371 ALA A C 1
ATOM 3033 O O . ALA A 1 371 ? -8.008 -9.495 5.137 1.00 52.19 371 ALA A O 1
ATOM 3034 N N . ASP A 1 372 ? -6.513 -8.132 4.181 1.00 50.34 372 ASP A N 1
ATOM 3035 C CA . ASP A 1 372 ? -5.322 -8.930 4.432 1.00 50.34 372 ASP A CA 1
ATOM 3036 C C . ASP A 1 372 ? -4.510 -8.458 5.655 1.00 50.34 372 ASP A C 1
ATOM 3038 O O . ASP A 1 372 ? -3.612 -9.188 6.093 1.00 50.34 372 ASP A O 1
ATOM 3042 N N . SER A 1 373 ? -4.864 -7.321 6.265 1.00 50.66 373 SER A N 1
ATOM 3043 C CA . SER A 1 373 ? -4.146 -6.740 7.401 1.00 50.66 373 SER A CA 1
ATOM 3044 C C . SER A 1 373 ? -4.311 -7.514 8.720 1.00 50.66 373 SER A C 1
ATOM 3046 O O . SER A 1 373 ? -5.261 -8.290 8.903 1.00 50.66 373 SER A O 1
ATOM 3048 N N . PRO A 1 374 ? -3.382 -7.308 9.676 1.00 41.44 374 PRO A N 1
ATOM 3049 C CA . PRO A 1 374 ? -3.490 -7.832 11.035 1.00 41.44 374 PRO A CA 1
ATOM 3050 C C . PRO A 1 374 ? -4.792 -7.376 11.715 1.00 41.44 374 PRO A C 1
ATOM 3052 O O . PRO A 1 374 ? -4.962 -6.200 12.025 1.00 41.44 374 PRO A O 1
ATOM 3055 N N . GLY A 1 375 ? -5.710 -8.313 11.966 1.00 43.94 375 GLY A N 1
ATOM 3056 C CA . GLY A 1 375 ? -6.986 -8.034 12.633 1.00 43.94 375 GLY A CA 1
ATOM 3057 C C . GLY A 1 375 ? -8.181 -7.779 11.714 1.00 43.94 375 GLY A C 1
ATOM 3058 O O . GLY A 1 375 ? -9.249 -7.451 12.220 1.00 43.94 375 GLY A O 1
ATOM 3059 N N . ALA A 1 376 ? -8.055 -7.972 10.396 1.00 53.19 376 ALA A N 1
ATOM 3060 C CA . ALA A 1 376 ? -9.209 -7.984 9.502 1.00 53.19 376 ALA A CA 1
ATOM 3061 C C . ALA A 1 376 ? -10.089 -9.224 9.750 1.00 53.19 376 ALA A C 1
ATOM 3063 O O . ALA A 1 376 ? -9.642 -10.367 9.647 1.00 53.19 376 ALA A O 1
ATOM 3064 N N . ILE A 1 377 ? -11.358 -8.990 10.083 1.00 56.91 377 ILE A N 1
ATOM 3065 C CA . ILE A 1 377 ? -12.346 -10.034 10.427 1.00 56.91 377 ILE A CA 1
ATOM 3066 C C . ILE A 1 377 ? -13.394 -10.206 9.317 1.00 56.91 377 ILE A C 1
ATOM 3068 O O . ILE A 1 377 ? -14.253 -11.084 9.357 1.00 56.91 377 ILE A O 1
ATOM 3072 N N . ASP A 1 378 ? -13.301 -9.382 8.277 1.00 66.88 378 ASP A N 1
ATOM 3073 C CA . ASP A 1 378 ? -14.230 -9.386 7.161 1.00 66.88 378 ASP A CA 1
ATOM 3074 C C . ASP A 1 378 ? -14.102 -10.671 6.311 1.00 66.88 378 ASP A C 1
ATOM 3076 O O . ASP A 1 378 ? -12.992 -11.005 5.882 1.00 66.88 378 ASP A O 1
ATOM 3080 N N . PRO A 1 379 ? -15.206 -11.388 6.002 1.00 78.31 379 PRO A N 1
ATOM 3081 C CA . PRO A 1 379 ? -15.166 -12.561 5.126 1.00 78.31 379 PRO A CA 1
ATOM 3082 C C . PRO A 1 379 ? -14.691 -12.253 3.695 1.00 78.31 379 PRO A C 1
ATOM 3084 O O . PRO A 1 379 ? -14.351 -13.187 2.967 1.00 78.31 379 PRO A O 1
ATOM 3087 N N . ILE A 1 380 ? -14.639 -10.976 3.288 1.00 84.94 380 ILE A N 1
ATOM 3088 C CA . ILE A 1 380 ? -14.150 -10.533 1.976 1.00 84.94 380 ILE A CA 1
ATOM 3089 C C . ILE A 1 380 ? -12.726 -11.033 1.696 1.00 84.94 380 ILE A C 1
ATOM 3091 O O . ILE A 1 380 ? -12.485 -11.569 0.614 1.00 84.94 380 ILE A O 1
ATOM 3095 N N . GLY A 1 381 ? -11.799 -10.888 2.651 1.00 85.19 381 GLY A N 1
ATOM 3096 C CA . GLY A 1 381 ? -10.391 -11.280 2.493 1.00 85.19 381 GLY A CA 1
ATOM 3097 C C . GLY A 1 381 ? -10.228 -12.753 2.109 1.00 85.19 381 GLY A C 1
ATOM 3098 O O . GLY A 1 381 ? -9.745 -13.061 1.014 1.00 85.19 381 GLY A O 1
ATOM 3099 N N . PRO A 1 382 ? -10.706 -13.678 2.961 1.00 86.81 382 PRO A N 1
ATOM 3100 C CA . PRO A 1 382 ? -10.683 -15.105 2.666 1.00 86.81 382 PRO A CA 1
ATOM 3101 C C . PRO A 1 382 ? -11.439 -15.483 1.391 1.00 86.81 382 PRO A C 1
ATOM 3103 O O . PRO A 1 382 ? -10.976 -16.341 0.638 1.00 86.81 382 PRO A O 1
ATOM 3106 N N . ALA A 1 383 ? -12.585 -14.851 1.117 1.00 91.06 383 ALA A N 1
ATOM 3107 C CA . ALA A 1 383 ? -13.371 -15.135 -0.080 1.00 91.06 383 ALA A CA 1
ATOM 3108 C C . ALA A 1 383 ? -12.618 -14.756 -1.367 1.00 91.06 383 ALA A C 1
ATOM 3110 O O . ALA A 1 383 ? -12.531 -15.564 -2.294 1.00 91.06 383 ALA A O 1
ATOM 3111 N N . LEU A 1 384 ? -11.993 -13.575 -1.405 1.00 93.62 384 LEU A N 1
ATOM 3112 C CA . LEU A 1 384 ? -11.173 -13.138 -2.537 1.00 93.62 384 LEU A CA 1
ATOM 3113 C C . LEU A 1 384 ? -9.908 -13.986 -2.701 1.00 93.62 384 LEU A C 1
ATOM 3115 O O . LEU A 1 384 ? -9.555 -14.317 -3.830 1.00 93.62 384 LEU A O 1
ATOM 3119 N N . ALA A 1 385 ? -9.268 -14.412 -1.610 1.00 92.00 385 ALA A N 1
ATOM 3120 C CA . ALA A 1 385 ? -8.136 -15.337 -1.676 1.00 92.00 385 ALA A CA 1
ATOM 3121 C C . ALA A 1 385 ? -8.542 -16.706 -2.250 1.00 92.00 385 ALA A C 1
ATOM 3123 O O . ALA A 1 385 ? -7.875 -17.227 -3.145 1.00 92.00 385 ALA A O 1
ATOM 3124 N N . LYS A 1 386 ? -9.683 -17.261 -1.814 1.00 93.88 386 LYS A N 1
ATOM 3125 C CA . LYS A 1 386 ? -10.256 -18.494 -2.386 1.00 93.88 386 LYS A CA 1
ATOM 3126 C C . LYS A 1 386 ? -10.577 -18.329 -3.866 1.00 93.88 386 LYS A C 1
ATOM 3128 O O . LYS A 1 386 ? -10.276 -19.228 -4.649 1.00 93.88 386 LYS A O 1
ATOM 3133 N N . LEU A 1 387 ? -11.160 -17.195 -4.261 1.00 95.88 387 LEU A N 1
ATOM 3134 C CA . LEU A 1 387 ? -11.422 -16.912 -5.669 1.00 95.88 387 LEU A CA 1
ATOM 3135 C C . LEU A 1 387 ? -10.108 -16.855 -6.447 1.00 95.88 387 LEU A C 1
ATOM 3137 O O . LEU A 1 387 ? -9.994 -17.494 -7.491 1.00 95.88 387 LEU A O 1
ATOM 3141 N N . ARG A 1 388 ? -9.089 -16.167 -5.917 1.00 95.12 388 ARG A N 1
ATOM 3142 C CA . ARG A 1 388 ? -7.782 -16.086 -6.565 1.00 95.12 388 ARG A CA 1
ATOM 3143 C C . ARG A 1 388 ? -7.186 -17.474 -6.776 1.00 95.12 388 ARG A C 1
ATOM 3145 O O . ARG A 1 388 ? -6.764 -17.740 -7.895 1.00 95.12 388 ARG A O 1
ATOM 3152 N N . LEU A 1 389 ? -7.232 -18.366 -5.782 1.00 93.88 389 LEU A N 1
ATOM 3153 C CA . LEU A 1 389 ? -6.767 -19.758 -5.904 1.00 93.88 389 LEU A CA 1
ATOM 3154 C C . LEU A 1 389 ? -7.517 -20.574 -6.970 1.00 93.88 389 LEU A C 1
ATOM 3156 O O . LEU A 1 389 ? -6.943 -21.504 -7.530 1.00 93.88 389 LEU A O 1
ATOM 3160 N N . ARG A 1 390 ? -8.787 -20.252 -7.252 1.00 95.06 390 ARG A N 1
ATOM 3161 C CA . ARG A 1 390 ? -9.607 -20.945 -8.268 1.00 95.06 390 ARG A CA 1
ATOM 3162 C C . ARG A 1 390 ? -9.429 -20.384 -9.677 1.00 95.06 390 ARG A C 1
ATOM 3164 O O . ARG A 1 390 ? -9.710 -21.080 -10.646 1.00 95.06 390 ARG A O 1
ATOM 3171 N N . THR A 1 391 ? -8.973 -19.142 -9.795 1.00 95.69 391 THR A N 1
ATOM 3172 C CA . THR A 1 391 ? -8.684 -18.503 -11.085 1.00 95.69 391 THR A CA 1
ATOM 3173 C C . THR A 1 391 ? -7.258 -18.787 -11.555 1.00 95.69 391 THR A C 1
ATOM 3175 O O . THR A 1 391 ? -6.312 -18.834 -10.771 1.00 95.69 391 THR A O 1
ATOM 3178 N N . THR A 1 392 ? -7.081 -18.930 -12.863 1.00 91.94 392 THR A N 1
ATOM 3179 C CA . THR A 1 392 ? -5.801 -19.297 -13.489 1.00 91.94 392 THR A CA 1
ATOM 3180 C C . THR A 1 392 ? -4.868 -18.109 -13.724 1.00 91.94 392 THR A C 1
ATOM 3182 O O . THR A 1 392 ? -3.671 -18.296 -13.925 1.00 91.94 392 THR A O 1
ATOM 3185 N N . SER A 1 393 ? -5.391 -16.877 -13.704 1.00 92.81 393 SER A N 1
ATOM 3186 C CA . SER A 1 393 ? -4.628 -15.656 -14.000 1.00 92.81 393 SER A CA 1
ATOM 3187 C C . SER A 1 393 ? -5.210 -14.415 -13.321 1.00 92.81 393 SER A C 1
ATOM 3189 O O . SER A 1 393 ? -6.406 -14.368 -13.015 1.00 92.81 393 SER A O 1
ATOM 3191 N N . ALA A 1 394 ? -4.391 -13.367 -13.174 1.00 92.88 394 ALA A N 1
ATOM 3192 C CA . ALA A 1 394 ? -4.832 -12.057 -12.689 1.00 92.88 394 ALA A CA 1
ATOM 3193 C C . ALA A 1 394 ? -5.962 -11.466 -13.556 1.00 92.88 394 ALA A C 1
ATOM 3195 O O . ALA A 1 394 ? -6.911 -10.862 -13.051 1.00 92.88 394 ALA A O 1
ATOM 3196 N N . LEU A 1 395 ? -5.905 -11.680 -14.875 1.00 93.00 395 LEU A N 1
ATOM 3197 C CA . LEU A 1 395 ? -6.946 -11.238 -15.801 1.00 93.00 395 LEU A CA 1
ATOM 3198 C C . LEU A 1 395 ? -8.270 -11.972 -15.595 1.00 93.00 395 LEU A C 1
ATOM 3200 O O . LEU A 1 395 ? -9.324 -11.341 -15.669 1.00 93.00 395 LEU A O 1
ATOM 3204 N N . GLU A 1 396 ? -8.243 -13.286 -15.379 1.00 95.06 396 GLU A N 1
ATOM 3205 C CA . GLU A 1 396 ? -9.457 -14.043 -15.074 1.00 95.06 396 GLU A CA 1
ATOM 3206 C C . GLU A 1 396 ? -10.080 -13.567 -13.759 1.00 95.06 396 GLU A C 1
ATOM 3208 O O . GLU A 1 396 ? -11.264 -13.233 -13.739 1.00 95.06 396 GLU A O 1
ATOM 3213 N N . PHE A 1 397 ? -9.267 -13.407 -12.714 1.00 95.94 397 PHE A N 1
ATOM 3214 C CA . PHE A 1 397 ? -9.696 -12.862 -11.427 1.00 95.94 397 PHE A CA 1
ATOM 3215 C C . PHE A 1 397 ? -10.376 -11.490 -11.565 1.00 95.94 397 PHE A C 1
ATOM 3217 O O . PHE A 1 397 ? -11.513 -11.302 -11.128 1.00 95.94 397 PHE A O 1
ATOM 3224 N N . ILE A 1 398 ? -9.751 -10.548 -12.283 1.00 94.25 398 ILE A N 1
ATOM 3225 C CA . ILE A 1 398 ? -10.358 -9.237 -12.564 1.00 94.25 398 ILE A CA 1
ATOM 3226 C C . ILE A 1 398 ? -11.645 -9.384 -13.383 1.00 94.25 398 ILE A C 1
ATOM 3228 O O . ILE A 1 398 ? -12.614 -8.667 -13.142 1.00 94.25 398 ILE A O 1
ATOM 3232 N N . ARG A 1 399 ? -11.693 -10.282 -14.374 1.00 93.75 399 ARG A N 1
ATOM 3233 C CA . ARG A 1 399 ? -12.883 -10.469 -15.224 1.00 93.75 399 ARG A CA 1
ATOM 3234 C C . ARG A 1 399 ? -14.096 -10.958 -14.447 1.00 93.75 399 ARG A C 1
ATOM 3236 O O . ARG A 1 399 ? -15.200 -10.555 -14.820 1.00 93.75 399 ARG A O 1
ATOM 3243 N N . VAL A 1 400 ? -13.886 -11.777 -13.420 1.00 95.75 400 VAL A N 1
ATOM 3244 C CA . VAL A 1 400 ? -14.938 -12.221 -12.501 1.00 95.75 400 VAL A CA 1
ATOM 3245 C C . VAL A 1 400 ? -15.454 -11.032 -11.693 1.00 95.75 400 VAL A C 1
ATOM 3247 O O . VAL A 1 400 ? -16.649 -10.751 -11.703 1.00 95.75 400 VAL A O 1
ATOM 3250 N N . LEU A 1 401 ? -14.556 -10.256 -11.080 1.00 95.06 401 LEU A N 1
ATOM 3251 C CA . LEU A 1 401 ? -14.949 -9.202 -10.141 1.00 95.06 401 LEU A CA 1
ATOM 3252 C C . LEU A 1 401 ? -15.407 -7.894 -10.803 1.00 95.06 401 LEU A C 1
ATOM 3254 O O . LEU A 1 401 ? -16.180 -7.141 -10.217 1.00 95.06 401 LEU A O 1
ATOM 3258 N N . ARG A 1 402 ? -14.958 -7.588 -12.028 1.00 91.19 402 ARG A N 1
ATOM 3259 C CA . ARG A 1 402 ? -15.075 -6.241 -12.627 1.00 91.19 402 ARG A CA 1
ATOM 3260 C C . ARG A 1 402 ? -16.494 -5.673 -12.674 1.00 91.19 402 ARG A C 1
ATOM 3262 O O . ARG A 1 402 ? -16.639 -4.455 -12.709 1.00 91.19 402 ARG A O 1
ATOM 3269 N N . LYS A 1 403 ? -17.524 -6.520 -12.761 1.00 93.62 403 LYS A N 1
ATOM 3270 C CA . LYS A 1 403 ? -18.920 -6.076 -12.902 1.00 93.62 403 LYS A CA 1
ATOM 3271 C C . LYS A 1 403 ? -19.581 -5.713 -11.573 1.00 93.62 403 LYS A C 1
ATOM 3273 O O . LYS A 1 403 ? -20.607 -5.051 -11.620 1.00 93.62 403 LYS A O 1
ATOM 3278 N N . ILE A 1 404 ? -18.994 -6.110 -10.447 1.00 94.62 404 ILE A N 1
ATOM 3279 C CA . ILE A 1 404 ? -19.551 -5.902 -9.112 1.00 94.62 404 ILE A CA 1
ATOM 3280 C C . ILE A 1 404 ? -19.618 -4.405 -8.801 1.00 94.62 404 ILE A C 1
ATOM 3282 O O . ILE A 1 404 ? -18.650 -3.667 -8.986 1.00 94.62 404 ILE A O 1
ATOM 3286 N N . THR A 1 405 ? -20.762 -3.960 -8.298 1.00 93.00 405 THR A N 1
ATOM 3287 C CA . THR A 1 405 ? -21.031 -2.583 -7.879 1.00 93.00 405 THR A CA 1
ATOM 3288 C C . THR A 1 405 ? -21.618 -2.472 -6.475 1.00 93.00 405 THR A C 1
ATOM 3290 O O . THR A 1 405 ? -21.688 -1.352 -5.952 1.00 93.00 405 THR A O 1
ATOM 3293 N N . SER A 1 406 ? -22.024 -3.585 -5.862 1.00 92.19 406 SER A N 1
ATOM 3294 C CA . SER A 1 406 ? -22.518 -3.658 -4.484 1.00 92.19 406 SER A CA 1
ATOM 3295 C C . SER A 1 406 ? -22.000 -4.903 -3.756 1.00 92.19 406 SER A C 1
ATOM 3297 O O . SER A 1 406 ? -21.459 -5.824 -4.372 1.00 92.19 406 SER A O 1
ATOM 3299 N N . TYR A 1 407 ? -22.158 -4.927 -2.432 1.00 90.06 407 TYR A N 1
ATOM 3300 C CA . TYR A 1 407 ? -21.749 -6.067 -1.613 1.00 90.06 407 TYR A CA 1
ATOM 3301 C C . TYR A 1 407 ? -22.618 -7.305 -1.886 1.00 90.06 407 TYR A C 1
ATOM 3303 O O . TYR A 1 407 ? -22.124 -8.425 -1.893 1.00 90.06 407 TYR A O 1
ATOM 3311 N N . GLU A 1 408 ? -23.898 -7.113 -2.194 1.00 92.06 408 GLU A N 1
ATOM 3312 C CA . GLU A 1 408 ? -24.830 -8.186 -2.549 1.00 92.06 408 GLU A CA 1
ATOM 3313 C C . GLU A 1 408 ? -24.427 -8.856 -3.867 1.00 92.06 408 GLU A C 1
ATOM 3315 O O . GLU A 1 408 ? -24.417 -10.081 -3.954 1.00 92.06 408 GLU A O 1
ATOM 3320 N N . GLU A 1 409 ? -24.030 -8.070 -4.874 1.00 94.75 409 GLU A N 1
ATOM 3321 C CA . GLU A 1 409 ? -23.484 -8.605 -6.128 1.00 94.75 409 GLU A CA 1
ATOM 3322 C C . GLU A 1 409 ? -22.171 -9.362 -5.889 1.00 94.75 409 GLU A C 1
ATOM 3324 O O . GLU A 1 409 ? -21.928 -10.391 -6.515 1.00 94.75 409 GLU A O 1
ATOM 3329 N N . PHE A 1 410 ? -21.330 -8.891 -4.961 1.00 94.62 410 PHE A N 1
ATOM 3330 C CA . PHE A 1 410 ? -20.133 -9.628 -4.557 1.00 94.62 410 PHE A CA 1
ATOM 3331 C C . PHE A 1 410 ? -20.487 -10.994 -3.963 1.00 94.62 410 PHE A C 1
ATOM 3333 O O . PHE A 1 410 ? -19.919 -11.993 -4.397 1.00 94.62 410 PHE A O 1
ATOM 3340 N N . LEU A 1 411 ? -21.447 -11.059 -3.036 1.00 92.38 411 LEU A N 1
ATOM 3341 C CA . LEU A 1 411 ? -21.898 -12.325 -2.451 1.00 92.38 411 LEU A CA 1
ATOM 3342 C C . LEU A 1 411 ? -22.447 -13.283 -3.515 1.00 92.38 411 LEU A C 1
ATOM 3344 O O . LEU A 1 411 ? -22.064 -14.448 -3.519 1.00 92.38 411 LEU A O 1
ATOM 3348 N N . GLN A 1 412 ? -23.251 -12.789 -4.462 1.00 93.94 412 GLN A N 1
ATOM 3349 C CA . GLN A 1 412 ? -23.757 -13.598 -5.579 1.00 93.94 412 GLN A CA 1
ATOM 3350 C C . GLN A 1 412 ? -22.621 -14.202 -6.412 1.00 93.94 412 GLN A C 1
ATOM 3352 O O . GLN A 1 412 ? -22.643 -15.393 -6.709 1.00 93.94 412 GLN A O 1
ATOM 3357 N N . VAL A 1 413 ? -21.596 -13.409 -6.742 1.00 95.56 413 VAL A N 1
ATOM 3358 C CA . VAL A 1 413 ? -20.422 -13.905 -7.477 1.00 95.56 413 VAL A CA 1
ATOM 3359 C C . VAL A 1 413 ? -19.648 -14.941 -6.656 1.00 95.56 413 VAL A C 1
ATOM 3361 O O . VAL A 1 413 ? -19.187 -15.937 -7.209 1.00 95.56 413 VAL A O 1
ATOM 3364 N N . MET A 1 414 ? -19.501 -14.746 -5.343 1.00 94.44 414 MET A N 1
ATOM 3365 C CA . MET A 1 414 ? -18.855 -15.744 -4.482 1.00 94.44 414 MET A CA 1
ATOM 3366 C C . MET A 1 414 ? -19.660 -17.053 -4.439 1.00 94.44 414 MET A C 1
ATOM 3368 O O . MET A 1 414 ? -19.070 -18.128 -4.565 1.00 94.44 414 MET A O 1
ATOM 3372 N N . ASP A 1 415 ? -20.990 -16.976 -4.363 1.00 92.56 415 ASP A N 1
ATOM 3373 C CA . ASP A 1 415 ? -21.886 -18.137 -4.378 1.00 92.56 415 ASP A CA 1
ATOM 3374 C C . ASP A 1 415 ? -21.840 -18.895 -5.716 1.00 92.56 415 ASP A C 1
ATOM 3376 O O . ASP A 1 415 ? -21.735 -20.124 -5.718 1.00 92.56 415 ASP A O 1
ATOM 3380 N N . GLU A 1 416 ? -21.832 -18.189 -6.856 1.00 94.19 416 GLU A N 1
ATOM 3381 C CA . GLU A 1 416 ? -21.644 -18.779 -8.195 1.00 94.19 416 GLU A CA 1
ATOM 3382 C C . GLU A 1 416 ? -20.341 -19.581 -8.285 1.00 94.19 416 GLU A C 1
ATOM 3384 O O . GLU A 1 416 ? -20.284 -20.646 -8.904 1.00 94.19 416 GLU A O 1
ATOM 3389 N N . TRP A 1 417 ? -19.297 -19.083 -7.625 1.00 94.19 417 TRP A N 1
ATOM 3390 C CA . TRP A 1 417 ? -18.004 -19.743 -7.541 1.00 94.19 417 TRP A CA 1
ATOM 3391 C C . TRP A 1 417 ? -17.915 -20.759 -6.410 1.00 94.19 417 TRP A C 1
ATOM 3393 O O . TRP A 1 417 ? -16.838 -21.316 -6.237 1.00 94.19 417 TRP A O 1
ATOM 3403 N N . GLN A 1 418 ? -18.994 -21.047 -5.671 1.00 91.75 418 GLN A N 1
ATOM 3404 C CA . GLN A 1 418 ? -19.031 -21.956 -4.516 1.00 91.75 418 GLN A CA 1
ATOM 3405 C C . GLN A 1 418 ? -18.025 -21.566 -3.419 1.00 91.75 418 GLN A C 1
ATOM 3407 O O . GLN A 1 418 ? -17.274 -22.402 -2.897 1.00 91.75 418 GLN A O 1
ATOM 3412 N N . ILE A 1 419 ? -17.950 -20.273 -3.118 1.00 89.31 419 ILE A N 1
ATOM 3413 C CA . ILE A 1 419 ? -17.107 -19.686 -2.079 1.00 89.31 419 ILE A CA 1
ATOM 3414 C C . ILE A 1 419 ? -18.025 -19.066 -1.032 1.00 89.31 419 ILE A C 1
ATOM 3416 O O . ILE A 1 419 ? -18.743 -18.114 -1.305 1.00 89.31 419 ILE A O 1
ATOM 3420 N N . THR A 1 420 ? -17.971 -19.566 0.199 1.00 79.69 420 THR A N 1
ATOM 3421 C CA . THR A 1 420 ? -18.691 -18.935 1.307 1.00 79.69 420 THR A CA 1
ATOM 3422 C C . THR A 1 420 ? -18.068 -17.571 1.590 1.00 79.69 420 THR A C 1
ATOM 3424 O O . THR A 1 420 ? -16.903 -17.503 1.967 1.00 79.69 420 THR A O 1
ATOM 3427 N N . ALA A 1 421 ? -18.828 -16.491 1.433 1.00 69.94 421 ALA A N 1
ATOM 3428 C CA . ALA A 1 421 ? -18.397 -15.120 1.739 1.00 69.94 421 ALA A CA 1
ATOM 3429 C C . ALA A 1 421 ? -19.246 -14.460 2.839 1.00 69.94 421 ALA A C 1
ATOM 3431 O O . ALA A 1 421 ? -19.170 -13.258 3.075 1.00 69.94 421 ALA A O 1
ATOM 3432 N N . THR A 1 422 ? -20.042 -15.257 3.550 1.00 59.56 422 THR A N 1
ATOM 3433 C CA . THR A 1 422 ? -20.846 -14.815 4.688 1.00 59.56 422 THR A CA 1
ATOM 3434 C C . THR A 1 422 ? -20.139 -15.162 5.996 1.00 59.56 422 THR A C 1
ATOM 3436 O O . THR A 1 422 ? -19.876 -16.335 6.262 1.00 59.56 422 THR A O 1
ATOM 3439 N N . GLY A 1 423 ? -19.860 -14.161 6.827 1.00 51.72 423 GLY A N 1
ATOM 3440 C CA . GLY A 1 423 ? -19.525 -14.339 8.240 1.00 51.72 423 GLY A CA 1
ATOM 3441 C C . GLY A 1 423 ? -20.680 -13.813 9.087 1.00 51.72 423 GLY A C 1
ATOM 3442 O O . GLY A 1 423 ? -21.196 -12.737 8.792 1.00 51.72 423 GLY A O 1
ATOM 3443 N N . ARG A 1 424 ? -21.116 -14.566 10.105 1.00 33.75 424 ARG A N 1
ATOM 3444 C CA . ARG A 1 424 ? -21.929 -13.983 11.181 1.00 33.75 424 ARG A CA 1
ATOM 3445 C C . ARG A 1 424 ? -20.995 -13.119 12.019 1.00 33.75 424 ARG A C 1
ATOM 3447 O O . ARG A 1 424 ? -20.057 -13.671 12.588 1.00 33.75 424 ARG A O 1
ATOM 3454 N N . PHE A 1 425 ? -21.278 -11.828 12.100 1.00 37.34 425 PHE A N 1
ATOM 3455 C CA . PHE A 1 425 ? -20.830 -10.989 13.203 1.00 37.34 425 PHE A CA 1
ATOM 3456 C C . PHE A 1 425 ? -22.060 -10.316 13.782 1.00 37.34 425 PHE A C 1
ATOM 3458 O O . PHE A 1 425 ? -22.777 -9.661 12.990 1.00 37.34 425 PHE A O 1
#

pLDDT: mean 77.97, std 18.14, range [30.03, 97.94]

Sequence (425 aa):
MRKRFIRVILAVIILFASVVFYLSFKFETLRYGVAPVVLESVPRIARKTGWNYGRLLRKDYPKATDIHFVEEYNLLNQQVFELGRAIETLAAQGHTDTEKEQKWQQLRAEREKIRPFAEAVVEQQVASVVSDEGLKVIFGRILPPPMFIFADSYYILVASPRHEIRFDKSRLLGRELHLSQMDEIETQFELKYPGMVALVQDVGGLAVFYPAYIFHQGSIRELLELSVHEWLHQYLFVASPLGRAFLKGGKMHTINETAVSLLGREIGDKVYMRYYASTDSLPLIEEEFRAYINNLAQRQNDTKPDVVKTEGFEFQGFMRDTYLEAVSLLAQGKVEEAESYMDERRRTLAASGYNIRKINQAYFAFYGSYADSPGAIDPIGPALAKLRLRTTSALEFIRVLRKITSYEEFLQVMDEWQITATGRF

Foldseek 3Di:
DVVVVVVVVVLVVQVVCQVVLVVVCVVVCVQAACVVVVVVCVVVVVVLSVVCVVPVPPPPADELQPCVLQVLLLVLLLLLVVLVVVQLVQVVVVHHDVVSVVVSVVSVVVSVVSQSRNQSNLLNLLLVLCLVLQLAAPPSHQPPRQGEHEDAWWKKKFKDFLLAQAGRGMYIHDRDDDPVNQVVVQVVVCVVDPRMGIGIDIDQWALSGPPTYGHDNDDQLVSQLRSQLSVVLVRLCVRFLLSVLCVVGDVSVLLSSLLSSLVSNVSSLVSCVVHPDDPVCNVVSVVVSVVLLVVQLCLQPDPDDPDPDPPADPQLVLLQVLVVVLRVCSVVVNSVVNQVSQVVSQVVCVVRVRHDPGGHSSNCNVQLSNCSGRNNPALSRSLLSVLVVVDPGSVRSCVLCRHDNDVVVVCVSSVVVVHDRDDDD

Radius of gyration: 22.26 Å; chains: 1; bounding box: 52×46×69 Å